Protein AF-A0A1C5T641-F1 (afdb_monomer)

Mean predicted aligned error: 19.7 Å

Sequence (468 aa):
MIPKASASGCFWQYFIDEELLGVHDGNNATKMLFDLLLILSKYDYSYAEAKLITIYNRTDLYSSKALEILGELHSEFAYKEFLKKIIIAEQETECFHTAVRLIGFFPEREKAIIEYIKILDDSRLVEVIHEKAQKALANKNKIVDESIEGIPFVGKKCSVLSNNIVLNELLIKLGEQIKATQFFAAVGFSFSSGLRLVKPLMDQVRSNNGKIELVVGALQTYGSSRKNTKIDRNSVIALNNFRNEYPLTLYTYQNSFYHGKFYYIANDNKAFVIIGSSNISKTAYLNNYELDLLFEIDCNNPEEQDFINWFEKFKSECVKIEELNAEEYDALDWDSELDIYEDRTIDRMSQDEVRNKISELTDEDTKFRLNAWLEHDPAEIFSNIGVPSLQEYIVFLYPGFGLAVFESFVPGNAYYAFRYTEFEKLLNRVSSLTKTQMLMNSAFLNRGYHLQDNVKTKEKINLLFAQK

Nearest PDB structures (foldseek):
  7clg-assembly1_A  TM=6.437E-01  e=5.972E-08  Staphylococcus aureus subsp. aureus USA300
  7clg-assembly1_B  TM=5.977E-01  e=2.300E-08  Staphylococcus aureus subsp. aureus USA300
  4rct-assembly1_B  TM=6.106E-01  e=1.343E-06  Neisseria gonorrhoeae FA 1090

pLDDT: mean 78.91, std 17.36, range [25.11, 98.5]

Radius of gyration: 31.62 Å; Cα contacts (8 Å, |Δi|>4): 706; chains: 1; bounding box: 94×80×72 Å

Foldseek 3Di:
DDDDDDDDDDPDDDDDPPVVVPDDPDDVVVVVVLVVLLVCCVAVVPVSLVVLVVQLPPDPVSVVVSLLSCLQSVHPVSLVVLLVQLVPDPDPVSNLVSLLSSCLSCLVCLVVSLVSCVVVVDPVSNVSSPVNSVVSVVVVVPDPDDDDPPLLQPFVHKDKDAPVDQVLVVLLVVCVVALFLEKEKEALAAALALLVSNVNSQVSNVVSVHAYEYEYLQCLCPPHPDQRLQYALSRLVSVVVCVVVGNYWYWYQNVHRDHWTKMWTDDQFKIKIKTWNAGSFPCSRRPDRIIIMIGIAGNPDPSNCSVVVVVVVVRVNIDTDPDRDSVSGHHDNDGDSVVSVPPLCFDWDDPVNLVVLLVPAPDPLLSLLSVLLVVVPFPTKTASLQAPQLHQWMWGHDQVLQKIKTGHSDAFDKIWIFRHNDVVVVSVVRRPDHPVVSCVDPRTDDIDHRDPDSVVSSVVVVVSVVPD

Solvent-accessible surface area (backbone atoms only — not comparable to full-atom values): 26105 Å² total; per-residue (Å²): 134,88,81,87,84,78,82,89,75,86,91,77,87,80,87,72,77,74,70,74,79,74,72,75,88,90,48,70,66,62,54,50,51,53,54,46,39,60,54,41,33,80,59,39,46,69,60,32,49,52,50,35,52,54,45,33,73,69,42,76,76,50,19,56,56,28,41,50,51,32,26,76,68,62,32,71,66,29,55,52,50,42,51,49,50,39,74,69,43,87,46,72,68,58,24,50,54,39,51,54,48,46,34,71,50,41,35,92,45,45,71,61,54,45,60,64,47,57,78,71,74,50,72,66,60,49,52,54,45,52,54,48,20,56,54,52,60,59,47,66,78,71,72,82,80,91,86,62,96,64,81,67,77,59,46,89,44,56,42,78,50,54,74,88,57,43,51,48,60,50,53,33,52,54,29,61,74,62,59,16,27,33,42,37,35,38,20,26,42,65,24,37,57,16,52,63,61,42,39,67,38,53,51,49,19,48,75,57,75,26,46,33,41,40,34,30,14,38,48,28,46,66,99,49,95,55,77,50,80,58,51,31,19,57,24,43,48,42,53,53,52,46,44,75,76,42,63,44,48,43,30,21,33,58,94,50,78,42,68,58,21,37,40,37,42,21,40,87,57,40,34,39,40,35,41,41,65,53,39,43,17,45,38,43,38,74,68,52,90,44,58,36,35,38,30,40,33,48,60,80,40,79,71,41,40,55,63,60,55,49,48,54,53,55,54,70,70,30,48,74,60,87,78,84,71,42,86,70,30,54,89,46,94,59,50,47,76,59,68,62,66,53,60,57,59,54,42,77,47,56,73,65,60,52,51,52,56,47,69,73,54,87,54,65,63,53,37,49,52,56,49,58,53,54,75,70,61,53,80,45,34,32,30,57,67,62,28,77,67,51,69,80,26,33,34,41,31,34,75,97,65,28,35,38,36,39,39,51,86,52,81,85,53,57,33,44,33,28,55,40,92,49,68,69,64,45,49,68,67,47,38,86,34,47,74,72,54,45,70,72,37,91,42,48,71,48,73,49,62,79,59,99,48,62,69,62,52,50,52,57,56,53,55,70,72,68,61,128

Structure (mmCIF, N/CA/C/O backbone):
data_AF-A0A1C5T641-F1
#
_entry.id   AF-A0A1C5T641-F1
#
loop_
_atom_site.group_PDB
_atom_site.id
_atom_site.type_symbol
_atom_site.label_atom_id
_atom_site.label_alt_id
_atom_site.label_comp_id
_atom_site.label_asym_id
_atom_site.label_entity_id
_atom_site.label_seq_id
_atom_site.pdbx_PDB_ins_code
_atom_site.Cartn_x
_atom_site.Cartn_y
_atom_site.Cartn_z
_atom_site.occupancy
_atom_site.B_iso_or_equiv
_atom_site.auth_seq_id
_atom_site.auth_comp_id
_atom_site.auth_asym_id
_atom_site.auth_atom_id
_atom_site.pdbx_PDB_model_num
ATOM 1 N N . MET A 1 1 ? -51.280 -6.373 -3.952 1.00 27.44 1 MET A N 1
ATOM 2 C CA . MET A 1 1 ? -51.151 -7.486 -2.988 1.00 27.44 1 MET A CA 1
ATOM 3 C C . MET A 1 1 ? -49.826 -8.187 -3.259 1.00 27.44 1 MET A C 1
ATOM 5 O O . MET A 1 1 ? -49.738 -8.754 -4.331 1.00 27.44 1 MET A O 1
ATOM 9 N N . ILE A 1 2 ? -48.874 -8.076 -2.310 1.00 27.48 2 ILE A N 1
ATOM 10 C CA . ILE A 1 2 ? -47.740 -8.978 -1.947 1.00 27.48 2 ILE A CA 1
ATOM 11 C C . ILE A 1 2 ? -46.729 -9.388 -3.068 1.00 27.48 2 ILE A C 1
ATOM 13 O O . ILE A 1 2 ? -47.178 -9.660 -4.172 1.00 27.48 2 ILE A O 1
ATOM 17 N N . PRO A 1 3 ? -45.395 -9.522 -2.813 1.00 33.25 3 PRO A N 1
ATOM 18 C CA . PRO A 1 3 ? -44.712 -9.590 -1.510 1.00 33.25 3 PRO A CA 1
ATOM 19 C C . PRO A 1 3 ? -43.563 -8.602 -1.249 1.00 33.25 3 PRO A C 1
ATOM 21 O O . PRO A 1 3 ? -42.847 -8.154 -2.137 1.00 33.25 3 PRO A O 1
ATOM 24 N N . LYS A 1 4 ? -43.358 -8.378 0.057 1.00 32.66 4 LYS A N 1
ATOM 25 C CA . LYS A 1 4 ? -42.104 -7.966 0.697 1.00 32.66 4 LYS A CA 1
ATOM 26 C C . LYS A 1 4 ? -41.041 -9.053 0.491 1.00 32.66 4 LYS A C 1
ATOM 28 O O . LYS A 1 4 ? -41.299 -10.201 0.847 1.00 32.66 4 LYS A O 1
ATOM 33 N N . ALA A 1 5 ? -39.860 -8.682 0.003 1.00 27.59 5 ALA A N 1
ATOM 34 C CA . ALA A 1 5 ? -38.668 -9.519 0.084 1.00 27.59 5 ALA A CA 1
ATOM 35 C C . ALA A 1 5 ? -37.920 -9.210 1.389 1.00 27.59 5 ALA A C 1
ATOM 37 O O . ALA A 1 5 ? -37.670 -8.054 1.731 1.00 27.59 5 ALA A O 1
ATOM 38 N N . SER A 1 6 ? -37.661 -10.273 2.138 1.00 26.48 6 SER A N 1
ATOM 39 C CA . SER A 1 6 ? -36.942 -10.331 3.401 1.00 26.48 6 SER A CA 1
ATOM 40 C C . SER A 1 6 ? -35.437 -10.111 3.233 1.00 26.48 6 SER A C 1
ATOM 42 O O . SER A 1 6 ? -34.882 -10.267 2.151 1.00 26.48 6 SER A O 1
ATOM 44 N N . ALA A 1 7 ? -34.818 -9.755 4.355 1.00 33.59 7 ALA A N 1
ATOM 45 C CA . ALA A 1 7 ? -33.408 -9.467 4.560 1.00 33.59 7 ALA A CA 1
ATOM 46 C C . ALA A 1 7 ? -32.437 -10.613 4.197 1.00 33.59 7 ALA A C 1
ATOM 48 O O . ALA A 1 7 ? -32.842 -11.759 4.024 1.00 33.59 7 ALA A O 1
ATOM 49 N N . SER A 1 8 ? -31.148 -10.239 4.177 1.00 31.30 8 SER A N 1
ATOM 50 C CA . SER A 1 8 ? -29.922 -11.054 4.095 1.00 31.30 8 SER A CA 1
ATOM 51 C C . SER A 1 8 ? -29.686 -11.825 2.792 1.00 31.30 8 SER A C 1
ATOM 53 O O . SER A 1 8 ? -29.965 -13.015 2.697 1.00 31.30 8 SER A O 1
ATOM 55 N N . GLY A 1 9 ? -29.072 -11.151 1.819 1.00 25.11 9 GLY A N 1
ATOM 56 C CA . GLY A 1 9 ? -28.357 -11.785 0.713 1.00 25.11 9 GLY A CA 1
ATOM 57 C C . GLY A 1 9 ? -27.007 -11.095 0.535 1.00 25.11 9 GLY A C 1
ATOM 58 O O . GLY A 1 9 ? -26.962 -9.935 0.134 1.00 25.11 9 GLY A O 1
ATOM 59 N N . CYS A 1 10 ? -25.926 -11.788 0.897 1.00 27.70 10 CYS A N 1
ATOM 60 C CA . CYS A 1 10 ? -24.547 -11.387 0.625 1.00 27.70 10 CYS A CA 1
ATOM 61 C C . CYS A 1 10 ? -24.355 -11.162 -0.882 1.00 27.70 10 CYS A C 1
ATOM 63 O O . CYS A 1 10 ? -24.435 -12.105 -1.665 1.00 27.70 10 CYS A O 1
ATOM 65 N N . PHE A 1 11 ? -24.073 -9.923 -1.278 1.00 27.06 11 PHE A N 1
ATOM 66 C CA . PHE A 1 11 ? -23.612 -9.567 -2.620 1.00 27.06 11 PHE A CA 1
ATOM 67 C C . PHE A 1 11 ? -22.087 -9.768 -2.693 1.00 27.06 11 PHE A C 1
ATOM 69 O O . PHE A 1 11 ? -21.331 -8.805 -2.689 1.00 27.06 11 PHE A O 1
ATOM 76 N N . TRP A 1 12 ? -21.613 -11.015 -2.726 1.00 30.48 12 TRP A N 1
ATOM 77 C CA . TRP A 1 12 ? -20.183 -11.321 -2.893 1.00 30.48 12 TRP A CA 1
ATOM 78 C C . TRP A 1 12 ? -20.022 -12.487 -3.863 1.00 30.48 12 TRP A C 1
ATOM 80 O O . TRP A 1 12 ? -20.016 -13.644 -3.451 1.00 30.48 12 TRP A O 1
ATOM 90 N N . GLN A 1 13 ? -19.947 -12.200 -5.164 1.00 30.30 13 GLN A N 1
ATOM 91 C CA . GLN A 1 13 ? -19.800 -13.259 -6.171 1.00 30.30 13 GLN A CA 1
ATOM 92 C C . GLN A 1 13 ? -18.641 -13.075 -7.154 1.00 30.30 13 GLN A C 1
ATOM 94 O O . GLN A 1 13 ? -18.469 -13.918 -8.023 1.00 30.30 13 GLN A O 1
ATOM 99 N N . TYR A 1 14 ? -17.776 -12.073 -7.006 1.00 34.41 14 TYR A N 1
ATOM 100 C CA . TYR A 1 14 ? -16.620 -11.929 -7.898 1.00 34.41 14 TYR A CA 1
ATOM 101 C C . TYR A 1 14 ? -15.373 -11.503 -7.125 1.00 34.41 14 TYR A C 1
ATOM 103 O O . TYR A 1 14 ? -15.505 -10.791 -6.135 1.00 34.41 14 TYR A O 1
ATOM 111 N N . PHE A 1 15 ? -14.204 -11.951 -7.606 1.00 38.03 15 PHE A N 1
ATOM 112 C CA . PHE A 1 15 ? -12.830 -11.657 -7.152 1.00 38.03 15 PHE A CA 1
ATOM 113 C C . PHE A 1 15 ? -12.101 -12.723 -6.314 1.00 38.03 15 PHE A C 1
ATOM 115 O O . PHE A 1 15 ? -11.718 -12.519 -5.169 1.00 38.03 15 PHE A O 1
ATOM 122 N N . ILE A 1 16 ? -11.826 -13.860 -6.955 1.00 41.78 16 ILE A N 1
ATOM 123 C CA . ILE A 1 16 ? -10.442 -14.332 -7.134 1.00 41.78 16 ILE A CA 1
ATOM 124 C C . ILE A 1 16 ? -10.300 -14.467 -8.649 1.00 41.78 16 ILE A C 1
ATOM 126 O O . ILE A 1 16 ? -11.221 -15.005 -9.265 1.00 41.78 16 ILE A O 1
ATOM 130 N N . ASP A 1 17 ? -9.240 -13.928 -9.253 1.00 40.78 17 ASP A N 1
ATOM 131 C CA . ASP A 1 17 ? -9.019 -14.118 -10.686 1.00 40.78 17 ASP A CA 1
ATOM 132 C C . ASP A 1 17 ? -8.699 -15.594 -10.937 1.00 40.78 17 ASP A C 1
ATOM 134 O O . ASP A 1 17 ? -7.617 -16.115 -10.660 1.00 40.78 17 ASP A O 1
ATOM 138 N N . GLU A 1 18 ? -9.744 -16.297 -11.338 1.00 45.53 18 GLU A N 1
ATOM 139 C CA . GLU A 1 18 ? -9.806 -17.736 -11.471 1.00 45.53 18 GLU A CA 1
ATOM 140 C C . GLU A 1 18 ? -8.993 -18.242 -12.679 1.00 45.53 18 GLU A C 1
ATOM 142 O O . GLU A 1 18 ? -8.783 -19.455 -12.782 1.00 45.53 18 GLU A O 1
ATOM 147 N N . GLU A 1 19 ? -8.523 -17.347 -13.561 1.00 42.16 19 GLU A N 1
ATOM 148 C CA . GLU A 1 19 ? -7.679 -17.661 -14.726 1.00 42.16 19 GLU A CA 1
ATOM 149 C C . GLU A 1 19 ? -6.190 -17.848 -14.370 1.00 42.16 19 GLU A C 1
ATOM 151 O O . GLU A 1 19 ? -5.492 -18.617 -15.034 1.00 42.16 19 GLU A O 1
ATOM 156 N N . LEU A 1 20 ? -5.699 -17.260 -13.271 1.00 42.75 20 LEU A N 1
ATOM 157 C CA . LEU A 1 20 ? -4.295 -17.390 -12.833 1.00 42.75 20 LEU A CA 1
ATOM 158 C C . LEU A 1 20 ? -3.934 -18.777 -12.271 1.00 42.75 20 LEU A C 1
ATOM 160 O O . LEU A 1 20 ? -2.759 -19.099 -12.111 1.00 42.75 20 LEU A O 1
ATOM 164 N N . LEU A 1 21 ? -4.929 -19.630 -12.012 1.00 45.66 21 LEU A N 1
ATOM 165 C CA . LEU A 1 21 ? -4.735 -21.017 -11.567 1.00 45.66 21 LEU A CA 1
ATOM 166 C C . LEU A 1 21 ? -4.448 -21.991 -12.728 1.00 45.66 21 LEU A C 1
ATOM 168 O O . LEU A 1 21 ? -4.402 -23.199 -12.517 1.00 45.66 21 LEU A O 1
ATOM 172 N N . GLY A 1 22 ? -4.281 -21.490 -13.956 1.00 41.62 22 GLY A N 1
ATOM 173 C CA . GLY A 1 22 ? -4.080 -22.311 -15.153 1.00 41.62 22 GLY A CA 1
ATOM 174 C C . GLY A 1 22 ? -2.628 -22.595 -15.550 1.00 41.62 22 GLY A C 1
ATOM 175 O O . GLY A 1 22 ? -2.423 -23.337 -16.509 1.00 41.62 22 GLY A O 1
ATOM 176 N N . VAL A 1 23 ? -1.614 -22.021 -14.889 1.00 40.72 23 VAL A N 1
ATOM 177 C CA . VAL A 1 23 ? -0.246 -22.024 -15.444 1.00 40.72 23 VAL A CA 1
ATOM 178 C C . VAL A 1 23 ? 0.811 -22.404 -14.400 1.00 40.72 23 VAL A C 1
ATOM 180 O O . VAL A 1 23 ? 1.307 -21.573 -13.649 1.00 40.72 23 VAL A O 1
ATOM 183 N N . HIS A 1 24 ? 1.183 -23.685 -14.448 1.00 38.38 24 HIS A N 1
ATOM 184 C CA . HIS A 1 24 ? 2.354 -24.329 -13.841 1.00 38.38 24 HIS A CA 1
ATOM 185 C C . HIS A 1 24 ? 2.400 -24.497 -12.309 1.00 38.38 24 HIS A C 1
ATOM 187 O O . HIS A 1 24 ? 2.310 -23.571 -11.509 1.00 38.38 24 HIS A O 1
ATOM 193 N N . ASP A 1 25 ? 2.599 -25.760 -11.938 1.00 39.50 25 ASP A N 1
ATOM 194 C CA . ASP A 1 25 ? 2.755 -26.284 -10.589 1.00 39.50 25 ASP A CA 1
ATOM 195 C C . ASP A 1 25 ? 4.015 -25.726 -9.893 1.00 39.50 25 ASP A C 1
ATOM 197 O O . ASP A 1 25 ? 5.058 -25.540 -10.523 1.00 39.50 25 ASP A O 1
ATOM 201 N N . GLY A 1 26 ? 3.924 -25.470 -8.584 1.00 45.66 26 GLY A N 1
ATOM 202 C CA . GLY A 1 26 ? 5.072 -25.122 -7.733 1.00 45.66 26 GLY A CA 1
ATOM 203 C C . GLY A 1 26 ? 5.466 -23.642 -7.627 1.00 45.66 26 GLY A C 1
ATOM 204 O O . GLY A 1 26 ? 6.469 -23.339 -6.979 1.00 45.66 26 GLY A O 1
ATOM 205 N N . ASN A 1 27 ? 4.710 -22.704 -8.204 1.00 47.16 27 ASN A N 1
ATOM 206 C CA . ASN A 1 27 ? 5.032 -21.282 -8.071 1.00 47.16 27 ASN A CA 1
ATOM 207 C C . ASN A 1 27 ? 4.612 -20.737 -6.687 1.00 47.16 27 ASN A C 1
ATOM 209 O O . ASN A 1 27 ? 3.545 -21.083 -6.172 1.00 47.16 27 ASN A O 1
ATOM 213 N N . ASN A 1 28 ? 5.423 -19.853 -6.087 1.00 51.38 28 ASN A N 1
ATOM 214 C CA . ASN A 1 28 ? 5.167 -19.251 -4.763 1.00 51.38 28 ASN A CA 1
ATOM 215 C C . ASN A 1 28 ? 3.745 -18.664 -4.635 1.00 51.38 28 ASN A C 1
ATOM 217 O O . ASN A 1 28 ? 3.165 -18.694 -3.553 1.00 51.38 28 ASN A O 1
ATOM 221 N N . ALA A 1 29 ? 3.159 -18.205 -5.743 1.00 47.78 29 ALA A N 1
ATOM 222 C CA . ALA A 1 29 ? 1.811 -17.646 -5.808 1.00 47.78 29 ALA A CA 1
ATOM 223 C C . ALA A 1 29 ? 0.697 -18.620 -5.365 1.00 47.78 29 ALA A C 1
ATOM 225 O O . ALA A 1 29 ? -0.202 -18.222 -4.627 1.00 47.78 29 ALA A O 1
ATOM 226 N N . THR A 1 30 ? 0.753 -19.902 -5.748 1.00 58.81 30 THR A N 1
ATOM 227 C CA . THR A 1 30 ? -0.274 -20.891 -5.354 1.00 58.81 30 THR A CA 1
ATOM 228 C C . THR A 1 30 ? -0.194 -21.206 -3.864 1.00 58.81 30 THR A C 1
ATOM 230 O O . THR A 1 30 ? -1.219 -21.323 -3.193 1.00 58.81 30 THR A O 1
ATOM 233 N N . LYS A 1 31 ? 1.026 -21.299 -3.326 1.00 62.31 31 LYS A N 1
ATOM 234 C CA . LYS A 1 31 ? 1.242 -21.468 -1.888 1.00 62.31 31 LYS A CA 1
ATOM 235 C C . LYS A 1 31 ? 0.714 -20.255 -1.115 1.00 62.31 31 LYS A C 1
ATOM 237 O O . LYS A 1 31 ? -0.037 -20.436 -0.166 1.00 62.31 31 LYS A O 1
ATOM 242 N N . MET A 1 32 ? 1.016 -19.040 -1.581 1.00 64.38 32 MET A N 1
ATOM 243 C CA . MET A 1 32 ? 0.506 -17.801 -0.983 1.00 64.38 32 MET A CA 1
ATOM 244 C C . MET A 1 32 ? -1.024 -17.730 -0.986 1.00 64.38 32 MET A C 1
ATOM 246 O O . MET A 1 32 ? -1.596 -17.275 -0.003 1.00 64.38 32 MET A O 1
ATOM 250 N N . LEU A 1 33 ? -1.698 -18.207 -2.039 1.00 70.94 33 LEU A N 1
ATOM 251 C CA . LEU A 1 33 ? -3.163 -18.261 -2.080 1.00 70.94 33 LEU A CA 1
ATOM 252 C C . LEU A 1 33 ? -3.733 -19.180 -0.993 1.00 70.94 33 LEU A C 1
ATOM 254 O O . LEU A 1 33 ? -4.670 -18.806 -0.292 1.00 70.94 33 LEU A O 1
ATOM 258 N N . PHE A 1 34 ? -3.185 -20.385 -0.856 1.00 74.56 34 PHE A N 1
ATOM 259 C CA . PHE A 1 34 ? -3.638 -21.340 0.151 1.00 74.56 34 PHE A CA 1
ATOM 260 C C . PHE A 1 34 ? -3.315 -20.880 1.577 1.00 74.56 34 PHE A C 1
ATOM 262 O O . PHE A 1 34 ? -4.180 -20.977 2.447 1.00 74.56 34 PHE A O 1
ATOM 269 N N . ASP A 1 35 ? -2.129 -20.308 1.795 1.00 71.81 35 ASP A N 1
ATOM 270 C CA . ASP A 1 35 ? -1.741 -19.699 3.070 1.00 71.81 35 ASP A CA 1
ATOM 271 C C . ASP A 1 35 ? -2.671 -18.517 3.409 1.00 71.81 35 ASP A C 1
ATOM 273 O O . ASP A 1 35 ? -3.138 -18.396 4.541 1.00 71.81 35 ASP A O 1
ATOM 277 N N . LEU A 1 36 ? -3.025 -17.685 2.421 1.00 72.00 36 LEU A N 1
ATOM 278 C CA . LEU A 1 36 ? -3.989 -16.595 2.585 1.00 72.00 36 LEU A CA 1
ATOM 279 C C . LEU A 1 36 ? -5.386 -17.120 2.929 1.00 72.00 36 LEU A C 1
ATOM 281 O O . LEU A 1 36 ? -6.007 -16.594 3.845 1.00 72.00 36 LEU A O 1
ATOM 285 N N . LEU A 1 37 ? -5.886 -18.152 2.245 1.00 73.81 37 LEU A N 1
ATOM 286 C CA . LEU A 1 37 ? -7.192 -18.753 2.551 1.00 73.81 37 LEU A CA 1
ATOM 287 C C . LEU A 1 37 ? -7.221 -19.375 3.955 1.00 73.81 37 LEU A C 1
ATOM 289 O O . LEU A 1 37 ? -8.230 -19.257 4.650 1.00 73.81 37 LEU A O 1
ATOM 293 N N . LEU A 1 38 ? -6.115 -19.978 4.400 1.00 74.06 38 LEU A N 1
ATOM 294 C CA . LEU A 1 38 ? -5.962 -20.499 5.760 1.00 74.06 38 LEU A CA 1
ATOM 295 C C . LEU A 1 38 ? -5.910 -19.376 6.810 1.00 74.06 38 LEU A C 1
ATOM 297 O O . LEU A 1 38 ? -6.409 -19.543 7.918 1.00 74.06 38 LEU A O 1
ATOM 301 N N . ILE A 1 39 ? -5.320 -18.224 6.490 1.00 72.88 39 ILE A N 1
ATOM 302 C CA . ILE A 1 39 ? -5.355 -17.050 7.373 1.00 72.88 39 ILE A CA 1
ATOM 303 C C . ILE A 1 39 ? -6.767 -16.462 7.403 1.00 72.88 39 ILE A C 1
ATOM 305 O O . ILE A 1 39 ? -7.305 -16.228 8.483 1.00 72.88 39 ILE A O 1
ATOM 309 N N . LEU A 1 40 ? -7.384 -16.261 6.236 1.00 67.38 40 LEU A N 1
ATOM 310 C CA . LEU A 1 40 ? -8.729 -15.706 6.100 1.00 67.38 40 LEU A CA 1
ATOM 311 C C . LEU A 1 40 ? -9.781 -16.570 6.787 1.00 67.38 40 LEU A C 1
ATOM 313 O O . LEU A 1 40 ? -10.735 -16.013 7.312 1.00 67.38 40 LEU A O 1
ATOM 317 N N . SER A 1 41 ? -9.611 -17.890 6.858 1.00 71.31 41 SER A N 1
ATOM 318 C CA . SER A 1 41 ? -10.556 -18.767 7.561 1.00 71.31 41 SER A CA 1
ATOM 319 C C . SER A 1 41 ? -10.699 -18.438 9.053 1.00 71.31 41 SER A C 1
ATOM 321 O O . SER A 1 41 ? -11.764 -18.673 9.624 1.00 71.31 41 SER A O 1
ATOM 323 N N . LYS A 1 42 ? -9.663 -17.853 9.678 1.00 71.88 42 LYS A N 1
ATOM 324 C CA . LYS A 1 42 ? -9.717 -17.366 11.066 1.00 71.88 42 LYS A CA 1
ATOM 325 C C . LYS A 1 42 ? -10.667 -16.179 11.230 1.00 71.88 42 LYS A C 1
ATOM 327 O O . LYS A 1 42 ? -11.066 -15.876 12.349 1.00 71.88 42 LYS A O 1
ATOM 332 N N . TYR A 1 43 ? -11.012 -15.516 10.129 1.00 62.12 43 TYR A N 1
ATOM 333 C CA . TYR A 1 43 ? -11.783 -14.277 10.093 1.00 62.12 43 TYR A CA 1
ATOM 334 C C . TYR A 1 43 ? -13.141 -14.438 9.391 1.00 62.12 43 TYR A C 1
ATOM 336 O O . TYR A 1 43 ? -14.143 -13.920 9.878 1.00 62.12 43 TYR A O 1
ATOM 344 N N . ASP A 1 44 ? -13.189 -15.171 8.277 1.00 66.62 44 ASP A N 1
ATOM 345 C CA . ASP A 1 44 ? -14.397 -15.559 7.549 1.00 66.62 44 ASP A CA 1
ATOM 346 C C . ASP A 1 44 ? -14.267 -17.006 7.055 1.00 66.62 44 ASP A C 1
ATOM 348 O O . ASP A 1 44 ? -13.881 -17.305 5.918 1.00 66.62 44 ASP A O 1
ATOM 352 N N . TYR A 1 45 ? -14.609 -17.922 7.959 1.00 75.94 45 TYR A N 1
ATOM 353 C CA . TYR A 1 45 ? -14.638 -19.354 7.690 1.00 75.94 45 TYR A CA 1
ATOM 354 C C . TYR A 1 45 ? -15.511 -19.699 6.475 1.00 75.94 45 TYR A C 1
ATOM 356 O O . TYR A 1 45 ? -15.110 -20.511 5.645 1.00 75.94 45 TYR A O 1
ATOM 364 N N . SER A 1 46 ? -16.684 -19.068 6.346 1.00 70.31 46 SER A N 1
ATOM 365 C CA . SER A 1 46 ? -17.662 -19.424 5.308 1.00 70.31 46 SER A CA 1
ATOM 366 C C . SER A 1 46 ? -17.150 -19.065 3.916 1.00 70.31 46 SER A C 1
ATOM 368 O O . SER A 1 46 ? -17.317 -19.838 2.971 1.00 70.31 46 SER A O 1
ATOM 370 N N . TYR A 1 47 ? -16.486 -17.915 3.785 1.00 77.56 47 TYR A N 1
ATOM 371 C CA . TYR A 1 47 ? -15.842 -17.513 2.539 1.00 77.56 47 TYR A CA 1
ATOM 372 C C . TYR A 1 47 ? -14.674 -18.435 2.177 1.00 77.56 47 TYR A C 1
ATOM 374 O O . TYR A 1 47 ? -14.610 -18.936 1.049 1.00 77.56 47 TYR A O 1
ATOM 382 N N . ALA A 1 48 ? -13.768 -18.682 3.129 1.00 75.56 48 ALA A N 1
ATOM 383 C CA . ALA A 1 48 ? -12.602 -19.532 2.904 1.00 75.56 48 ALA A CA 1
ATOM 384 C C . ALA A 1 48 ? -13.023 -20.957 2.512 1.00 75.56 48 ALA A C 1
ATOM 386 O O . ALA A 1 48 ? -12.526 -21.493 1.521 1.00 75.56 48 ALA A O 1
ATOM 387 N N . GLU A 1 49 ? -13.996 -21.531 3.224 1.00 83.38 49 GLU A N 1
ATOM 388 C CA . GLU A 1 49 ? -14.571 -22.841 2.922 1.00 83.38 49 GLU A CA 1
ATOM 389 C C . GLU A 1 49 ? -15.187 -22.866 1.514 1.00 83.38 49 GLU A C 1
ATOM 391 O O . GLU A 1 49 ? -14.837 -23.729 0.709 1.00 83.38 49 GLU A O 1
ATOM 396 N N . ALA A 1 50 ? -16.032 -21.893 1.158 1.00 78.50 50 ALA A N 1
ATOM 397 C CA . ALA A 1 50 ? -16.663 -21.841 -0.163 1.00 78.50 50 ALA A CA 1
ATOM 398 C C . ALA A 1 50 ? -15.641 -21.730 -1.311 1.00 78.50 50 ALA A C 1
ATOM 400 O O . ALA A 1 50 ? -15.787 -22.383 -2.354 1.00 78.50 50 ALA A O 1
ATOM 401 N N . LYS A 1 51 ? -14.580 -20.934 -1.131 1.00 82.44 51 LYS A N 1
ATOM 402 C CA . LYS A 1 51 ? -13.505 -20.800 -2.123 1.00 82.44 51 LYS A CA 1
ATOM 403 C C . LYS A 1 51 ? -12.669 -22.064 -2.235 1.00 82.44 51 LYS A C 1
ATOM 405 O O . LYS A 1 51 ? -12.424 -22.514 -3.352 1.00 82.44 51 LYS A O 1
ATOM 410 N N . LEU A 1 52 ? -12.303 -22.684 -1.118 1.00 83.50 52 LEU A N 1
ATOM 411 C CA . LEU A 1 52 ? -11.577 -23.951 -1.129 1.00 83.50 52 LEU A CA 1
ATOM 412 C C . LEU A 1 52 ? -12.405 -25.081 -1.758 1.00 83.50 52 LEU A C 1
ATOM 414 O O . LEU A 1 52 ? -11.848 -25.864 -2.519 1.00 83.50 52 LEU A O 1
ATOM 418 N N . ILE A 1 53 ? -13.724 -25.136 -1.535 1.00 84.00 53 ILE A N 1
ATOM 419 C CA . ILE A 1 53 ? -14.626 -26.084 -2.220 1.00 84.00 53 ILE A CA 1
ATOM 420 C C . ILE A 1 53 ? -14.640 -25.823 -3.731 1.00 84.00 53 ILE A C 1
ATOM 422 O O . ILE A 1 53 ? -14.605 -26.753 -4.535 1.00 84.00 53 ILE A O 1
ATOM 426 N N . THR A 1 54 ? -14.665 -24.555 -4.139 1.00 81.62 54 THR A N 1
ATOM 427 C CA . THR A 1 54 ? -14.623 -24.185 -5.562 1.00 81.62 54 THR A CA 1
ATOM 428 C C . THR A 1 54 ? -13.309 -24.628 -6.207 1.00 81.62 54 THR A C 1
ATOM 430 O O . THR A 1 54 ? -13.327 -25.231 -7.278 1.00 81.62 54 THR A O 1
ATOM 433 N N . ILE A 1 55 ? -12.176 -24.397 -5.534 1.00 80.06 55 ILE A N 1
ATOM 434 C CA . ILE A 1 55 ? -10.852 -24.869 -5.967 1.00 80.06 55 ILE A CA 1
ATOM 435 C C . ILE A 1 55 ? -10.821 -26.401 -6.004 1.00 80.06 55 ILE A C 1
ATOM 437 O O . ILE A 1 55 ? -10.316 -26.980 -6.966 1.00 80.06 55 ILE A O 1
ATOM 441 N N . TYR A 1 56 ? -11.421 -27.057 -5.005 1.00 83.62 56 TYR A N 1
ATOM 442 C CA . TYR A 1 56 ? -11.512 -28.510 -4.940 1.00 83.62 56 TYR A CA 1
ATOM 443 C C . TYR A 1 56 ? -12.219 -29.113 -6.152 1.00 83.62 56 TYR A C 1
ATOM 445 O O . TYR A 1 56 ? -11.812 -30.160 -6.639 1.00 83.62 56 TYR A O 1
ATOM 453 N N . ASN A 1 57 ? -13.241 -28.450 -6.685 1.00 81.75 57 ASN A N 1
ATOM 454 C CA . ASN A 1 57 ? -14.024 -28.977 -7.801 1.00 81.75 57 ASN A CA 1
ATOM 455 C C . ASN A 1 57 ? -13.388 -28.757 -9.190 1.00 81.75 57 ASN A C 1
ATOM 457 O O . ASN A 1 57 ? -13.990 -29.156 -10.185 1.00 81.75 57 ASN A O 1
ATOM 461 N N . ARG A 1 58 ? -12.220 -28.102 -9.297 1.00 73.12 58 ARG A N 1
ATOM 462 C CA . ARG A 1 58 ? -11.645 -27.677 -10.590 1.00 73.12 58 ARG A CA 1
ATOM 463 C C . ARG A 1 58 ? -10.680 -28.677 -11.231 1.00 73.12 58 ARG A C 1
ATOM 465 O O . ARG A 1 58 ? -10.881 -29.018 -12.393 1.00 73.12 58 ARG A O 1
ATOM 472 N N . THR A 1 59 ? -9.620 -29.103 -10.536 1.00 67.69 59 THR A N 1
ATOM 473 C CA . THR A 1 59 ? -8.610 -30.035 -11.085 1.00 67.69 59 THR A CA 1
ATOM 474 C C . THR A 1 59 ? -8.016 -30.924 -9.997 1.00 67.69 59 THR A C 1
ATOM 476 O O . THR A 1 59 ? -7.754 -30.437 -8.901 1.00 67.69 59 THR A O 1
ATOM 479 N N . ASP A 1 60 ? -7.696 -32.184 -10.319 1.00 61.34 60 ASP A N 1
ATOM 480 C CA . ASP A 1 60 ? -7.177 -33.177 -9.356 1.00 61.34 60 ASP A CA 1
ATOM 481 C C . ASP A 1 60 ? -5.943 -32.703 -8.562 1.00 61.34 60 ASP A C 1
ATOM 483 O O . ASP A 1 60 ? -5.780 -33.034 -7.379 1.00 61.34 60 ASP A O 1
ATOM 487 N N . LEU A 1 61 ? -5.093 -31.891 -9.203 1.00 60.62 61 LEU A N 1
ATOM 488 C CA . LEU A 1 61 ? -3.894 -31.305 -8.606 1.00 60.62 61 LEU A CA 1
ATOM 489 C C . LEU A 1 61 ? -4.247 -30.365 -7.442 1.00 60.62 61 LEU A C 1
ATOM 491 O O . LEU A 1 61 ? -3.747 -30.532 -6.327 1.00 60.62 61 LEU A O 1
ATOM 495 N N . TYR A 1 62 ? -5.145 -29.402 -7.674 1.00 65.75 62 TYR A N 1
ATOM 496 C CA . TYR A 1 62 ? -5.569 -28.450 -6.645 1.00 65.75 62 TYR A CA 1
ATOM 497 C C . TYR A 1 62 ? -6.590 -29.056 -5.680 1.00 65.75 62 TYR A C 1
ATOM 499 O O . TYR A 1 62 ? -6.615 -28.667 -4.511 1.00 65.75 62 TYR A O 1
ATOM 507 N N . SER A 1 63 ? -7.370 -30.049 -6.121 1.00 76.62 63 SER A N 1
ATOM 508 C CA . SER A 1 63 ? -8.319 -30.786 -5.287 1.00 76.62 63 SER A CA 1
ATOM 509 C C . SER A 1 63 ? -7.651 -31.394 -4.069 1.00 76.62 63 SER A C 1
ATOM 511 O O . SER A 1 63 ? -8.132 -31.236 -2.951 1.00 76.62 63 SER A O 1
ATOM 513 N N . SER A 1 64 ? -6.508 -32.049 -4.247 1.00 78.88 64 SER A N 1
ATOM 514 C CA . SER A 1 64 ? -5.840 -32.708 -3.125 1.00 78.88 64 SER A CA 1
ATOM 515 C C . SER A 1 64 ? -5.390 -31.703 -2.062 1.00 78.88 64 SER A C 1
ATOM 517 O O . SER A 1 64 ? -5.638 -31.918 -0.875 1.00 78.88 64 SER A O 1
ATOM 519 N N . LYS A 1 65 ? -4.812 -30.566 -2.476 1.00 82.81 65 LYS A N 1
ATOM 520 C CA . LYS A 1 65 ? -4.338 -29.544 -1.535 1.00 82.81 65 LYS A CA 1
ATOM 521 C C . LYS A 1 65 ? -5.474 -28.753 -0.884 1.00 82.81 65 LYS A C 1
ATOM 523 O O . LYS A 1 65 ? -5.433 -28.504 0.318 1.00 82.81 65 LYS A O 1
ATOM 528 N N . ALA A 1 66 ? -6.504 -28.404 -1.651 1.00 84.00 66 ALA A N 1
ATOM 529 C CA . ALA A 1 66 ? -7.690 -27.738 -1.124 1.00 84.00 66 ALA A CA 1
ATOM 530 C C . ALA A 1 66 ? -8.426 -28.620 -0.108 1.00 84.00 66 ALA A C 1
ATOM 532 O O . ALA A 1 66 ? -8.856 -28.121 0.929 1.00 84.00 66 ALA A O 1
ATOM 533 N N . LEU A 1 67 ? -8.520 -29.931 -0.364 1.00 88.62 67 LEU A N 1
ATOM 534 C CA . LEU A 1 67 ? -9.135 -30.884 0.559 1.00 88.62 67 LEU A CA 1
ATOM 535 C C . LEU A 1 67 ? -8.342 -31.024 1.864 1.00 88.62 67 LEU A C 1
ATOM 537 O O . LEU A 1 67 ? -8.947 -31.117 2.928 1.00 88.62 67 LEU A O 1
ATOM 541 N N . GLU A 1 68 ? -7.006 -31.011 1.798 1.00 87.44 68 GLU A N 1
ATOM 542 C CA . GLU A 1 68 ? -6.156 -30.991 2.997 1.00 87.44 68 GLU A CA 1
ATOM 543 C C . GLU A 1 68 ? -6.431 -29.755 3.856 1.00 87.44 68 GLU A C 1
ATOM 545 O O . GLU A 1 68 ? -6.668 -29.893 5.052 1.00 87.44 68 GLU A O 1
ATOM 550 N N . ILE A 1 69 ? -6.477 -28.568 3.249 1.00 85.62 69 ILE A N 1
ATOM 551 C CA . ILE A 1 69 ? -6.730 -27.320 3.982 1.00 85.62 69 ILE A CA 1
ATOM 552 C C . ILE A 1 69 ? -8.156 -27.294 4.527 1.00 85.62 69 ILE A C 1
ATOM 554 O O . ILE A 1 69 ? -8.353 -26.965 5.688 1.00 85.62 69 ILE A O 1
ATOM 558 N N . LEU A 1 70 ? -9.159 -27.719 3.753 1.00 85.62 70 LEU A N 1
ATOM 559 C CA . LEU A 1 70 ? -10.523 -27.895 4.267 1.00 85.62 70 LEU A CA 1
ATOM 560 C C . LEU A 1 70 ? -10.565 -28.869 5.461 1.00 85.62 70 LEU A C 1
ATOM 562 O O . LEU A 1 70 ? -11.364 -28.676 6.375 1.00 85.62 70 LEU A O 1
ATOM 566 N N . GLY A 1 71 ? -9.699 -29.887 5.473 1.00 85.25 71 GLY A N 1
ATOM 567 C CA . GLY A 1 71 ? -9.487 -30.776 6.616 1.00 85.25 71 GLY A CA 1
ATOM 568 C C . GLY A 1 71 ? -8.905 -30.053 7.833 1.00 85.25 71 GLY A C 1
ATOM 569 O O . GLY A 1 71 ? -9.448 -30.188 8.926 1.00 85.25 71 GLY A O 1
ATOM 570 N N . GLU A 1 72 ? -7.863 -29.236 7.652 1.00 87.56 72 GLU A N 1
ATOM 571 C CA . GLU A 1 72 ? -7.285 -28.389 8.713 1.00 87.56 72 GLU A CA 1
ATOM 572 C C . GLU A 1 72 ? -8.306 -27.400 9.294 1.00 87.56 72 GLU A C 1
ATOM 574 O O . GLU A 1 72 ? -8.294 -27.119 10.492 1.00 87.56 72 GLU A O 1
ATOM 579 N N . LEU A 1 73 ? -9.230 -26.916 8.460 1.00 83.62 73 LEU A N 1
ATOM 580 C CA . LEU A 1 73 ? -10.345 -26.063 8.871 1.00 83.62 73 LEU A CA 1
ATOM 581 C C . LEU A 1 73 ? -11.488 -26.827 9.555 1.00 83.62 73 LEU A C 1
ATOM 583 O O . LEU A 1 73 ? -12.458 -26.204 9.975 1.00 83.62 73 LEU A O 1
ATOM 587 N N . HIS A 1 74 ? -11.399 -28.153 9.674 1.00 81.75 74 HIS A N 1
ATOM 588 C CA . HIS A 1 74 ? -12.469 -29.014 10.181 1.00 81.75 74 HIS A CA 1
ATOM 589 C C . HIS A 1 74 ? -13.797 -28.889 9.397 1.00 81.75 74 HIS A C 1
ATOM 591 O O . HIS A 1 74 ? -14.882 -28.992 9.972 1.00 81.75 74 HIS A O 1
ATOM 597 N N . SER A 1 75 ? -13.732 -28.712 8.074 1.00 85.38 75 SER A N 1
ATOM 598 C CA . SER A 1 75 ? -14.917 -28.584 7.216 1.00 85.38 75 SER A CA 1
ATOM 599 C C . SER A 1 75 ? -15.738 -29.871 7.102 1.00 85.38 75 SER A C 1
ATOM 601 O O . SER A 1 75 ? -15.214 -30.949 6.808 1.00 85.38 75 SER A O 1
ATOM 603 N N . GLU A 1 76 ? -17.066 -29.750 7.220 1.00 83.69 76 GLU A N 1
ATOM 604 C CA . GLU A 1 76 ? -18.004 -30.854 6.958 1.00 83.69 76 GLU A CA 1
ATOM 605 C C . GLU A 1 76 ? -17.928 -31.356 5.512 1.00 83.69 76 GLU A C 1
ATOM 607 O O . GLU A 1 76 ? -18.170 -32.538 5.251 1.00 83.69 76 GLU A O 1
ATOM 612 N N . PHE A 1 77 ? -17.600 -30.475 4.563 1.00 84.94 77 PHE A N 1
ATOM 613 C CA . PHE A 1 77 ? -17.381 -30.869 3.176 1.00 84.94 77 PHE A CA 1
ATOM 614 C C . PHE A 1 77 ? -16.166 -31.793 3.071 1.00 84.94 77 PHE A C 1
ATOM 616 O O . PHE A 1 77 ? -16.279 -32.877 2.498 1.00 84.94 77 PHE A O 1
ATOM 623 N N . ALA A 1 78 ? -15.038 -31.416 3.687 1.00 88.81 78 ALA A N 1
ATOM 624 C CA . ALA A 1 78 ? -13.848 -32.264 3.709 1.00 88.81 78 ALA A CA 1
ATOM 625 C C . ALA A 1 78 ? -14.113 -33.604 4.389 1.00 88.81 78 ALA A C 1
ATOM 627 O O . ALA A 1 78 ? -13.738 -34.637 3.839 1.00 88.81 78 ALA A O 1
ATOM 628 N N . TYR A 1 79 ? -14.799 -33.611 5.536 1.00 82.56 79 TYR A N 1
ATOM 629 C CA . TYR A 1 79 ? -15.168 -34.846 6.231 1.00 82.56 79 TYR A CA 1
ATOM 630 C C . TYR A 1 79 ? -15.916 -35.821 5.304 1.00 82.56 79 TYR A C 1
ATOM 632 O O . TYR A 1 79 ? -15.548 -36.993 5.194 1.00 82.56 79 TYR A O 1
ATOM 640 N N . LYS A 1 80 ? -16.929 -35.327 4.579 1.00 84.88 80 LYS A N 1
ATOM 641 C CA . LYS A 1 80 ? -17.717 -36.129 3.630 1.00 84.88 80 LYS A CA 1
ATOM 642 C C . LYS A 1 80 ? -16.899 -36.597 2.430 1.00 84.88 80 LYS A C 1
ATOM 644 O O . LYS A 1 80 ? -17.024 -37.754 2.037 1.00 84.88 80 LYS A O 1
ATOM 649 N N . GLU A 1 81 ? -16.066 -35.733 1.858 1.00 88.81 81 GLU A N 1
ATOM 650 C CA . GLU A 1 81 ? -15.245 -36.087 0.696 1.00 88.81 81 GLU A CA 1
ATOM 651 C 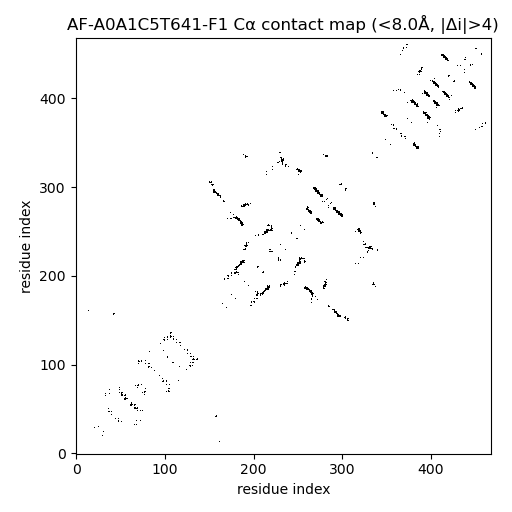C . GLU A 1 81 ? -14.145 -37.093 1.052 1.00 88.81 81 GLU A C 1
ATOM 653 O O . GLU A 1 81 ? -13.934 -38.048 0.307 1.00 88.81 81 GLU A O 1
ATOM 658 N N . PHE A 1 82 ? -13.505 -36.965 2.216 1.00 88.00 82 PHE A N 1
ATOM 659 C CA . PHE A 1 82 ? -12.571 -37.975 2.718 1.00 88.00 82 PHE A CA 1
ATOM 660 C C . PHE A 1 82 ? -13.258 -39.333 2.926 1.00 88.00 82 PHE A C 1
ATOM 662 O O . PHE A 1 82 ? -12.727 -40.348 2.480 1.00 88.00 82 PHE A O 1
ATOM 669 N N . LEU A 1 83 ? -14.454 -39.372 3.531 1.00 83.31 83 LEU A N 1
ATOM 670 C CA . LEU A 1 83 ? -15.232 -40.614 3.664 1.00 83.31 83 LEU A CA 1
ATOM 671 C C . LEU A 1 83 ? -15.595 -41.218 2.305 1.00 83.31 83 LEU A C 1
ATOM 673 O O . LEU A 1 83 ? -15.439 -42.418 2.095 1.00 83.31 83 LEU A O 1
ATOM 677 N N . LYS A 1 84 ? -16.045 -40.388 1.363 1.00 84.31 84 LYS A N 1
ATOM 678 C CA . LYS A 1 84 ? -16.358 -40.825 0.002 1.00 84.31 84 LYS A CA 1
ATOM 679 C C . LYS A 1 84 ? -15.132 -41.432 -0.677 1.00 84.31 84 LYS A C 1
ATOM 681 O O . LYS A 1 84 ? -15.260 -42.507 -1.252 1.00 84.31 84 LYS A O 1
ATOM 686 N N . LYS A 1 85 ? -13.959 -40.795 -0.564 1.00 85.25 85 LYS A N 1
ATOM 687 C CA . LYS A 1 85 ? -12.687 -41.310 -1.097 1.00 85.25 85 LYS A CA 1
ATOM 688 C C . LYS A 1 85 ? -12.299 -42.661 -0.492 1.00 85.25 85 LYS A C 1
ATOM 690 O O . LYS A 1 85 ? -11.853 -43.526 -1.229 1.00 85.25 85 LYS A O 1
ATOM 695 N N . ILE A 1 86 ? -12.528 -42.869 0.805 1.00 81.44 86 ILE A N 1
ATOM 696 C CA . ILE A 1 86 ? -12.311 -44.170 1.465 1.00 81.44 86 ILE A CA 1
ATOM 697 C C . ILE A 1 86 ? -13.225 -45.251 0.868 1.00 81.44 86 ILE A C 1
ATOM 699 O O . ILE A 1 86 ? -12.767 -46.352 0.594 1.00 81.44 86 ILE A O 1
ATOM 703 N N . ILE A 1 87 ? -14.505 -44.937 0.641 1.00 79.75 87 ILE A N 1
ATOM 704 C CA . ILE A 1 87 ? -15.502 -45.903 0.149 1.00 79.75 87 ILE A CA 1
ATOM 705 C C . ILE A 1 87 ? -15.244 -46.319 -1.308 1.00 79.75 87 ILE A C 1
ATOM 707 O O . ILE A 1 87 ? -15.505 -47.464 -1.665 1.00 79.75 87 ILE A O 1
ATOM 711 N N . ILE A 1 88 ? -14.780 -45.395 -2.155 1.00 81.94 88 ILE A N 1
ATOM 712 C CA . ILE A 1 88 ? -14.573 -45.650 -3.593 1.00 81.94 88 ILE A CA 1
ATOM 713 C C . ILE A 1 88 ? -13.153 -46.110 -3.941 1.00 81.94 88 ILE A C 1
ATOM 715 O O . ILE A 1 88 ? -12.904 -46.437 -5.098 1.00 81.94 88 ILE A O 1
ATOM 719 N N . ALA A 1 89 ? -12.219 -46.086 -2.987 1.00 78.94 89 ALA A N 1
ATOM 720 C CA . ALA A 1 89 ? -10.833 -46.460 -3.230 1.00 78.94 89 ALA A CA 1
ATOM 721 C C . ALA A 1 89 ? -10.727 -47.938 -3.636 1.00 78.94 89 ALA A C 1
ATOM 723 O O . ALA A 1 89 ? -11.147 -48.831 -2.903 1.00 78.94 89 ALA A O 1
ATOM 724 N N . GLU A 1 90 ? -10.119 -48.198 -4.794 1.00 77.62 90 GLU A N 1
ATOM 725 C CA . GLU A 1 90 ? -9.876 -49.561 -5.287 1.00 77.62 90 GLU A CA 1
ATOM 726 C C . GLU A 1 90 ? -8.610 -50.180 -4.675 1.00 77.62 90 GLU A C 1
ATOM 728 O O . GLU A 1 90 ? -8.465 -51.402 -4.635 1.00 77.62 90 GLU A O 1
ATOM 733 N N . GLN A 1 91 ? -7.682 -49.342 -4.196 1.00 79.56 91 GLN A N 1
ATOM 734 C CA . GLN A 1 91 ? -6.430 -49.772 -3.579 1.00 79.56 91 GLN A CA 1
ATOM 735 C C . GLN A 1 91 ? -6.480 -49.645 -2.055 1.00 79.56 91 GLN A C 1
ATOM 737 O O . GLN A 1 91 ? -6.732 -48.571 -1.504 1.00 79.56 91 GLN A O 1
ATOM 742 N N . GLU A 1 92 ? -6.128 -50.734 -1.371 1.00 75.69 92 GLU A N 1
ATOM 743 C CA . GLU A 1 92 ? -6.047 -50.811 0.094 1.00 75.69 92 GLU A CA 1
ATOM 744 C C . GLU A 1 92 ? -5.120 -49.729 0.685 1.00 75.69 92 GLU A C 1
ATOM 746 O O . GLU A 1 92 ? -5.430 -49.109 1.700 1.00 75.69 92 GLU A O 1
ATOM 751 N N . THR A 1 93 ? -4.014 -49.419 0.004 1.00 78.75 93 THR A N 1
ATOM 752 C CA . THR A 1 93 ? -3.042 -48.391 0.414 1.00 78.75 93 THR A CA 1
ATOM 753 C C . THR A 1 93 ? -3.600 -46.967 0.349 1.00 78.75 93 THR A C 1
ATOM 755 O O . THR A 1 93 ? -3.318 -46.151 1.230 1.00 78.75 93 THR A O 1
ATOM 758 N N . GLU A 1 94 ? -4.397 -46.645 -0.670 1.00 79.38 94 GLU A N 1
ATOM 759 C CA . GLU A 1 94 ? -5.043 -45.335 -0.819 1.00 79.38 94 GLU A CA 1
ATOM 760 C C . GLU A 1 94 ? -6.127 -45.137 0.243 1.00 79.38 94 GLU A C 1
ATOM 762 O O . GLU A 1 94 ? -6.193 -44.088 0.896 1.00 79.38 94 GLU A O 1
ATOM 767 N N . CYS A 1 95 ? -6.921 -46.185 0.462 1.00 79.12 95 CYS A N 1
ATOM 768 C CA . CYS A 1 95 ? -7.907 -46.251 1.526 1.00 79.12 95 CYS A CA 1
ATOM 769 C C . CYS A 1 95 ? -7.258 -46.012 2.899 1.00 79.12 95 CYS A C 1
ATOM 771 O O . CYS A 1 95 ? -7.680 -45.124 3.647 1.00 79.12 95 CYS A O 1
ATOM 773 N N . PHE A 1 96 ? -6.168 -46.728 3.191 1.00 82.06 96 PHE A N 1
ATOM 774 C CA . PHE A 1 96 ? -5.410 -46.591 4.432 1.00 82.06 96 PHE A CA 1
ATOM 775 C C . PHE A 1 96 ? -4.898 -45.157 4.639 1.00 82.06 96 PHE A C 1
ATOM 777 O O . PHE A 1 96 ? -5.131 -44.551 5.688 1.00 82.06 96 PHE A O 1
ATOM 784 N N . HIS A 1 97 ? -4.236 -44.565 3.639 1.00 83.50 97 HIS A N 1
ATOM 785 C CA . HIS A 1 97 ? -3.702 -43.204 3.753 1.00 83.50 97 HIS A CA 1
ATOM 786 C C . HIS A 1 97 ? -4.797 -42.153 3.951 1.00 83.50 97 HIS A C 1
ATOM 788 O O . HIS A 1 97 ? -4.624 -41.218 4.738 1.00 83.50 97 HIS A O 1
ATOM 794 N N . THR A 1 98 ? -5.928 -42.312 3.270 1.00 85.69 98 THR A N 1
ATOM 795 C CA . THR A 1 98 ? -7.051 -41.374 3.340 1.00 85.69 98 THR A CA 1
ATOM 796 C C . THR A 1 98 ? -7.748 -41.459 4.698 1.00 85.69 98 THR A C 1
ATOM 798 O O . THR A 1 98 ? -7.999 -40.425 5.318 1.00 85.69 98 THR A O 1
ATOM 801 N N . ALA A 1 99 ? -7.956 -42.667 5.226 1.00 84.38 99 ALA A N 1
ATOM 802 C CA . ALA A 1 99 ? -8.479 -42.892 6.572 1.00 84.38 99 ALA A CA 1
ATOM 803 C C . ALA A 1 99 ? -7.573 -42.305 7.666 1.00 84.38 99 ALA A C 1
ATOM 805 O O . ALA A 1 99 ? -8.043 -41.638 8.591 1.00 84.38 99 ALA A O 1
ATOM 806 N N . VAL A 1 100 ? -6.257 -42.483 7.526 1.00 85.06 100 VAL A N 1
ATOM 807 C CA . VAL A 1 100 ? -5.261 -41.924 8.448 1.00 85.06 100 VAL A CA 1
ATOM 808 C C . VAL A 1 100 ? -5.233 -40.390 8.423 1.00 85.06 100 VAL A C 1
ATOM 810 O O . VAL A 1 100 ? -5.008 -39.768 9.464 1.00 85.06 100 VAL A O 1
ATOM 813 N N . ARG A 1 101 ? -5.450 -39.762 7.261 1.00 88.38 101 ARG A N 1
ATOM 814 C CA . ARG A 1 101 ? -5.579 -38.298 7.148 1.00 88.38 101 ARG A CA 1
ATOM 815 C C . ARG A 1 101 ? -6.883 -37.810 7.772 1.00 88.38 101 ARG A C 1
ATOM 817 O O . ARG A 1 101 ? -6.849 -36.884 8.577 1.00 88.38 101 ARG A O 1
ATOM 824 N N . LEU A 1 102 ? -7.998 -38.478 7.470 1.00 87.94 102 LEU A N 1
ATOM 825 C CA . LEU A 1 102 ? -9.316 -38.150 8.011 1.00 87.94 102 LEU A CA 1
ATOM 826 C C . LEU A 1 102 ? -9.307 -38.126 9.546 1.00 87.94 102 LEU A C 1
ATOM 828 O O . LEU A 1 102 ? -9.762 -37.149 10.134 1.00 87.94 102 LEU A O 1
ATOM 832 N N . ILE A 1 103 ? -8.744 -39.147 10.205 1.00 89.19 103 ILE A N 1
ATOM 833 C CA . ILE A 1 103 ? -8.672 -39.160 11.676 1.00 89.19 103 ILE A CA 1
ATOM 834 C C . ILE A 1 103 ? -7.699 -38.116 12.237 1.00 89.19 103 ILE A C 1
ATOM 836 O O . ILE A 1 103 ? -7.891 -37.632 13.348 1.00 89.19 103 ILE A O 1
ATOM 840 N N . GLY A 1 104 ? -6.663 -37.748 11.477 1.00 85.81 104 GLY A N 1
ATOM 841 C CA . GLY A 1 104 ? -5.748 -36.672 11.856 1.00 85.81 104 GLY A CA 1
ATOM 842 C C . GLY A 1 104 ? -6.455 -35.320 11.955 1.00 85.81 104 GLY A C 1
ATOM 843 O O . GLY A 1 104 ? -6.177 -34.560 12.879 1.00 85.81 104 GLY A O 1
ATOM 844 N N . PHE A 1 105 ? -7.392 -35.057 11.042 1.00 85.38 105 PHE A N 1
ATOM 845 C CA . PHE A 1 105 ? -8.202 -33.841 11.049 1.00 85.38 105 PHE A CA 1
ATOM 846 C C . PHE A 1 105 ? -9.399 -33.925 11.998 1.00 85.38 105 PHE A C 1
ATOM 848 O O . PHE A 1 105 ? -9.699 -32.946 12.661 1.00 85.38 105 PHE A O 1
ATOM 855 N N . PHE A 1 106 ? -10.065 -35.075 12.123 1.00 84.31 106 PHE A N 1
ATOM 856 C CA . PHE A 1 106 ? -11.301 -35.216 12.911 1.00 84.31 106 PHE A CA 1
ATOM 857 C C . PHE A 1 106 ? -11.178 -36.278 14.017 1.00 84.31 106 PHE A C 1
ATOM 859 O O . PHE A 1 106 ? -11.950 -37.246 14.033 1.00 84.31 106 PHE A O 1
ATOM 866 N N . PRO A 1 107 ? -10.215 -36.148 14.950 1.00 85.25 107 PRO A N 1
ATOM 867 C CA . PRO A 1 107 ? -9.976 -37.165 15.970 1.00 85.25 107 PRO A CA 1
ATOM 868 C C . PRO A 1 107 ? -11.166 -37.333 16.927 1.00 85.25 107 PRO A C 1
ATOM 870 O O . PRO A 1 107 ? -11.395 -38.422 17.442 1.00 85.25 107 PRO A O 1
ATOM 873 N N . GLU A 1 108 ? -11.985 -36.300 17.129 1.00 83.19 108 GLU A N 1
ATOM 874 C CA . GLU A 1 108 ? -13.212 -36.372 17.931 1.00 83.19 108 GLU A CA 1
ATOM 875 C C . GLU A 1 108 ? -14.305 -37.257 17.307 1.00 83.19 108 GLU A C 1
ATOM 877 O O . GLU A 1 108 ? -15.208 -37.717 18.010 1.00 83.19 108 GLU A O 1
ATOM 882 N N . ARG A 1 109 ? -14.220 -37.535 15.999 1.00 84.31 109 ARG A N 1
ATOM 883 C CA . ARG A 1 109 ? -15.170 -38.382 15.258 1.00 84.31 109 ARG A CA 1
ATOM 884 C C . ARG A 1 109 ? -14.725 -39.836 15.146 1.00 84.31 109 ARG A C 1
ATOM 886 O O . ARG A 1 109 ? -15.314 -40.588 14.370 1.00 84.31 109 ARG A O 1
ATOM 893 N N . GLU A 1 110 ? -13.732 -40.248 15.934 1.00 86.44 110 GLU A N 1
ATOM 894 C CA . GLU A 1 110 ? -13.121 -41.581 15.912 1.00 86.44 110 GLU A CA 1
ATOM 895 C C . GLU A 1 110 ? -14.144 -42.720 15.800 1.00 86.44 110 GLU A C 1
ATOM 897 O O . GLU A 1 110 ? -14.067 -43.531 14.880 1.00 86.44 110 GLU A O 1
ATOM 902 N N . LYS A 1 111 ? -15.148 -42.751 16.687 1.00 81.19 111 LYS A N 1
ATOM 903 C CA . LYS A 1 111 ? -16.155 -43.825 16.716 1.00 81.19 111 LYS A CA 1
ATOM 904 C C . LYS A 1 111 ? -16.925 -43.943 15.400 1.00 81.19 111 LYS A C 1
ATOM 906 O O . LYS A 1 111 ? -17.087 -45.048 14.894 1.00 81.19 111 LYS A O 1
ATOM 911 N N . ALA A 1 112 ? -17.356 -42.812 14.844 1.00 81.00 112 ALA A N 1
ATOM 912 C CA . ALA A 1 112 ? -18.088 -42.779 13.582 1.00 81.00 112 ALA A CA 1
ATOM 913 C C . ALA A 1 112 ? -17.185 -43.190 12.409 1.00 81.00 112 ALA A C 1
ATOM 915 O O . ALA A 1 112 ? -17.592 -43.979 11.563 1.00 81.00 112 ALA A O 1
ATOM 916 N N . ILE A 1 113 ? -15.938 -42.710 12.381 1.00 81.44 113 ILE A N 1
ATOM 917 C CA . ILE A 1 113 ? -14.956 -43.066 11.345 1.00 81.44 113 ILE A CA 1
ATOM 918 C C . ILE A 1 113 ? -14.662 -44.575 11.368 1.00 81.44 113 ILE A C 1
ATOM 920 O O . ILE A 1 113 ? -14.662 -45.214 10.317 1.00 81.44 113 ILE A O 1
ATOM 924 N N . ILE A 1 114 ? -14.481 -45.165 12.554 1.00 83.44 114 ILE A N 1
ATOM 925 C CA . ILE A 1 114 ? -14.289 -46.612 12.721 1.00 83.44 114 ILE A CA 1
ATOM 926 C C . ILE A 1 114 ? -15.503 -47.394 12.206 1.00 83.44 114 ILE A C 1
ATOM 928 O O . ILE A 1 114 ? -15.326 -48.429 11.571 1.00 83.44 114 ILE A O 1
ATOM 932 N N . GLU A 1 115 ? -16.731 -46.932 12.452 1.00 79.50 115 GLU A N 1
ATOM 933 C CA . GLU A 1 115 ? -17.936 -47.592 11.929 1.00 79.50 115 GLU A CA 1
ATOM 934 C C . GLU A 1 115 ? -17.980 -47.610 10.399 1.00 79.50 115 GLU A C 1
ATOM 936 O O . GLU A 1 115 ? -18.281 -48.655 9.823 1.00 79.50 115 GLU A O 1
ATOM 941 N N . TYR A 1 116 ? -17.607 -46.510 9.741 1.00 72.50 116 TYR A N 1
ATOM 942 C CA . TYR A 1 116 ? -17.508 -46.475 8.279 1.00 72.50 116 TYR A CA 1
ATOM 943 C C . TYR A 1 116 ? -16.418 -47.409 7.744 1.00 72.50 116 TYR A C 1
ATOM 945 O O . TYR A 1 116 ? -16.610 -48.065 6.724 1.00 72.50 116 TYR A O 1
ATOM 953 N N . ILE A 1 117 ? -15.289 -47.505 8.443 1.00 74.12 117 ILE A N 1
ATOM 954 C CA . ILE A 1 117 ? -14.125 -48.281 7.996 1.00 74.12 117 ILE A CA 1
ATOM 955 C C . ILE A 1 117 ? -14.264 -49.773 8.295 1.00 74.12 117 ILE A C 1
ATOM 957 O O . ILE A 1 117 ? -13.703 -50.589 7.575 1.00 74.12 117 ILE A O 1
ATOM 961 N N . LYS A 1 118 ? -15.073 -50.168 9.284 1.00 74.12 118 LYS A N 1
ATOM 962 C CA . LYS A 1 118 ? -15.400 -51.582 9.545 1.00 74.12 118 LYS A CA 1
ATOM 963 C C . LYS A 1 118 ? -16.026 -52.293 8.344 1.00 74.12 118 LYS A C 1
ATOM 965 O O . LYS A 1 118 ? -15.936 -53.511 8.263 1.00 74.12 118 LYS A O 1
ATOM 970 N N . ILE A 1 119 ? -16.624 -51.549 7.413 1.00 66.12 119 ILE A N 1
ATOM 971 C CA . ILE A 1 119 ? -17.143 -52.087 6.145 1.00 66.12 119 ILE A CA 1
ATOM 972 C C . ILE A 1 119 ? -16.013 -52.687 5.285 1.00 66.12 119 ILE A C 1
ATOM 974 O O . ILE A 1 119 ? -16.270 -53.560 4.463 1.00 66.12 119 ILE A O 1
ATOM 978 N N . LEU A 1 120 ? -14.768 -52.259 5.501 1.00 67.31 120 LEU A N 1
ATOM 979 C CA . LEU A 1 120 ? -13.585 -52.690 4.757 1.00 67.31 120 LEU A CA 1
ATOM 980 C C . LEU A 1 120 ? -12.916 -53.951 5.337 1.00 67.31 120 LEU A C 1
ATOM 982 O O . LEU A 1 120 ? -11.957 -54.435 4.751 1.00 67.31 120 LEU A O 1
ATOM 986 N N . ASP A 1 121 ? -13.402 -54.470 6.473 1.00 68.94 121 ASP A N 1
ATOM 987 C CA . ASP A 1 121 ? -12.911 -55.686 7.155 1.00 68.94 121 ASP A CA 1
ATOM 988 C C . ASP A 1 121 ? -11.396 -55.698 7.492 1.00 68.94 121 ASP A C 1
ATOM 990 O O . ASP A 1 121 ? -10.771 -56.750 7.606 1.00 68.94 121 ASP A O 1
ATOM 994 N N . ASP A 1 122 ? -10.790 -54.520 7.697 1.00 74.44 122 ASP A N 1
ATOM 995 C CA . ASP A 1 122 ? -9.378 -54.373 8.087 1.00 74.44 122 ASP A CA 1
ATOM 996 C C . ASP A 1 122 ? -9.234 -54.030 9.581 1.00 74.44 122 ASP A C 1
ATOM 998 O O . ASP A 1 122 ? -9.373 -52.880 10.016 1.00 74.44 122 ASP A O 1
ATOM 1002 N N . SER A 1 123 ? -8.910 -55.041 10.392 1.00 74.69 123 SER A N 1
ATOM 1003 C CA . SER A 1 123 ? -8.713 -54.881 11.837 1.00 74.69 123 SER A CA 1
ATOM 1004 C C . SER A 1 123 ? -7.472 -54.057 12.205 1.00 74.69 123 SER A C 1
ATOM 1006 O O . SER A 1 123 ? -7.451 -53.443 13.271 1.00 74.69 123 SER A O 1
ATOM 1008 N N . ARG A 1 124 ? -6.441 -54.015 11.348 1.00 78.25 124 ARG A N 1
ATOM 1009 C CA . ARG A 1 124 ? -5.201 -53.259 11.608 1.00 78.25 124 ARG A CA 1
ATOM 1010 C C . ARG A 1 124 ? -5.422 -51.765 11.428 1.00 78.25 124 ARG A C 1
ATOM 1012 O O . ARG A 1 124 ? -4.925 -50.971 12.226 1.00 78.25 124 ARG A O 1
ATOM 1019 N N . LEU A 1 125 ? -6.192 -51.371 10.416 1.00 78.44 125 LEU A N 1
ATOM 1020 C CA . LEU A 1 125 ? -6.542 -49.969 10.195 1.00 78.44 125 LEU A CA 1
ATOM 1021 C C . LEU A 1 125 ? -7.345 -49.393 11.374 1.00 78.44 125 LEU A C 1
ATOM 1023 O O . LEU A 1 125 ? -7.096 -48.260 11.789 1.00 78.44 125 LEU A O 1
ATOM 1027 N N . VAL A 1 126 ? -8.240 -50.183 11.976 1.00 81.62 126 VAL A N 1
ATOM 1028 C CA . VAL A 1 126 ? -9.002 -49.775 13.171 1.00 81.62 126 VAL A CA 1
ATOM 1029 C C . VAL A 1 126 ? -8.079 -49.457 14.354 1.00 81.62 126 VAL A C 1
ATOM 1031 O O . VAL A 1 126 ? -8.262 -48.428 15.007 1.00 81.62 126 VAL A O 1
ATOM 1034 N N . GLU A 1 127 ? -7.064 -50.288 14.608 1.00 82.81 127 GLU A N 1
ATOM 1035 C CA . GLU A 1 127 ? -6.088 -50.057 15.684 1.00 82.81 127 GLU A CA 1
ATOM 1036 C C . GLU A 1 127 ? -5.267 -48.777 15.454 1.00 82.81 127 GLU A C 1
ATOM 1038 O O . GLU A 1 127 ? -5.123 -47.959 16.366 1.00 82.81 127 GLU A O 1
ATOM 1043 N N . VAL A 1 128 ? -4.789 -48.555 14.223 1.00 83.75 128 VAL A N 1
ATOM 1044 C CA . VAL A 1 128 ? -4.001 -47.360 13.857 1.00 83.75 128 VAL A CA 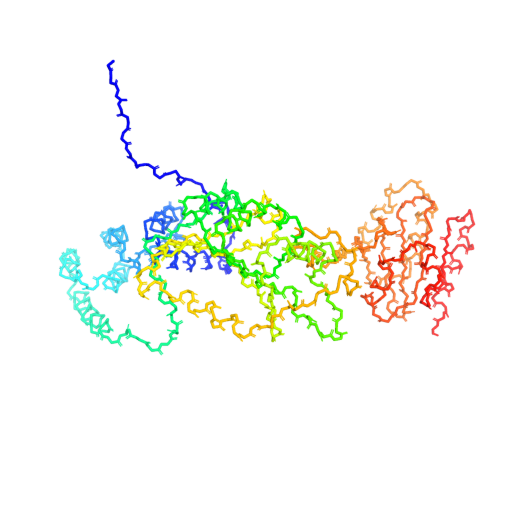1
ATOM 1045 C C . VAL A 1 128 ? -4.817 -46.074 14.013 1.00 83.75 128 VAL A C 1
ATOM 1047 O O . VAL A 1 128 ? -4.298 -45.057 14.485 1.00 83.75 128 VAL A O 1
ATOM 1050 N N . ILE A 1 129 ? -6.094 -46.101 13.626 1.00 84.44 129 ILE A N 1
ATOM 1051 C CA . ILE A 1 129 ? -7.009 -44.960 13.761 1.00 84.44 129 ILE A CA 1
ATOM 1052 C C . ILE A 1 129 ? -7.247 -44.635 15.230 1.00 84.44 129 ILE A C 1
ATOM 1054 O O . ILE A 1 129 ? -7.126 -43.469 15.613 1.00 84.44 129 ILE A O 1
ATOM 1058 N N . HIS A 1 130 ? -7.519 -45.653 16.049 1.00 85.50 130 HIS A N 1
ATOM 1059 C CA . HIS A 1 130 ? -7.686 -45.482 17.489 1.00 85.50 130 HIS A CA 1
ATOM 1060 C C . HIS A 1 130 ? -6.437 -44.843 18.114 1.00 85.50 130 HIS A C 1
ATOM 1062 O O . HIS A 1 130 ? -6.529 -43.808 18.775 1.00 85.50 130 HIS A O 1
ATOM 1068 N N . GLU A 1 131 ? -5.243 -45.379 17.837 1.00 85.69 131 GLU A N 1
ATOM 1069 C CA . GLU A 1 131 ? -3.988 -44.845 18.381 1.00 85.69 131 GLU A CA 1
ATOM 1070 C C . GLU A 1 131 ? -3.747 -43.381 17.968 1.00 85.69 131 GLU A C 1
ATOM 1072 O O . GLU A 1 131 ? -3.364 -42.544 18.797 1.00 85.69 131 GLU A O 1
ATOM 1077 N N . LYS A 1 132 ? -3.987 -43.042 16.695 1.00 85.00 132 LYS A N 1
ATOM 1078 C CA . LYS A 1 132 ? -3.815 -41.670 16.199 1.00 85.00 132 LYS A CA 1
ATOM 1079 C C . LYS A 1 132 ? -4.800 -40.689 16.817 1.00 85.00 132 LYS A C 1
ATOM 1081 O O . LYS A 1 132 ? -4.378 -39.587 17.174 1.00 85.00 132 LYS A O 1
ATOM 1086 N N . ALA A 1 133 ? -6.065 -41.074 16.969 1.00 83.75 133 ALA A N 1
ATOM 1087 C CA . ALA A 1 133 ? -7.076 -40.229 17.595 1.00 83.75 133 ALA A CA 1
ATOM 1088 C C . ALA A 1 133 ? -6.680 -39.878 19.035 1.00 83.75 133 ALA A C 1
ATOM 1090 O O . ALA A 1 133 ? -6.644 -38.702 19.402 1.00 83.75 133 ALA A O 1
ATOM 1091 N N . GLN A 1 134 ? -6.271 -40.880 19.821 1.00 85.50 134 GLN A N 1
ATOM 1092 C CA . GLN A 1 134 ? -5.857 -40.677 21.211 1.00 85.50 134 GLN A CA 1
ATOM 1093 C C . GLN A 1 134 ? -4.621 -39.769 21.324 1.00 85.50 134 GLN A C 1
ATOM 1095 O O . GLN A 1 134 ? -4.593 -38.860 22.156 1.00 85.50 134 GLN A O 1
ATOM 1100 N N . LYS A 1 135 ? -3.618 -39.942 20.449 1.00 84.38 135 LYS A N 1
ATOM 1101 C CA . LYS A 1 135 ? -2.437 -39.057 20.406 1.00 84.38 135 LYS A CA 1
ATOM 1102 C C . LYS A 1 135 ? -2.789 -37.618 20.022 1.00 84.38 135 LYS A C 1
ATOM 1104 O O . LYS A 1 135 ? -2.279 -36.684 20.640 1.00 84.38 135 LYS A O 1
ATOM 1109 N N . ALA A 1 136 ? -3.647 -37.425 19.021 1.00 77.81 136 ALA A N 1
ATOM 1110 C CA . ALA A 1 136 ? -4.057 -36.094 18.575 1.00 77.81 136 ALA A CA 1
ATOM 1111 C C . ALA A 1 136 ? -4.848 -35.349 19.664 1.00 77.81 136 ALA A C 1
ATOM 1113 O O . ALA A 1 136 ? -4.559 -34.184 19.948 1.00 77.81 136 ALA A O 1
ATOM 1114 N N . LEU A 1 137 ? -5.775 -36.038 20.338 1.00 77.44 137 LEU A N 1
ATOM 1115 C CA . LEU A 1 137 ? -6.542 -35.486 21.461 1.00 77.44 137 LEU A CA 1
ATOM 1116 C C . LEU A 1 137 ? -5.643 -35.128 22.655 1.00 77.44 137 LEU A C 1
ATOM 1118 O O . LEU A 1 137 ? -5.845 -34.089 23.281 1.00 77.44 137 LEU A O 1
ATOM 1122 N N . ALA A 1 138 ? -4.609 -35.927 22.937 1.00 73.62 138 ALA A N 1
ATOM 1123 C CA . ALA A 1 138 ? -3.639 -35.631 23.993 1.00 73.62 138 ALA A CA 1
ATOM 1124 C C . ALA A 1 138 ? -2.768 -34.394 23.688 1.00 73.62 138 ALA A C 1
ATOM 1126 O O . ALA A 1 138 ? -2.447 -33.631 24.601 1.00 73.62 138 ALA A O 1
ATOM 1127 N N . ASN A 1 139 ? -2.410 -34.164 22.419 1.00 62.62 139 ASN A N 1
ATOM 1128 C CA . ASN A 1 139 ? -1.599 -33.015 22.001 1.00 62.62 139 ASN A CA 1
ATOM 1129 C C . ASN A 1 139 ? -2.391 -31.699 21.943 1.00 62.62 139 ASN A C 1
ATOM 1131 O O . ASN A 1 139 ? -1.824 -30.645 22.232 1.00 62.62 139 ASN A O 1
ATOM 1135 N N . LYS A 1 140 ? -3.698 -31.742 21.643 1.00 56.53 140 LYS A N 1
ATOM 1136 C CA . LYS A 1 140 ? -4.567 -30.547 21.619 1.00 56.53 140 LYS A CA 1
ATOM 1137 C C . LYS A 1 140 ? -4.640 -29.842 22.986 1.00 56.53 140 LYS A C 1
ATOM 1139 O O . LYS A 1 140 ? -4.811 -28.633 23.037 1.00 56.53 140 LYS A O 1
ATOM 1144 N N . ASN A 1 141 ? -4.408 -30.577 24.078 1.00 47.25 141 ASN A N 1
ATOM 1145 C CA . ASN A 1 141 ? -4.366 -30.046 25.447 1.00 47.25 141 ASN A CA 1
ATOM 1146 C C . ASN A 1 141 ? -3.004 -29.444 25.859 1.00 47.25 141 ASN A C 1
ATOM 1148 O O . ASN A 1 141 ? -2.881 -28.955 26.979 1.00 47.25 141 ASN A O 1
ATOM 1152 N N . LYS A 1 142 ? -1.970 -29.507 25.004 1.00 43.28 142 LYS A N 1
ATOM 1153 C CA . LYS A 1 142 ? -0.598 -29.054 25.316 1.00 43.28 142 LYS A CA 1
ATOM 1154 C C . LYS A 1 142 ? -0.104 -27.865 24.485 1.00 43.28 142 LYS A C 1
ATOM 1156 O O . LYS A 1 142 ? 0.924 -27.301 24.836 1.00 43.28 142 LYS A O 1
ATOM 1161 N N . ILE A 1 143 ? -0.774 -27.516 23.385 1.00 35.41 143 ILE A N 1
ATOM 1162 C CA . ILE A 1 143 ? -0.267 -26.565 22.382 1.00 35.41 143 ILE A CA 1
ATOM 1163 C C . ILE A 1 143 ? -1.212 -25.363 22.289 1.00 35.41 143 ILE A C 1
ATOM 1165 O O . ILE A 1 143 ? -1.923 -25.193 21.305 1.00 35.41 143 ILE A O 1
ATOM 1169 N N . VAL A 1 144 ? -1.241 -24.538 23.328 1.00 39.56 144 VAL A N 1
ATOM 1170 C CA . VAL A 1 144 ? -1.678 -23.140 23.237 1.00 39.56 144 VAL A CA 1
ATOM 1171 C C . VAL A 1 144 ? -0.779 -22.381 24.207 1.00 39.56 144 VAL A C 1
ATOM 1173 O O . VAL A 1 144 ? -1.034 -22.471 25.397 1.00 39.56 144 VAL A O 1
ATOM 1176 N N . ASP A 1 1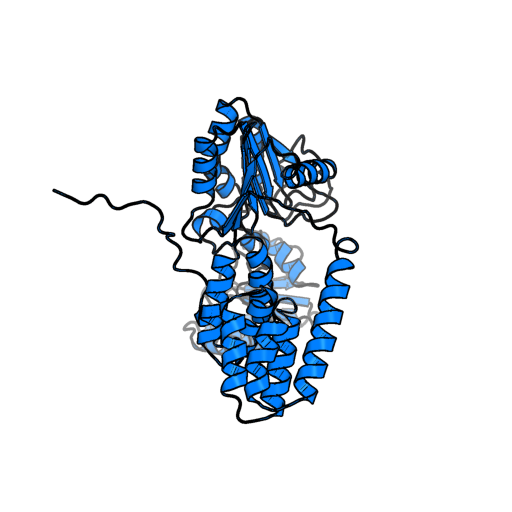45 ? 0.329 -21.788 23.734 1.00 36.47 145 ASP A N 1
ATOM 1177 C CA . ASP A 1 145 ? 0.762 -20.452 24.213 1.00 36.47 145 ASP A CA 1
ATOM 1178 C C . ASP A 1 145 ? 2.113 -19.922 23.692 1.00 36.47 145 ASP A C 1
ATOM 1180 O O . ASP A 1 145 ? 2.292 -18.714 23.655 1.00 36.47 145 ASP A O 1
ATOM 1184 N N . GLU A 1 146 ? 3.102 -20.725 23.290 1.00 36.34 146 GLU A N 1
ATOM 1185 C CA . GLU A 1 146 ? 4.482 -20.224 23.512 1.00 36.34 146 GLU A CA 1
ATOM 1186 C C . GLU A 1 146 ? 5.317 -19.666 22.337 1.00 36.34 146 GLU A C 1
ATOM 1188 O O . GLU A 1 146 ? 6.486 -19.363 22.566 1.00 36.34 146 GLU A O 1
ATOM 1193 N N . SER A 1 147 ? 4.838 -19.471 21.097 1.00 29.86 147 SER A N 1
ATOM 1194 C CA . SER A 1 147 ? 5.795 -19.036 20.040 1.00 29.86 147 SER A CA 1
ATOM 1195 C C . SER A 1 147 ? 5.328 -18.096 18.933 1.00 29.86 147 SER A C 1
ATOM 1197 O O . SER A 1 147 ? 6.037 -17.934 17.941 1.00 29.86 147 SER A O 1
ATOM 1199 N N . ILE A 1 148 ? 4.189 -17.433 19.084 1.00 30.47 148 ILE A N 1
ATOM 1200 C CA . ILE A 1 148 ? 3.847 -16.263 18.271 1.00 30.47 148 ILE A CA 1
ATOM 1201 C C . ILE A 1 148 ? 3.276 -15.267 19.275 1.00 30.47 148 ILE A C 1
ATOM 1203 O O . ILE A 1 148 ? 2.305 -15.610 19.943 1.00 30.47 148 ILE A O 1
ATOM 1207 N N . GLU A 1 149 ? 3.841 -14.061 19.404 1.00 31.28 149 GLU A N 1
ATOM 1208 C CA . GLU A 1 149 ? 3.063 -12.917 19.905 1.00 31.28 149 GLU A CA 1
ATOM 1209 C C . GLU A 1 149 ? 1.939 -12.699 18.881 1.00 31.28 149 GLU A C 1
ATOM 1211 O O . GLU A 1 149 ? 2.035 -11.896 17.954 1.00 31.28 149 GLU A O 1
ATOM 1216 N N . GLY A 1 150 ? 0.916 -13.548 18.947 1.00 29.42 150 GLY A N 1
ATOM 1217 C CA . GLY A 1 150 ? -0.285 -13.404 18.165 1.00 29.42 150 GLY A CA 1
ATOM 1218 C C . GLY A 1 150 ? -0.956 -12.180 18.730 1.00 29.42 150 GLY A C 1
ATOM 1219 O O . GLY A 1 150 ? -1.341 -12.201 19.889 1.00 29.42 150 GLY A O 1
ATOM 1220 N N . ILE A 1 151 ? -1.064 -11.120 17.935 1.00 32.78 151 ILE A N 1
ATOM 1221 C CA . ILE A 1 151 ? -2.024 -10.060 18.219 1.00 32.78 151 ILE A CA 1
ATOM 1222 C C . ILE A 1 151 ? -3.389 -10.765 18.164 1.00 32.78 151 ILE A C 1
ATOM 1224 O O . ILE A 1 151 ? -3.812 -11.145 17.065 1.00 32.78 151 ILE A O 1
ATOM 1228 N N . PRO A 1 152 ? -4.052 -11.038 19.301 1.00 34.38 152 PRO A N 1
ATOM 1229 C CA . PRO A 1 152 ? -5.356 -11.674 19.318 1.00 34.38 152 PRO A CA 1
ATOM 1230 C C . PRO A 1 152 ? -6.364 -10.609 18.889 1.00 34.38 152 PRO A C 1
ATOM 1232 O O . PRO A 1 152 ? -6.965 -9.913 19.690 1.00 34.38 152 PRO A O 1
ATOM 1235 N N . PHE A 1 153 ? -6.516 -10.414 17.584 1.00 40.00 153 PHE A N 1
ATOM 1236 C CA . PHE A 1 153 ? -7.478 -9.448 17.079 1.00 40.00 153 PHE A CA 1
ATOM 1237 C C . PHE A 1 153 ? -8.884 -10.072 17.129 1.00 40.00 153 PHE A C 1
ATOM 1239 O O . PHE A 1 153 ? -9.281 -10.794 16.213 1.00 40.00 153 PHE A O 1
ATOM 1246 N N . VAL A 1 154 ? -9.639 -9.812 18.201 1.00 42.06 154 VAL A N 1
ATOM 1247 C CA . VAL A 1 154 ? -11.028 -10.278 18.392 1.00 42.06 154 VAL A CA 1
ATOM 1248 C C . VAL A 1 154 ? -12.019 -9.270 17.792 1.00 42.06 154 VAL A C 1
ATOM 1250 O O . VAL A 1 154 ? -12.885 -8.733 18.464 1.00 42.06 154 VAL A O 1
ATOM 1253 N N . GLY A 1 155 ? -11.912 -8.961 16.499 1.00 43.44 155 GLY A N 1
ATOM 1254 C CA . GLY A 1 155 ? -12.938 -8.144 15.839 1.00 43.44 155 GLY A CA 1
ATOM 1255 C C . GLY A 1 155 ? -14.233 -8.943 15.673 1.00 43.44 155 GLY A C 1
ATOM 1256 O O . GLY A 1 155 ? -14.212 -10.006 15.053 1.00 43.44 155 GLY A O 1
ATOM 1257 N N . LYS A 1 156 ? -15.379 -8.439 16.159 1.00 46.69 156 LYS A N 1
ATOM 1258 C CA . LYS A 1 156 ? -16.692 -9.123 16.036 1.00 46.69 156 LYS A CA 1
ATOM 1259 C C . LYS A 1 156 ? -17.092 -9.428 14.586 1.00 46.69 156 LYS A C 1
ATOM 1261 O O . LYS A 1 156 ? -17.911 -10.321 14.361 1.00 46.69 156 LYS A O 1
ATOM 1266 N N . LYS A 1 157 ? -16.567 -8.671 13.613 1.00 59.25 157 LYS A N 1
ATOM 1267 C CA . LYS A 1 157 ? -16.765 -8.870 12.168 1.00 59.25 157 LYS A CA 1
ATOM 1268 C C . LYS A 1 157 ? -15.524 -8.426 11.398 1.00 59.25 157 LYS A C 1
ATOM 1270 O O . LYS A 1 157 ? -15.115 -7.273 11.519 1.00 59.25 157 LYS A O 1
ATOM 1275 N N . CYS A 1 158 ? -14.974 -9.328 10.591 1.00 63.28 158 CYS A N 1
ATOM 1276 C CA . CYS A 1 158 ? -13.978 -9.029 9.566 1.00 63.28 158 CYS A CA 1
ATOM 1277 C C . CYS A 1 158 ? -14.646 -9.127 8.188 1.00 63.28 158 CYS A C 1
ATOM 1279 O O . CYS A 1 158 ? -15.536 -9.952 7.979 1.00 63.28 158 CYS A O 1
ATOM 1281 N N . SER A 1 159 ? -14.277 -8.265 7.249 1.00 60.84 159 SER A N 1
ATOM 1282 C CA . SER A 1 159 ? -14.801 -8.278 5.884 1.00 60.84 159 SER A CA 1
ATOM 1283 C C . SER A 1 159 ? -13.701 -7.915 4.900 1.00 60.84 159 SER A C 1
ATOM 1285 O O . SER A 1 159 ? -13.075 -6.868 5.033 1.00 60.84 159 SER A O 1
ATOM 1287 N N . VAL A 1 160 ? -13.488 -8.756 3.889 1.00 66.12 160 VAL A N 1
ATOM 1288 C CA . VAL A 1 160 ? -12.635 -8.405 2.748 1.00 66.12 160 VAL A CA 1
ATOM 1289 C C . VAL A 1 160 ? -13.351 -7.332 1.930 1.00 66.12 160 VAL A C 1
ATOM 1291 O O . VAL A 1 160 ? -14.509 -7.510 1.546 1.00 66.12 160 VAL A O 1
ATOM 1294 N N . LEU A 1 161 ? -12.686 -6.212 1.668 1.00 61.09 161 LEU A N 1
ATOM 1295 C CA . LEU A 1 161 ? -13.219 -5.163 0.810 1.00 61.09 161 LEU A CA 1
ATOM 1296 C C . LEU A 1 161 ? -13.038 -5.579 -0.653 1.00 61.09 161 LEU A C 1
ATOM 1298 O O . LEU A 1 161 ? -11.925 -5.811 -1.111 1.00 61.09 161 LEU A O 1
ATOM 1302 N N . SER A 1 162 ? -14.139 -5.700 -1.401 1.00 54.78 162 SER A N 1
ATOM 1303 C CA . SER A 1 162 ? -14.054 -5.925 -2.851 1.00 54.78 162 SER A CA 1
ATOM 1304 C C . SER A 1 162 ? -13.495 -4.694 -3.555 1.00 54.78 162 SER A C 1
ATOM 1306 O O . SER A 1 162 ? -13.866 -3.586 -3.181 1.00 54.78 162 SER A O 1
ATOM 1308 N N . ASN A 1 163 ? -12.801 -4.876 -4.679 1.00 55.88 163 ASN A N 1
ATOM 1309 C CA . ASN A 1 163 ? -12.279 -3.773 -5.507 1.00 55.88 163 ASN A CA 1
ATOM 1310 C C . ASN A 1 163 ? -13.337 -2.794 -6.037 1.00 55.88 163 ASN A C 1
ATOM 1312 O O . ASN A 1 163 ? -13.012 -1.686 -6.440 1.00 55.88 163 ASN A O 1
ATOM 1316 N N . ASN A 1 164 ? -14.617 -3.179 -6.039 1.00 57.28 164 ASN A N 1
ATOM 1317 C CA . ASN A 1 164 ? -15.709 -2.270 -6.400 1.00 57.28 164 ASN A CA 1
ATOM 1318 C C . ASN A 1 164 ? -15.989 -1.221 -5.306 1.00 57.28 164 ASN A C 1
ATOM 1320 O O . ASN A 1 164 ? -16.774 -0.296 -5.518 1.00 57.28 164 ASN A O 1
ATOM 1324 N N . ILE A 1 165 ? -15.410 -1.396 -4.116 1.00 61.03 165 ILE A N 1
ATOM 1325 C CA . ILE A 1 165 ? -15.508 -0.454 -3.011 1.00 61.03 165 ILE A CA 1
ATOM 1326 C C . ILE A 1 165 ? -14.372 0.548 -3.154 1.00 61.03 165 ILE A C 1
ATOM 1328 O O . ILE A 1 165 ? -13.205 0.229 -2.967 1.00 61.03 165 ILE A O 1
ATOM 1332 N N . VAL A 1 166 ? -14.748 1.793 -3.418 1.00 74.06 166 VAL A N 1
ATOM 1333 C CA . VAL A 1 166 ? -13.832 2.927 -3.385 1.00 74.06 166 VAL A CA 1
ATOM 1334 C C . VAL A 1 166 ? -13.501 3.245 -1.923 1.00 74.06 166 VAL A C 1
ATOM 1336 O O . VAL A 1 166 ? -14.363 3.719 -1.173 1.00 74.06 166 VAL A O 1
ATOM 1339 N N . LEU A 1 167 ? -12.264 2.967 -1.498 1.00 80.31 167 LEU A N 1
ATOM 1340 C CA . LEU A 1 167 ? -11.876 3.011 -0.083 1.00 80.31 167 LEU A CA 1
ATOM 1341 C C . LEU A 1 167 ? -12.134 4.380 0.563 1.00 80.31 167 LEU A C 1
ATOM 1343 O O . LEU A 1 167 ? -12.682 4.437 1.663 1.00 80.31 167 LEU A O 1
ATOM 1347 N N . ASN A 1 168 ? -11.821 5.493 -0.111 1.00 85.25 168 ASN A N 1
ATOM 1348 C CA . ASN A 1 168 ? -12.072 6.820 0.461 1.00 85.25 168 ASN A CA 1
ATOM 1349 C C . ASN A 1 168 ? -13.567 7.082 0.704 1.00 85.25 168 ASN A C 1
ATOM 1351 O O . ASN A 1 168 ? -13.914 7.690 1.714 1.00 85.25 168 ASN A O 1
ATOM 1355 N N . GLU A 1 169 ? -14.459 6.601 -0.166 1.00 80.38 169 GLU A N 1
ATOM 1356 C CA . GLU A 1 169 ? -15.903 6.723 0.056 1.00 80.38 169 GLU A CA 1
ATOM 1357 C C . GLU A 1 169 ? -16.370 5.871 1.233 1.00 80.38 169 GLU A C 1
ATOM 1359 O O . GLU A 1 169 ? -17.238 6.301 1.994 1.00 80.38 169 GLU A O 1
ATOM 1364 N N . LEU A 1 170 ? -15.806 4.671 1.394 1.00 82.75 170 LEU A N 1
ATOM 1365 C CA . LEU A 1 170 ? -16.099 3.825 2.545 1.00 82.75 170 LEU A CA 1
ATOM 1366 C C . LEU A 1 170 ? -15.654 4.503 3.843 1.00 82.75 170 LEU A C 1
ATOM 1368 O O . LEU A 1 170 ? -16.453 4.596 4.771 1.00 82.75 170 LEU A O 1
ATOM 1372 N N . LEU A 1 171 ? -14.424 5.020 3.897 1.00 89.31 171 LEU A N 1
ATOM 1373 C CA . LEU A 1 171 ? -13.895 5.747 5.054 1.00 89.31 171 LEU A CA 1
ATOM 1374 C C . LEU A 1 171 ? -14.824 6.912 5.451 1.00 89.31 171 LEU A C 1
ATOM 1376 O O . LEU A 1 171 ? -15.172 7.056 6.622 1.00 89.31 171 LEU A O 1
ATOM 1380 N N . ILE A 1 172 ? -15.293 7.695 4.473 1.00 83.06 172 ILE A N 1
ATOM 1381 C CA . ILE A 1 172 ? -16.249 8.792 4.695 1.00 83.06 172 ILE A CA 1
ATOM 1382 C C . ILE A 1 172 ? -17.577 8.257 5.252 1.00 83.06 172 ILE A C 1
ATOM 1384 O O . ILE A 1 172 ? -18.040 8.733 6.287 1.00 83.06 172 ILE A O 1
ATOM 1388 N N . LYS A 1 173 ? -18.170 7.233 4.623 1.00 77.44 173 LYS A N 1
ATOM 1389 C CA . LYS A 1 173 ? -19.451 6.642 5.060 1.00 77.44 173 LYS A CA 1
ATOM 1390 C C . LYS A 1 173 ? -19.377 6.075 6.479 1.00 77.44 173 LYS A C 1
ATOM 1392 O O . LYS A 1 173 ? -20.302 6.271 7.265 1.00 77.44 173 LYS A O 1
ATOM 1397 N N . LEU A 1 174 ? -18.286 5.386 6.815 1.00 86.00 174 LEU A N 1
ATOM 1398 C CA . LEU A 1 174 ? -18.063 4.839 8.153 1.00 86.00 174 LEU A CA 1
ATOM 1399 C C . LEU A 1 174 ? -17.923 5.962 9.189 1.00 86.00 174 LEU A C 1
ATOM 1401 O O . LEU A 1 174 ? -18.531 5.880 10.257 1.00 86.00 174 LEU A O 1
ATOM 1405 N N . GLY A 1 175 ? -17.191 7.031 8.853 1.00 86.69 175 GLY A N 1
ATOM 1406 C CA . GLY A 1 175 ? -17.061 8.227 9.687 1.00 86.69 175 GLY A CA 1
ATOM 1407 C C . GLY A 1 175 ? -18.399 8.906 9.980 1.00 86.69 175 GLY A C 1
ATOM 1408 O O . GLY A 1 175 ? -18.697 9.199 11.142 1.00 86.69 175 GLY A O 1
ATOM 1409 N N . GLU A 1 176 ? -19.242 9.073 8.960 1.00 87.38 176 GLU A N 1
ATOM 1410 C CA . GLU A 1 176 ? -20.599 9.620 9.098 1.00 87.38 176 GLU A CA 1
ATOM 1411 C C . GLU A 1 176 ? -21.477 8.739 9.982 1.00 87.38 176 GLU A C 1
ATOM 1413 O O . GLU A 1 176 ? -22.152 9.236 10.888 1.00 87.38 176 GLU A O 1
ATOM 1418 N N . GLN A 1 177 ? -21.443 7.424 9.743 1.00 85.19 177 GLN A N 1
ATOM 1419 C CA . GLN A 1 177 ? -22.272 6.450 10.445 1.00 85.19 177 GLN A CA 1
ATOM 1420 C C . GLN A 1 177 ? -22.064 6.506 11.960 1.00 85.19 177 GLN A C 1
ATOM 1422 O O . GLN A 1 177 ? -23.036 6.412 12.713 1.00 85.19 177 GLN A O 1
ATOM 1427 N N . ILE A 1 178 ? -20.815 6.640 12.411 1.00 91.88 178 ILE A N 1
ATOM 1428 C CA . ILE A 1 178 ? -20.492 6.632 13.844 1.00 91.88 178 ILE A CA 1
ATOM 1429 C C . ILE A 1 178 ? -20.287 8.030 14.421 1.00 91.88 178 ILE A C 1
ATOM 1431 O O . ILE A 1 178 ? -20.065 8.145 15.623 1.00 91.88 178 ILE A O 1
ATOM 1435 N N . LYS A 1 179 ? -20.372 9.089 13.604 1.00 95.38 179 LYS A N 1
ATOM 1436 C CA . LYS A 1 179 ? -19.968 10.451 13.987 1.00 95.38 179 LYS A CA 1
ATOM 1437 C C . LYS A 1 179 ? -18.558 10.446 14.578 1.00 95.38 179 LYS A C 1
ATOM 1439 O O . LYS A 1 179 ? -18.358 10.763 15.750 1.00 95.38 179 LYS A O 1
ATOM 1444 N N . ALA A 1 180 ? -17.600 10.003 13.772 1.00 96.75 180 ALA A N 1
ATOM 1445 C CA . ALA A 1 180 ? -16.238 9.770 14.225 1.00 96.75 180 ALA A CA 1
ATOM 1446 C C . ALA A 1 180 ? -15.616 11.020 14.868 1.00 96.75 180 ALA A C 1
ATOM 1448 O O . ALA A 1 180 ? -15.744 12.135 14.356 1.00 96.75 180 ALA A O 1
ATOM 1449 N N . THR A 1 181 ? -14.922 10.808 15.981 1.00 98.06 181 THR A N 1
ATOM 1450 C CA . THR A 1 181 ? -14.100 11.801 16.690 1.00 98.06 181 THR A CA 1
ATOM 1451 C C . THR A 1 181 ? -12.610 11.487 16.560 1.00 98.06 181 THR A C 1
ATOM 1453 O O . THR A 1 181 ? -11.766 12.280 16.970 1.00 98.06 181 THR A O 1
ATOM 1456 N N . GLN A 1 182 ? -12.257 10.342 15.980 1.00 97.69 182 GLN A N 1
ATOM 1457 C CA . GLN A 1 182 ? -10.878 9.927 15.776 1.00 97.69 182 GLN A CA 1
ATOM 1458 C C . GLN A 1 182 ? -10.703 9.419 14.350 1.00 97.69 182 GLN A C 1
ATOM 1460 O O . GLN A 1 182 ? -11.479 8.580 13.888 1.00 97.69 182 GLN A O 1
ATOM 1465 N N . PHE A 1 183 ? -9.667 9.912 13.677 1.00 98.19 183 PHE A N 1
ATOM 1466 C CA . PHE A 1 183 ? -9.178 9.336 12.431 1.00 98.19 183 PHE A CA 1
ATOM 1467 C C . PHE A 1 183 ? -7.664 9.175 12.506 1.00 98.19 183 PHE A C 1
ATOM 1469 O O . PHE A 1 183 ? -6.928 10.163 12.484 1.00 98.19 183 PHE A O 1
ATOM 1476 N N . PHE A 1 184 ? -7.201 7.932 12.599 1.00 97.94 184 PHE A N 1
ATOM 1477 C CA . PHE A 1 184 ? -5.780 7.613 12.546 1.00 97.94 184 PHE A CA 1
ATOM 1478 C C . PHE A 1 184 ? -5.465 6.843 11.276 1.00 97.94 184 PHE A C 1
ATOM 1480 O O . PHE A 1 184 ? -6.264 6.028 10.821 1.00 97.94 184 PHE A O 1
ATOM 1487 N N . ALA A 1 185 ? -4.289 7.070 10.715 1.00 97.94 185 ALA A N 1
ATOM 1488 C CA . ALA A 1 185 ? -3.777 6.222 9.656 1.00 97.94 185 ALA A CA 1
ATOM 1489 C C . ALA A 1 185 ? -2.262 6.103 9.764 1.00 97.94 185 ALA A C 1
ATOM 1491 O O . ALA A 1 185 ? -1.571 7.074 10.079 1.00 97.94 185 ALA A O 1
ATOM 1492 N N . ALA A 1 186 ? -1.744 4.922 9.459 1.00 97.75 186 ALA A N 1
ATOM 1493 C CA . ALA A 1 186 ? -0.325 4.732 9.216 1.00 97.75 186 ALA A CA 1
ATOM 1494 C C . ALA A 1 186 ? 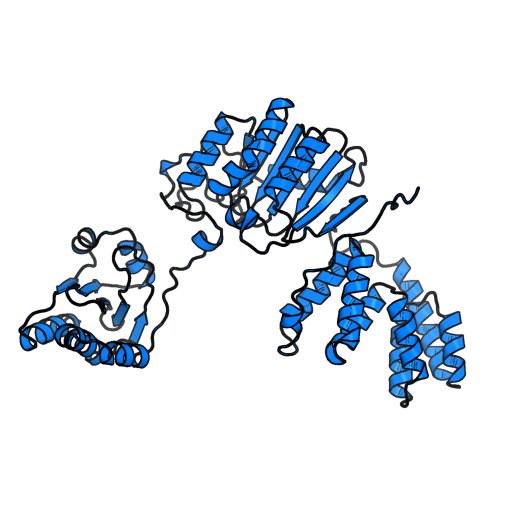-0.166 4.102 7.842 1.00 97.75 186 ALA A C 1
ATOM 1496 O O . ALA A 1 186 ? -0.728 3.040 7.588 1.00 97.75 186 ALA A O 1
ATOM 1497 N N . VAL A 1 187 ? 0.582 4.761 6.962 1.00 96.88 187 VAL A N 1
ATOM 1498 C CA . VAL A 1 187 ? 0.792 4.314 5.583 1.00 96.88 187 VAL A CA 1
ATOM 1499 C C . VAL A 1 187 ? 2.251 4.465 5.179 1.00 96.88 187 VAL A C 1
ATOM 1501 O O . VAL A 1 187 ? 2.966 5.342 5.674 1.00 96.88 187 VAL A O 1
ATOM 1504 N N . GLY A 1 188 ? 2.691 3.631 4.240 1.00 89.75 188 GLY A N 1
ATOM 1505 C CA . GLY A 1 188 ? 4.002 3.791 3.615 1.00 89.75 188 GLY A CA 1
ATOM 1506 C C . GLY A 1 188 ? 4.108 5.117 2.872 1.00 89.75 188 GLY A C 1
ATOM 1507 O O . GLY A 1 188 ? 5.053 5.873 3.089 1.00 89.75 188 GLY A O 1
ATOM 1508 N N . PHE A 1 189 ? 3.099 5.438 2.065 1.00 91.12 189 PHE A N 1
ATOM 1509 C CA . PHE A 1 189 ? 3.089 6.623 1.216 1.00 91.12 189 PHE A CA 1
ATOM 1510 C C . PHE A 1 189 ? 1.810 7.438 1.393 1.00 91.12 189 PHE A C 1
ATOM 1512 O O . PHE A 1 189 ? 0.719 6.898 1.584 1.00 91.12 189 PHE A O 1
ATOM 1519 N N . SER A 1 190 ? 1.955 8.760 1.326 1.00 94.38 190 SER A N 1
ATOM 1520 C CA . SER A 1 190 ? 0.843 9.704 1.388 1.00 94.38 190 SER A CA 1
ATOM 1521 C C . SER A 1 190 ? 1.051 10.793 0.349 1.00 94.38 190 SER A C 1
ATOM 1523 O O . SER A 1 190 ? 2.024 11.544 0.428 1.00 94.38 190 SER A O 1
ATOM 1525 N N . PHE A 1 191 ? 0.143 10.848 -0.622 1.00 91.81 191 PHE A N 1
ATOM 1526 C CA . PHE A 1 191 ? 0.215 11.750 -1.762 1.00 91.81 191 PHE A CA 1
ATOM 1527 C C . PHE A 1 191 ? -0.831 12.855 -1.675 1.00 91.81 191 PHE A C 1
ATOM 1529 O O . PHE A 1 191 ? -1.927 12.674 -1.126 1.00 91.81 191 PHE A O 1
ATOM 1536 N N . SER A 1 192 ? -0.525 13.998 -2.291 1.00 91.62 192 SER A N 1
ATOM 1537 C CA . SER A 1 192 ? -1.422 15.157 -2.332 1.00 91.62 192 SER A CA 1
ATOM 1538 C C . SER A 1 192 ? -2.819 14.796 -2.857 1.00 91.62 192 SER A C 1
ATOM 1540 O O . SER A 1 192 ? -3.827 15.299 -2.355 1.00 91.62 192 SER A O 1
ATOM 1542 N N . SER A 1 193 ? -2.896 13.894 -3.836 1.00 85.19 193 SER A N 1
ATOM 1543 C CA . SER A 1 193 ? -4.141 13.448 -4.456 1.00 85.19 193 SER A CA 1
ATOM 1544 C C . SER A 1 193 ? -5.002 12.591 -3.533 1.00 85.19 193 SER A C 1
ATOM 1546 O O . SER A 1 193 ? -6.208 12.823 -3.453 1.00 85.19 193 SER A O 1
ATOM 1548 N N . GLY A 1 194 ? -4.398 11.674 -2.775 1.00 87.81 194 GLY A N 1
ATOM 1549 C CA . GLY A 1 194 ? -5.101 10.874 -1.772 1.00 87.81 194 GLY A CA 1
ATOM 1550 C C . GLY A 1 194 ? -5.616 11.721 -0.611 1.00 87.81 194 GLY A C 1
ATOM 1551 O O . GLY A 1 194 ? -6.774 11.589 -0.217 1.00 87.81 194 GLY A O 1
ATOM 1552 N N . LEU A 1 195 ? -4.792 12.649 -0.112 1.00 93.44 195 LEU A N 1
ATOM 1553 C CA . LEU A 1 195 ? -5.163 13.559 0.979 1.00 93.44 195 LEU A CA 1
ATOM 1554 C C . LEU A 1 195 ? -6.398 14.403 0.630 1.00 93.44 195 LEU A C 1
ATOM 1556 O O . LEU A 1 195 ? -7.311 14.537 1.445 1.00 93.44 195 LEU A O 1
ATOM 1560 N N . ARG A 1 196 ? -6.481 14.914 -0.608 1.00 89.56 196 ARG A N 1
ATOM 1561 C CA . ARG A 1 196 ? -7.660 15.655 -1.092 1.00 89.56 196 ARG A CA 1
ATOM 1562 C C . ARG A 1 196 ? -8.943 14.818 -1.056 1.00 89.56 196 ARG A C 1
ATOM 1564 O O . ARG A 1 196 ? -9.999 15.363 -0.745 1.00 89.56 196 ARG A O 1
ATOM 1571 N N . LEU A 1 197 ? -8.861 13.517 -1.340 1.00 87.62 197 LEU A N 1
ATOM 1572 C CA . LEU A 1 197 ? -10.023 12.618 -1.380 1.00 87.62 197 LEU A CA 1
ATOM 1573 C C . LEU A 1 197 ? -10.554 12.242 0.008 1.00 87.62 197 LEU A C 1
ATOM 1575 O O . LEU A 1 197 ? -11.747 11.987 0.147 1.00 87.62 197 LEU A O 1
ATOM 1579 N N . VAL A 1 198 ? -9.701 12.244 1.037 1.00 91.88 198 VAL A N 1
ATOM 1580 C CA . VAL A 1 198 ? -10.110 11.976 2.432 1.00 91.88 198 VAL A CA 1
ATOM 1581 C C . VAL A 1 198 ? -10.463 13.240 3.219 1.00 91.88 198 VAL A C 1
ATOM 1583 O O . VAL A 1 198 ? -10.884 13.149 4.372 1.00 91.88 198 VAL A O 1
ATOM 1586 N N . LYS A 1 199 ? -10.367 14.425 2.599 1.00 94.00 199 LYS A N 1
ATOM 1587 C CA . LYS A 1 199 ? -10.755 15.704 3.212 1.00 94.00 199 LYS A CA 1
ATOM 1588 C C . LYS A 1 199 ? -12.162 15.679 3.842 1.00 94.00 199 LYS A C 1
ATOM 1590 O O . LYS A 1 199 ? -12.271 16.144 4.974 1.00 94.00 199 LYS A O 1
ATOM 1595 N N . PRO A 1 200 ? -13.217 15.115 3.211 1.00 93.62 200 PRO A N 1
ATOM 1596 C CA . PRO A 1 200 ? -14.550 15.099 3.821 1.00 93.62 200 PRO A CA 1
ATOM 1597 C C . PRO A 1 200 ? -14.605 14.356 5.164 1.00 93.62 200 PRO A C 1
ATOM 1599 O O . PRO A 1 200 ? -15.297 14.797 6.076 1.00 93.62 200 PRO A O 1
ATOM 1602 N N . LEU A 1 201 ? -13.832 13.276 5.329 1.00 95.81 201 LEU A N 1
ATOM 1603 C CA . LEU A 1 201 ? -13.717 12.581 6.615 1.00 95.81 201 LEU A CA 1
ATOM 1604 C C . LEU A 1 201 ? -13.019 13.463 7.661 1.00 95.81 201 LEU A C 1
ATOM 1606 O O . LEU A 1 201 ? -13.469 13.554 8.801 1.00 95.81 201 LEU A O 1
ATOM 1610 N N . MET A 1 202 ? -11.941 14.152 7.277 1.00 97.44 202 MET A N 1
ATOM 1611 C CA . MET A 1 202 ? -11.243 15.078 8.177 1.00 97.44 202 MET A CA 1
ATOM 1612 C C . MET A 1 202 ? -12.136 16.256 8.596 1.00 97.44 202 MET A C 1
ATOM 1614 O O . MET A 1 202 ? -12.106 16.662 9.759 1.00 97.44 202 MET A O 1
ATOM 1618 N N . ASP A 1 203 ? -12.963 16.770 7.678 1.00 97.25 203 ASP A N 1
ATOM 1619 C CA . ASP A 1 203 ? -13.980 17.785 7.966 1.00 97.25 203 ASP A CA 1
ATOM 1620 C C . ASP A 1 203 ? -14.962 17.296 9.037 1.00 97.25 203 ASP A C 1
ATOM 1622 O O . ASP A 1 203 ? -15.198 18.010 10.010 1.00 97.25 203 ASP A O 1
ATOM 1626 N N . GLN A 1 204 ? -15.473 16.068 8.907 1.00 95.50 204 GLN A N 1
ATOM 1627 C CA . GLN A 1 204 ? -16.387 15.467 9.885 1.00 95.50 204 GLN A CA 1
ATOM 1628 C C . GLN A 1 204 ? -15.742 15.326 11.264 1.00 95.50 204 GLN A C 1
ATOM 1630 O O . GLN A 1 204 ? -16.317 15.768 12.259 1.00 95.50 204 GLN A O 1
ATOM 1635 N N . VAL A 1 205 ? -14.534 14.757 11.328 1.00 98.00 205 VAL A N 1
ATOM 1636 C CA . VAL A 1 205 ? -13.803 14.576 12.591 1.00 98.00 205 VAL A CA 1
ATOM 1637 C C . VAL A 1 205 ? -13.546 15.925 13.257 1.00 98.00 205 VAL A C 1
ATOM 1639 O O . VAL A 1 205 ? -13.798 16.076 14.451 1.00 98.00 205 VAL A O 1
ATOM 1642 N N . ARG A 1 206 ? -13.128 16.939 12.490 1.00 97.38 206 ARG A N 1
ATOM 1643 C CA . ARG A 1 206 ? -12.949 18.308 12.992 1.00 97.38 206 ARG A CA 1
ATOM 1644 C C . ARG A 1 206 ? -14.257 18.903 13.514 1.00 97.38 206 ARG A C 1
ATOM 1646 O O . ARG A 1 206 ? -14.256 19.476 14.598 1.00 97.38 206 ARG A O 1
ATOM 1653 N N . SER A 1 207 ? -15.363 18.766 12.779 1.00 97.12 207 SER A N 1
ATOM 1654 C CA . SER A 1 207 ? -16.683 19.250 13.210 1.00 97.12 207 SER A CA 1
ATOM 1655 C C . SER A 1 207 ? -17.191 18.565 14.480 1.00 97.12 207 SER A C 1
ATOM 1657 O O . SER A 1 207 ? -17.959 19.168 15.225 1.00 97.12 207 SER A O 1
ATOM 1659 N N . ASN A 1 208 ? -16.730 17.345 14.755 1.00 96.94 208 ASN A N 1
ATOM 1660 C CA . ASN A 1 208 ? -17.010 16.619 15.991 1.00 96.94 208 ASN A CA 1
ATOM 1661 C C . ASN A 1 208 ? -15.987 16.914 17.110 1.00 96.94 208 ASN A C 1
ATOM 1663 O O . ASN A 1 208 ? -15.944 16.182 18.096 1.00 96.94 208 ASN A O 1
ATOM 1667 N N . ASN A 1 209 ? -15.161 17.963 16.974 1.00 96.44 209 ASN A N 1
ATOM 1668 C CA . ASN A 1 209 ? -14.060 18.308 17.887 1.00 96.44 209 ASN A CA 1
ATOM 1669 C C . ASN A 1 209 ? -13.087 17.142 18.137 1.00 96.44 209 ASN A C 1
ATOM 1671 O O . ASN A 1 209 ? -12.570 16.957 19.239 1.00 96.44 209 ASN A O 1
ATOM 1675 N N . GLY A 1 210 ? -12.874 16.336 17.102 1.00 97.19 210 GLY A N 1
ATOM 1676 C CA . GLY A 1 210 ? -12.034 15.158 17.135 1.00 97.19 210 GLY A CA 1
ATOM 1677 C C . GLY A 1 210 ? -10.550 15.432 16.908 1.00 97.19 210 GLY A C 1
ATOM 1678 O O . GLY A 1 210 ? -10.108 16.576 16.789 1.00 97.19 210 GLY A O 1
ATOM 1679 N N . LYS A 1 211 ? -9.778 14.350 16.807 1.00 97.19 211 LYS A N 1
ATOM 1680 C CA . LYS A 1 211 ? -8.339 14.377 16.519 1.00 97.19 211 LYS A CA 1
ATOM 1681 C C . LYS A 1 211 ? -7.977 13.511 15.317 1.00 97.19 211 LYS A C 1
ATOM 1683 O O . LYS A 1 211 ? -8.589 12.467 15.081 1.00 97.19 211 LYS A O 1
ATOM 1688 N N . ILE A 1 212 ? -6.962 13.951 14.579 1.00 98.50 212 ILE A N 1
ATOM 1689 C CA . ILE A 1 212 ? -6.430 13.251 13.411 1.00 98.50 212 ILE A CA 1
ATOM 1690 C C . ILE A 1 212 ? -4.945 12.970 13.645 1.00 98.50 212 ILE A C 1
ATOM 1692 O O . ILE A 1 212 ? -4.191 13.861 14.040 1.00 98.50 212 ILE A O 1
ATOM 1696 N N . GLU A 1 213 ? -4.507 11.739 13.404 1.00 98.25 213 GLU A N 1
ATOM 1697 C CA . GLU A 1 213 ? -3.106 11.341 13.577 1.00 98.25 213 GLU A CA 1
ATOM 1698 C C . GLU A 1 213 ? -2.636 10.545 12.358 1.00 98.25 213 GLU A C 1
ATOM 1700 O O . GLU A 1 213 ? -3.242 9.538 12.001 1.00 98.25 213 GLU A O 1
ATOM 1705 N N . LEU A 1 214 ? -1.560 10.992 11.712 1.00 98.25 214 LEU A N 1
ATOM 1706 C CA . LEU A 1 214 ? -0.997 10.326 10.538 1.00 98.25 214 LEU A CA 1
ATOM 1707 C C . LEU A 1 214 ? 0.449 9.906 10.794 1.00 98.25 214 LEU A C 1
ATOM 1709 O O . LEU A 1 214 ? 1.269 10.736 11.182 1.00 98.25 214 LEU A O 1
ATOM 1713 N N . VAL A 1 215 ? 0.778 8.648 10.508 1.00 98.31 215 VAL A N 1
ATOM 1714 C CA . VAL A 1 215 ? 2.160 8.162 10.391 1.00 98.31 215 VAL A CA 1
ATOM 1715 C C . VAL A 1 215 ? 2.461 7.928 8.911 1.00 98.31 215 VAL A C 1
ATOM 1717 O O . VAL A 1 215 ? 1.748 7.177 8.246 1.00 98.31 215 VAL A O 1
ATOM 1720 N N . VAL A 1 216 ? 3.508 8.563 8.380 1.00 97.56 216 VAL A N 1
ATOM 1721 C CA . VAL A 1 216 ? 3.880 8.447 6.959 1.00 97.56 216 VAL A CA 1
ATOM 1722 C C . VAL A 1 216 ? 5.309 7.924 6.833 1.00 97.56 216 VAL A C 1
ATOM 1724 O O . VAL A 1 216 ? 6.264 8.636 7.143 1.00 97.56 216 VAL A O 1
ATOM 1727 N N . GLY A 1 217 ? 5.465 6.691 6.342 1.00 92.62 217 GLY A N 1
ATOM 1728 C CA . GLY A 1 217 ? 6.769 6.035 6.176 1.00 92.62 217 GLY A CA 1
ATOM 1729 C C . GLY A 1 217 ? 7.700 6.761 5.201 1.00 92.62 217 GLY A C 1
ATOM 1730 O O . GLY A 1 217 ? 8.907 6.841 5.422 1.00 92.62 217 GLY A O 1
ATOM 1731 N N . ALA A 1 218 ? 7.144 7.382 4.164 1.00 89.94 218 ALA A N 1
ATOM 1732 C CA . ALA A 1 218 ? 7.870 8.190 3.192 1.00 89.94 218 ALA A CA 1
ATOM 1733 C C . ALA A 1 218 ? 8.612 9.387 3.800 1.00 89.94 218 ALA A C 1
ATOM 1735 O O . ALA A 1 218 ? 9.552 9.890 3.194 1.00 89.94 218 ALA A O 1
ATOM 1736 N N . LEU A 1 219 ? 8.265 9.814 5.017 1.00 93.06 219 LEU A N 1
ATOM 1737 C CA . LEU A 1 219 ? 8.959 10.875 5.747 1.00 93.06 219 LEU A CA 1
ATOM 1738 C C . LEU A 1 219 ? 10.106 10.343 6.626 1.00 93.06 219 LEU A C 1
ATOM 1740 O O . LEU A 1 219 ? 10.573 11.056 7.511 1.00 93.06 219 LEU A O 1
ATOM 1744 N N . GLN A 1 220 ? 10.567 9.101 6.433 1.00 89.06 220 GLN A N 1
ATOM 1745 C CA . GLN A 1 220 ? 11.590 8.443 7.267 1.00 89.06 220 GLN A CA 1
ATOM 1746 C C . GLN A 1 220 ? 12.844 9.306 7.501 1.00 89.06 220 GLN A C 1
ATOM 1748 O O . GLN A 1 220 ? 13.415 9.293 8.589 1.00 89.06 220 GLN A O 1
ATOM 1753 N N . THR A 1 221 ? 13.284 10.069 6.495 1.00 84.25 221 THR A N 1
ATOM 1754 C CA . THR A 1 221 ? 14.518 10.873 6.558 1.00 84.25 221 THR A CA 1
ATOM 1755 C C . THR A 1 221 ? 14.316 12.272 7.150 1.00 84.25 221 THR A C 1
ATOM 1757 O O . THR A 1 221 ? 15.225 13.101 7.066 1.00 84.25 221 THR A O 1
ATOM 1760 N N . TYR A 1 222 ? 13.151 12.550 7.742 1.00 86.75 222 TYR A N 1
ATOM 1761 C CA . TYR A 1 222 ? 12.843 13.806 8.428 1.00 86.75 222 TYR A CA 1
ATOM 1762 C C . TYR A 1 222 ? 13.960 14.233 9.396 1.00 86.75 222 TYR A C 1
ATOM 1764 O O . TYR A 1 222 ? 14.479 13.415 10.150 1.00 86.75 222 TYR A O 1
ATOM 1772 N N . GLY A 1 223 ? 14.365 15.505 9.373 1.00 80.50 223 GLY A N 1
ATOM 1773 C CA . GLY A 1 223 ? 15.431 16.024 10.241 1.00 80.50 223 GLY A CA 1
ATOM 1774 C C . GLY A 1 223 ? 16.831 15.443 9.980 1.00 80.50 223 GLY A C 1
ATOM 1775 O O . GLY A 1 223 ? 17.772 15.772 10.701 1.00 80.50 223 GLY A O 1
ATOM 1776 N N . SER A 1 224 ? 16.997 14.589 8.964 1.00 76.50 224 SER A N 1
ATOM 1777 C CA . SER A 1 224 ? 18.300 14.074 8.546 1.00 76.50 224 SER A CA 1
ATOM 1778 C C . SER A 1 224 ? 18.899 14.934 7.432 1.00 76.50 224 SER A C 1
ATOM 1780 O O . SER A 1 224 ? 18.185 15.546 6.645 1.00 76.50 224 SER A O 1
ATOM 1782 N N . SER A 1 225 ? 20.226 14.922 7.299 1.00 66.56 225 SER A N 1
ATOM 1783 C CA . SER A 1 225 ? 20.927 15.583 6.187 1.00 66.56 225 SER A CA 1
ATOM 1784 C C . SER A 1 225 ? 20.755 14.878 4.834 1.00 66.56 225 SER A C 1
ATOM 1786 O O . SER A 1 225 ? 21.261 15.357 3.817 1.00 66.56 225 SER A O 1
ATOM 1788 N N . ARG A 1 226 ? 20.084 13.718 4.800 1.00 61.66 226 ARG A N 1
ATOM 1789 C CA . ARG A 1 226 ? 19.827 12.969 3.569 1.00 61.66 226 ARG A CA 1
ATOM 1790 C C . ARG A 1 226 ? 18.590 13.540 2.889 1.00 61.66 226 ARG A C 1
ATOM 1792 O O . ARG A 1 226 ? 17.525 13.593 3.499 1.00 61.66 226 ARG A O 1
ATOM 1799 N N . LYS A 1 227 ? 18.723 13.898 1.608 1.00 64.19 227 LYS A N 1
ATOM 1800 C CA . LYS A 1 227 ? 17.572 14.252 0.770 1.00 64.19 227 LYS A CA 1
ATOM 1801 C C . LYS A 1 227 ? 16.546 13.122 0.801 1.00 64.19 227 LYS A C 1
ATOM 1803 O O . LYS A 1 227 ? 16.905 11.960 0.607 1.00 64.19 227 LYS A O 1
ATOM 1808 N N . ASN A 1 228 ? 15.290 13.474 1.052 1.00 64.62 228 ASN A N 1
ATOM 1809 C CA . ASN A 1 228 ? 14.193 12.526 0.975 1.00 64.62 228 ASN A CA 1
ATOM 1810 C C . ASN A 1 228 ? 13.844 12.276 -0.498 1.00 64.62 228 ASN A C 1
ATOM 1812 O O . ASN A 1 228 ? 13.638 13.222 -1.250 1.00 64.62 228 ASN A O 1
ATOM 1816 N N . THR A 1 229 ? 13.794 11.008 -0.900 1.00 65.38 229 THR A N 1
ATOM 1817 C CA . THR A 1 229 ? 13.517 10.583 -2.281 1.00 65.38 229 THR A CA 1
ATOM 1818 C C . THR A 1 229 ? 12.215 9.796 -2.400 1.00 65.38 229 THR A C 1
ATOM 1820 O O . THR A 1 229 ? 12.019 9.103 -3.389 1.00 65.38 229 THR A O 1
ATOM 1823 N N . LYS A 1 230 ? 11.371 9.794 -1.364 1.00 76.19 230 LYS A N 1
ATOM 1824 C CA . LYS A 1 230 ? 10.190 8.920 -1.269 1.00 76.19 230 LYS A CA 1
ATOM 1825 C C . LYS A 1 230 ? 8.880 9.681 -1.107 1.00 76.19 230 LYS A C 1
ATOM 1827 O O . LYS A 1 230 ? 7.831 9.069 -0.960 1.00 76.19 230 LYS A O 1
ATOM 1832 N N . ILE A 1 231 ? 8.938 11.005 -1.110 1.00 85.88 231 ILE A N 1
ATOM 1833 C CA . ILE A 1 231 ? 7.772 11.877 -1.154 1.00 85.88 231 ILE A CA 1
ATOM 1834 C C . ILE A 1 231 ? 8.138 13.130 -1.935 1.00 85.88 231 ILE A C 1
ATOM 1836 O O . ILE A 1 231 ? 9.251 13.648 -1.813 1.00 85.88 231 ILE A O 1
ATOM 1840 N N . ASP A 1 232 ? 7.201 13.603 -2.739 1.00 83.50 232 ASP A N 1
ATOM 1841 C CA . ASP A 1 232 ? 7.369 14.805 -3.531 1.00 83.50 232 ASP A CA 1
ATOM 1842 C C . ASP A 1 232 ? 6.967 16.073 -2.760 1.00 83.50 232 ASP A C 1
ATOM 1844 O O . ASP A 1 232 ? 6.231 16.052 -1.764 1.00 83.50 232 ASP A O 1
ATOM 1848 N N . ARG A 1 233 ? 7.430 17.218 -3.262 1.00 87.81 233 ARG A N 1
ATOM 1849 C CA . ARG A 1 233 ? 7.133 18.536 -2.696 1.00 87.81 233 ARG A CA 1
ATOM 1850 C C . ARG A 1 233 ? 5.635 18.848 -2.627 1.00 87.81 233 ARG A C 1
ATOM 1852 O O . ARG A 1 233 ? 5.210 19.458 -1.646 1.00 87.81 233 ARG A O 1
ATOM 1859 N N . ASN A 1 234 ? 4.829 18.469 -3.620 1.00 89.19 234 ASN A N 1
ATOM 1860 C CA . ASN A 1 234 ? 3.398 18.797 -3.634 1.00 89.19 234 ASN A CA 1
ATOM 1861 C C . ASN A 1 234 ? 2.658 18.056 -2.516 1.00 89.19 234 ASN A C 1
ATOM 1863 O O . ASN A 1 234 ? 1.796 18.635 -1.849 1.00 89.19 234 ASN A O 1
ATOM 1867 N N . SER A 1 235 ? 3.027 16.804 -2.261 1.00 92.75 235 SER A N 1
ATOM 1868 C CA . SER A 1 235 ? 2.509 16.012 -1.142 1.00 92.75 235 SER A CA 1
ATOM 1869 C C . SER A 1 235 ? 2.921 16.590 0.211 1.00 92.75 235 SER A C 1
ATOM 1871 O O . SER A 1 235 ? 2.087 16.687 1.114 1.00 92.75 235 SER A O 1
ATOM 1873 N N . VAL A 1 236 ? 4.152 17.093 0.336 1.00 93.50 236 VAL A N 1
ATOM 1874 C CA . VAL A 1 236 ? 4.602 17.821 1.536 1.00 93.50 236 VAL A CA 1
ATOM 1875 C C . VAL A 1 236 ? 3.824 19.127 1.748 1.00 93.50 236 VAL A C 1
ATOM 1877 O O . VAL A 1 236 ? 3.374 19.402 2.863 1.00 93.50 236 VAL A O 1
ATOM 1880 N N . ILE A 1 237 ? 3.604 19.917 0.691 1.00 93.12 237 ILE A N 1
ATOM 1881 C CA . ILE A 1 237 ? 2.785 21.140 0.755 1.00 93.12 237 ILE A CA 1
ATOM 1882 C C . ILE A 1 237 ? 1.355 20.803 1.187 1.00 93.12 237 ILE A C 1
ATOM 1884 O O . ILE A 1 237 ? 0.805 21.468 2.067 1.00 93.12 237 ILE A O 1
ATOM 1888 N N . ALA A 1 238 ? 0.764 19.748 0.621 1.00 94.38 238 ALA A N 1
ATOM 1889 C CA . ALA A 1 238 ? -0.558 19.289 1.021 1.00 94.38 238 ALA A CA 1
ATOM 1890 C C . ALA A 1 238 ? -0.587 18.936 2.513 1.00 94.38 238 ALA A C 1
ATOM 1892 O O . ALA A 1 238 ? -1.411 19.489 3.239 1.00 94.38 238 ALA A O 1
ATOM 1893 N N . LEU A 1 239 ? 0.339 18.103 2.998 1.00 95.75 239 LEU A N 1
ATOM 1894 C CA . LEU A 1 239 ? 0.429 17.745 4.417 1.00 95.75 239 LEU A CA 1
ATOM 1895 C C . LEU A 1 239 ? 0.514 18.978 5.325 1.00 95.75 239 LEU A C 1
ATOM 1897 O O . LEU A 1 239 ? -0.213 19.047 6.313 1.00 95.75 239 LEU A O 1
ATOM 1901 N N . ASN A 1 240 ? 1.330 19.976 4.979 1.00 95.19 240 ASN A N 1
ATOM 1902 C CA . ASN A 1 240 ? 1.401 21.227 5.739 1.00 95.19 240 ASN A CA 1
ATOM 1903 C C . ASN A 1 240 ? 0.076 21.994 5.750 1.00 95.19 240 ASN A C 1
ATOM 1905 O O . ASN A 1 240 ? -0.350 22.461 6.805 1.00 95.19 240 ASN A O 1
ATOM 1909 N N . ASN A 1 241 ? -0.607 22.089 4.609 1.00 95.00 241 ASN A N 1
ATOM 1910 C CA . ASN A 1 241 ? -1.916 22.737 4.540 1.00 95.00 241 ASN A CA 1
ATOM 1911 C C . ASN A 1 241 ? -2.942 22.014 5.424 1.00 95.00 241 ASN A C 1
ATOM 1913 O O . ASN A 1 241 ? -3.646 22.661 6.196 1.00 95.00 241 ASN A O 1
ATOM 1917 N N . PHE A 1 242 ? -2.971 20.678 5.388 1.00 94.88 242 PHE A N 1
ATOM 1918 C CA . PHE A 1 242 ? -3.851 19.883 6.246 1.00 94.88 242 PHE A CA 1
ATOM 1919 C C . PHE A 1 242 ? -3.505 20.036 7.738 1.00 94.88 242 PHE A C 1
ATOM 1921 O O . PHE A 1 242 ? -4.408 20.165 8.559 1.00 94.88 242 PHE A O 1
ATOM 1928 N N . ARG A 1 243 ? -2.221 20.100 8.109 1.00 94.81 243 ARG A N 1
ATOM 1929 C CA . ARG A 1 243 ? -1.797 20.377 9.498 1.00 94.81 243 ARG A CA 1
ATOM 1930 C C . ARG A 1 243 ? -2.264 21.740 10.006 1.00 94.81 243 ARG A C 1
ATOM 1932 O O . ARG A 1 243 ? -2.553 21.876 11.188 1.00 94.81 243 ARG A O 1
ATOM 1939 N N . ASN A 1 244 ? -2.345 22.732 9.123 1.00 94.06 244 ASN A N 1
ATOM 1940 C CA . ASN A 1 244 ? -2.811 24.073 9.473 1.00 94.06 244 ASN A CA 1
ATOM 1941 C C . ASN A 1 244 ? -4.346 24.171 9.537 1.00 94.06 244 ASN A C 1
ATOM 1943 O O . ASN A 1 244 ? -4.878 24.995 10.277 1.00 94.06 244 ASN A O 1
ATOM 1947 N N . GLU A 1 245 ? -5.063 23.362 8.754 1.00 95.00 245 GLU A N 1
ATOM 1948 C CA . GLU A 1 245 ? -6.527 23.418 8.638 1.00 95.00 245 GLU A CA 1
ATOM 1949 C C . GLU A 1 245 ? -7.262 22.485 9.627 1.00 95.00 245 GLU A C 1
ATOM 1951 O O . GLU A 1 245 ? -8.419 22.745 9.991 1.00 95.00 245 GLU A O 1
ATOM 1956 N N . TYR A 1 246 ? -6.612 21.407 10.075 1.00 96.69 246 TYR A N 1
ATOM 1957 C CA . TYR A 1 246 ? -7.212 20.337 10.878 1.00 96.69 246 TYR A CA 1
ATOM 1958 C C . TYR A 1 246 ? -6.413 20.063 12.161 1.00 96.69 246 TYR A C 1
ATOM 1960 O O . TYR A 1 246 ? -5.222 20.366 12.210 1.00 96.69 246 TYR A O 1
ATOM 1968 N N . PRO A 1 247 ? -7.020 19.436 13.193 1.00 95.50 247 PRO A N 1
ATOM 1969 C CA . PRO A 1 247 ? -6.310 18.958 14.385 1.00 95.50 247 PRO A CA 1
ATOM 1970 C C . PRO A 1 247 ? -5.467 17.709 14.061 1.00 95.50 247 PRO A C 1
ATOM 1972 O O . PRO A 1 247 ? -5.681 16.630 14.618 1.00 95.50 247 PRO A O 1
ATOM 1975 N N . LEU A 1 248 ? -4.547 17.851 13.104 1.00 97.50 248 LEU A N 1
ATOM 1976 C CA . LEU A 1 248 ? -3.737 16.785 12.533 1.00 97.50 248 LEU A CA 1
ATOM 1977 C C . LEU A 1 248 ? -2.341 16.790 13.147 1.00 97.50 248 LEU A C 1
ATOM 1979 O O . LEU A 1 248 ? -1.572 17.739 12.982 1.00 97.50 248 LEU A O 1
ATOM 1983 N N . THR A 1 249 ? -1.987 15.679 13.786 1.00 97.81 249 THR A N 1
ATOM 1984 C CA . THR A 1 249 ? -0.615 15.416 14.226 1.00 97.81 249 THR A CA 1
ATOM 1985 C C . THR A 1 249 ? 0.062 14.446 13.265 1.00 97.81 249 THR A C 1
ATOM 1987 O O . THR A 1 249 ? -0.496 13.403 12.932 1.00 97.81 249 THR A O 1
ATOM 1990 N N . LEU A 1 250 ? 1.258 14.806 12.800 1.00 97.81 250 LEU A N 1
ATOM 1991 C CA . LEU A 1 250 ? 2.014 14.044 11.810 1.00 97.81 250 LEU A CA 1
ATOM 1992 C C . LEU A 1 250 ? 3.236 13.391 12.463 1.00 97.81 250 LEU A C 1
ATOM 1994 O O . LEU A 1 250 ? 3.942 14.029 13.245 1.00 97.81 250 LEU A O 1
ATOM 1998 N N . TYR A 1 251 ? 3.492 12.138 12.110 1.00 98.06 251 TYR A N 1
ATOM 1999 C CA . TYR A 1 251 ? 4.561 11.307 12.647 1.00 98.06 251 TYR A CA 1
ATOM 2000 C C . TYR A 1 251 ? 5.302 10.569 11.529 1.00 98.06 251 TYR A C 1
ATOM 2002 O O . TYR A 1 251 ? 4.774 10.352 10.435 1.00 98.06 251 TYR A O 1
ATOM 2010 N N . THR A 1 252 ? 6.521 10.131 11.828 1.00 96.19 252 THR A N 1
ATOM 2011 C CA . THR A 1 252 ? 7.307 9.244 10.966 1.00 96.19 252 THR A CA 1
ATOM 2012 C C . THR A 1 252 ? 8.158 8.287 11.794 1.00 96.19 252 THR A C 1
ATOM 2014 O O . THR A 1 252 ? 8.675 8.657 12.849 1.00 96.19 252 THR A O 1
ATOM 2017 N N . TYR A 1 253 ? 8.323 7.057 11.316 1.00 93.69 253 TYR A N 1
ATOM 2018 C CA . TYR A 1 253 ? 9.234 6.085 11.911 1.00 93.69 253 TYR A CA 1
ATOM 2019 C C . TYR A 1 253 ? 10.592 6.182 11.215 1.00 93.69 253 TYR A C 1
ATOM 2021 O O . TYR A 1 253 ? 10.674 6.002 10.004 1.00 93.69 253 TYR A O 1
ATOM 2029 N N . GLN A 1 254 ? 11.657 6.500 11.955 1.00 88.88 254 GLN A N 1
ATOM 2030 C CA . GLN A 1 254 ? 12.969 6.788 11.353 1.00 88.88 254 GLN A CA 1
ATOM 2031 C C . GLN A 1 254 ? 13.890 5.564 11.273 1.00 88.88 254 GLN A C 1
ATOM 2033 O O . GLN A 1 254 ? 14.731 5.488 10.372 1.00 88.88 254 GLN A O 1
ATOM 2038 N N . ASN A 1 255 ? 13.731 4.593 12.181 1.00 81.62 255 ASN A N 1
ATOM 2039 C CA . ASN A 1 255 ? 14.650 3.453 12.294 1.00 81.62 255 ASN A CA 1
ATOM 2040 C C . ASN A 1 255 ? 14.626 2.554 11.048 1.00 81.62 255 ASN A C 1
ATOM 2042 O O . ASN A 1 255 ? 15.656 2.010 10.653 1.00 81.62 255 ASN A O 1
ATOM 2046 N N . SER A 1 256 ? 13.467 2.419 10.406 1.00 82.19 256 SER A N 1
ATOM 2047 C CA . SER A 1 256 ? 13.302 1.726 9.128 1.00 82.19 256 SER A CA 1
ATOM 2048 C C . SER A 1 256 ? 12.139 2.330 8.340 1.00 82.19 256 SER A C 1
ATOM 2050 O O . SER A 1 256 ? 11.396 3.168 8.847 1.00 82.19 256 SER A O 1
ATOM 2052 N N . PHE A 1 257 ? 11.998 1.947 7.071 1.00 83.06 257 PHE A N 1
ATOM 2053 C CA . PHE A 1 257 ? 10.854 2.385 6.285 1.00 83.06 257 PHE A CA 1
ATOM 2054 C C . PHE A 1 257 ? 9.601 1.654 6.777 1.00 83.06 257 PHE A C 1
ATOM 2056 O O . PHE A 1 257 ? 9.493 0.437 6.619 1.00 83.06 257 PHE A O 1
ATOM 2063 N N . TYR A 1 258 ? 8.650 2.386 7.357 1.00 86.56 258 TYR A N 1
ATOM 2064 C CA . TYR A 1 258 ? 7.344 1.821 7.682 1.00 86.56 258 TYR A CA 1
ATOM 2065 C C . TYR A 1 258 ? 6.551 1.596 6.391 1.00 86.56 258 TYR A C 1
ATOM 2067 O O . TYR A 1 258 ? 6.220 2.557 5.705 1.00 86.56 258 TYR A O 1
ATOM 2075 N N . HIS A 1 259 ? 6.255 0.338 6.052 1.00 88.75 259 HIS A N 1
ATOM 2076 C CA . HIS A 1 259 ? 5.505 -0.020 4.836 1.00 88.75 259 HIS A CA 1
ATOM 2077 C C . HIS A 1 259 ? 4.068 -0.474 5.123 1.00 88.75 259 HIS A C 1
ATOM 2079 O O . HIS A 1 259 ? 3.315 -0.684 4.184 1.00 88.75 259 HIS A O 1
ATOM 2085 N N . GLY A 1 260 ? 3.651 -0.596 6.387 1.00 85.50 260 GLY A N 1
ATOM 2086 C CA . GLY A 1 260 ? 2.272 -0.973 6.716 1.00 85.50 260 GLY A CA 1
ATOM 2087 C C . GLY A 1 260 ? 1.246 0.024 6.168 1.00 85.50 260 GLY A C 1
ATOM 2088 O O . GLY A 1 260 ? 1.588 1.178 5.896 1.00 85.50 260 GLY A O 1
ATOM 2089 N N . LYS A 1 261 ? -0.001 -0.423 5.986 1.00 95.25 261 LYS A N 1
ATOM 2090 C CA . LYS A 1 261 ? -1.129 0.453 5.663 1.00 95.25 261 LYS A CA 1
ATOM 2091 C C . LYS A 1 261 ? -2.332 0.093 6.516 1.00 95.25 261 LYS A C 1
ATOM 2093 O O . LYS A 1 261 ? -2.824 -1.036 6.468 1.00 95.25 261 LYS A O 1
ATOM 2098 N N . PHE A 1 262 ? -2.799 1.059 7.294 1.00 96.19 262 PHE A N 1
ATOM 2099 C CA . PHE A 1 262 ? -4.086 0.950 7.950 1.00 96.19 262 PHE A CA 1
ATOM 2100 C C . PHE A 1 262 ? -4.774 2.303 8.120 1.00 96.19 262 PHE A C 1
ATOM 2102 O O . PHE A 1 262 ? -4.132 3.357 8.162 1.00 96.19 262 PHE A O 1
ATOM 2109 N N . TYR A 1 263 ? -6.086 2.228 8.315 1.00 97.69 263 TYR A N 1
ATOM 2110 C CA . TYR A 1 263 ? -6.977 3.325 8.654 1.00 97.69 263 TYR A CA 1
ATOM 2111 C C . TYR A 1 263 ? -7.801 2.940 9.880 1.00 97.69 263 TYR A C 1
ATOM 2113 O O . TYR A 1 263 ? -8.326 1.836 9.955 1.00 97.69 263 TYR A O 1
ATOM 2121 N N . TYR A 1 264 ? -7.929 3.847 10.835 1.00 96.69 264 TYR A N 1
ATOM 2122 C CA . TYR A 1 264 ? -8.694 3.679 12.061 1.00 96.69 264 TYR A CA 1
ATOM 2123 C C . TYR A 1 264 ? -9.669 4.846 12.183 1.00 96.69 264 TYR A C 1
ATOM 2125 O O . TYR A 1 264 ? -9.253 6.004 12.224 1.00 96.69 264 TYR A O 1
ATOM 2133 N N . ILE A 1 265 ? -10.965 4.553 12.227 1.00 96.69 265 ILE A N 1
ATOM 2134 C CA . ILE A 1 265 ? -12.031 5.549 12.369 1.00 96.69 265 ILE A CA 1
ATOM 2135 C C . ILE A 1 265 ? -12.847 5.182 13.597 1.00 96.69 265 ILE A C 1
ATOM 2137 O O . ILE A 1 265 ? -13.417 4.094 13.634 1.00 96.69 265 ILE A O 1
ATOM 2141 N N . ALA A 1 266 ? -12.940 6.072 14.582 1.00 95.69 266 ALA A N 1
ATOM 2142 C CA . ALA A 1 266 ? -13.611 5.741 15.836 1.00 95.69 266 ALA A CA 1
ATOM 2143 C C . ALA A 1 266 ? -14.385 6.893 16.472 1.00 95.69 266 ALA A C 1
ATOM 2145 O O . ALA A 1 266 ? -14.149 8.074 16.201 1.00 95.69 266 ALA A O 1
ATOM 2146 N N . ASN A 1 267 ? -15.298 6.510 17.359 1.00 95.00 267 ASN A N 1
ATOM 2147 C CA . ASN A 1 267 ? -15.816 7.328 18.449 1.00 95.00 267 ASN A CA 1
ATOM 2148 C C . ASN A 1 267 ? -15.571 6.595 19.786 1.00 95.00 267 ASN A C 1
ATOM 2150 O O . ASN A 1 267 ? -14.864 5.591 19.821 1.00 95.00 267 ASN A O 1
ATOM 2154 N N . ASP A 1 268 ? -16.180 7.058 20.878 1.00 90.75 268 ASP A N 1
ATOM 2155 C CA . ASP A 1 268 ? -15.977 6.469 22.212 1.00 90.75 268 ASP A CA 1
ATOM 2156 C C . ASP A 1 268 ? -16.495 5.023 22.355 1.00 90.75 268 ASP A C 1
ATOM 2158 O O . ASP A 1 268 ? -16.109 4.321 23.280 1.00 90.75 268 ASP A O 1
ATOM 2162 N N . ASN A 1 269 ? -17.376 4.567 21.460 1.00 90.81 269 ASN A N 1
ATOM 2163 C CA . ASN A 1 269 ? -18.065 3.278 21.573 1.00 90.81 269 ASN A CA 1
ATOM 2164 C C . ASN A 1 269 ? -17.681 2.275 20.486 1.00 90.81 269 ASN A C 1
ATOM 2166 O O . ASN A 1 269 ? -17.802 1.071 20.689 1.00 90.81 269 ASN A O 1
ATOM 2170 N N . LYS A 1 270 ? -17.305 2.757 19.304 1.00 91.31 270 LYS A N 1
ATOM 2171 C CA . LYS A 1 270 ? -17.136 1.933 18.116 1.00 91.31 270 LYS A CA 1
ATOM 2172 C C . LYS A 1 270 ? -15.960 2.428 17.298 1.00 91.31 270 LYS A C 1
ATOM 2174 O O . LYS A 1 270 ? -15.830 3.632 17.068 1.00 91.31 270 LYS A O 1
ATOM 2179 N N . ALA A 1 271 ? -15.182 1.484 16.793 1.00 92.56 271 ALA A N 1
ATOM 2180 C CA . ALA A 1 271 ? -14.117 1.738 15.850 1.00 92.56 271 ALA A CA 1
ATOM 2181 C C . ALA A 1 271 ? -14.232 0.830 14.625 1.00 92.56 271 ALA A C 1
ATOM 2183 O O . ALA A 1 271 ? -14.752 -0.285 14.674 1.00 92.56 271 ALA A O 1
ATOM 2184 N N . PHE A 1 272 ? -13.727 1.335 13.512 1.00 91.19 272 PHE A N 1
ATOM 2185 C CA . PHE A 1 272 ? -13.472 0.578 12.305 1.00 91.19 272 PHE A CA 1
ATOM 2186 C C . PHE A 1 272 ? -11.986 0.628 12.012 1.00 91.19 272 PHE A C 1
ATOM 2188 O O . PHE A 1 272 ? -11.397 1.711 12.001 1.00 91.19 272 PHE A O 1
ATOM 2195 N N . VAL A 1 273 ? -11.400 -0.533 11.750 1.00 93.56 273 VAL A N 1
ATOM 2196 C CA . VAL A 1 273 ? -10.002 -0.655 11.342 1.00 93.56 273 VAL A CA 1
ATOM 2197 C C . VAL A 1 273 ? -9.968 -1.251 9.958 1.00 93.56 273 VAL A C 1
ATOM 2199 O O . VAL A 1 273 ? -10.559 -2.298 9.731 1.00 93.56 273 VAL A O 1
ATOM 2202 N N . ILE A 1 274 ? -9.296 -0.594 9.029 1.00 91.19 274 ILE A N 1
ATOM 2203 C CA . ILE A 1 274 ? -9.051 -1.122 7.695 1.00 91.19 274 ILE A CA 1
ATOM 2204 C C . ILE A 1 274 ? -7.557 -1.360 7.574 1.00 91.19 274 ILE A C 1
ATOM 2206 O O . ILE A 1 274 ? -6.794 -0.426 7.789 1.00 91.19 274 ILE A O 1
ATOM 2210 N N . ILE A 1 275 ? -7.141 -2.584 7.261 1.00 91.44 275 ILE A N 1
ATOM 2211 C CA . ILE A 1 275 ? -5.732 -2.967 7.091 1.00 91.44 275 ILE A CA 1
ATOM 2212 C C . ILE A 1 275 ? -5.577 -3.617 5.724 1.00 91.44 275 ILE A C 1
ATOM 2214 O O . ILE A 1 275 ? -6.361 -4.503 5.387 1.00 91.44 275 ILE A O 1
ATOM 2218 N N . GLY A 1 276 ? -4.557 -3.235 4.963 1.00 87.44 276 GLY A N 1
ATOM 2219 C CA . GLY A 1 276 ? -4.353 -3.825 3.647 1.00 87.44 276 GLY A CA 1
ATOM 2220 C C . GLY A 1 276 ? -3.202 -3.229 2.861 1.00 87.44 276 GLY A C 1
ATOM 2221 O O . GLY A 1 276 ? -2.141 -2.943 3.424 1.00 87.44 276 GLY A O 1
ATOM 2222 N N . SER A 1 277 ? -3.395 -3.093 1.552 1.00 84.19 277 SER A N 1
ATOM 2223 C CA . SER A 1 277 ? -2.381 -2.608 0.611 1.00 84.19 277 SER A CA 1
ATOM 2224 C C . SER A 1 277 ? -2.544 -1.130 0.235 1.00 84.19 277 SER A C 1
ATOM 2226 O O . SER A 1 277 ? -1.572 -0.508 -0.205 1.00 84.19 277 SER A O 1
ATOM 2228 N N . SER A 1 278 ? -3.705 -0.529 0.512 1.00 88.00 278 SER A N 1
ATOM 2229 C CA . SER A 1 278 ? -4.024 0.841 0.103 1.00 88.00 278 SER A CA 1
ATOM 2230 C C . SER A 1 278 ? -3.223 1.917 0.847 1.00 88.00 278 SER A C 1
ATOM 2232 O O . SER A 1 278 ? -3.377 2.119 2.051 1.00 88.00 278 SER A O 1
ATOM 2234 N N . ASN A 1 279 ? -2.394 2.672 0.120 1.00 92.75 279 ASN A N 1
ATOM 2235 C CA . ASN A 1 279 ? -1.784 3.915 0.615 1.00 92.75 279 ASN A CA 1
ATOM 2236 C C . ASN A 1 279 ? -2.765 5.102 0.519 1.00 92.75 279 ASN A C 1
ATOM 2238 O O . ASN A 1 279 ? -3.788 5.037 -0.161 1.00 92.75 279 ASN A O 1
ATOM 2242 N N . ILE A 1 280 ? -2.417 6.252 1.115 1.00 94.81 280 ILE A N 1
ATOM 2243 C CA . ILE A 1 280 ? -3.174 7.496 0.897 1.00 94.81 280 ILE A CA 1
ATOM 2244 C C . ILE A 1 280 ? -2.813 8.054 -0.485 1.00 94.81 280 ILE A C 1
ATOM 2246 O O . ILE A 1 280 ? -1.927 8.897 -0.620 1.00 94.81 280 ILE A O 1
ATOM 2250 N N . SER A 1 281 ? -3.489 7.586 -1.532 1.00 88.56 281 SER A N 1
ATOM 2251 C CA . SER A 1 281 ? -3.280 8.052 -2.907 1.00 88.56 281 SER A CA 1
ATOM 2252 C C . SER A 1 281 ? -4.556 7.937 -3.737 1.00 88.56 281 SER A C 1
ATOM 2254 O O . SER A 1 281 ? -5.409 7.092 -3.472 1.00 88.56 281 SER A O 1
ATOM 2256 N N . LYS A 1 282 ? -4.705 8.781 -4.765 1.00 83.38 282 LYS A N 1
ATOM 2257 C CA . LYS A 1 282 ? -5.818 8.635 -5.718 1.00 83.38 282 LYS A CA 1
ATOM 2258 C C . LYS A 1 282 ? -5.753 7.287 -6.435 1.00 83.38 282 LYS A C 1
ATOM 2260 O O . LYS A 1 282 ? -6.789 6.672 -6.666 1.00 83.38 282 LYS A O 1
ATOM 2265 N N . THR A 1 283 ? -4.546 6.848 -6.773 1.00 74.50 283 THR A N 1
ATOM 2266 C CA . THR A 1 283 ? -4.307 5.607 -7.507 1.00 74.50 283 THR A CA 1
ATOM 2267 C C . THR A 1 283 ? -4.715 4.382 -6.690 1.00 74.50 283 THR A C 1
ATOM 2269 O O . THR A 1 283 ? -5.451 3.553 -7.209 1.00 74.50 283 THR A O 1
ATOM 2272 N N . ALA A 1 284 ? -4.357 4.315 -5.405 1.00 77.06 284 ALA A N 1
ATOM 2273 C CA . ALA A 1 284 ? -4.788 3.244 -4.504 1.00 77.06 284 ALA A CA 1
ATOM 2274 C C . ALA A 1 284 ? -6.311 3.255 -4.303 1.00 77.06 284 ALA A C 1
ATOM 2276 O O . ALA A 1 284 ? -6.953 2.217 -4.327 1.00 77.06 284 ALA A O 1
ATOM 2277 N N . TYR A 1 285 ? -6.921 4.437 -4.170 1.00 77.94 285 TYR A N 1
ATOM 2278 C CA . TYR A 1 285 ? -8.362 4.522 -3.929 1.00 77.94 285 TYR A CA 1
ATOM 2279 C C . TYR A 1 285 ? -9.245 4.217 -5.144 1.00 77.94 285 TYR A C 1
ATOM 2281 O O . TYR A 1 285 ? -10.385 3.797 -4.948 1.00 77.94 285 TYR A O 1
ATOM 2289 N N . LEU A 1 286 ? -8.777 4.491 -6.368 1.00 68.44 286 LEU A N 1
ATOM 2290 C CA . LEU A 1 286 ? -9.632 4.483 -7.566 1.00 68.44 286 LEU A CA 1
ATOM 2291 C C . LEU A 1 286 ? -9.152 3.581 -8.705 1.00 68.44 286 LEU A C 1
ATOM 2293 O O . LEU A 1 286 ? -9.975 3.195 -9.531 1.00 68.44 286 LEU A O 1
ATOM 2297 N N . ASN A 1 287 ? -7.850 3.307 -8.805 1.00 63.41 287 ASN A N 1
ATOM 2298 C CA . ASN A 1 287 ? -7.266 2.704 -10.006 1.00 63.41 287 ASN A CA 1
ATOM 2299 C C . ASN A 1 287 ? -6.688 1.312 -9.745 1.00 63.41 287 ASN A C 1
ATOM 2301 O O . ASN A 1 287 ? -6.861 0.416 -10.569 1.00 63.41 287 ASN A O 1
ATOM 2305 N N . ASN A 1 288 ? -5.966 1.144 -8.638 1.00 67.00 288 ASN A N 1
ATOM 2306 C CA . ASN A 1 288 ? -5.291 -0.102 -8.318 1.00 67.00 288 ASN A CA 1
ATOM 2307 C C . ASN A 1 288 ? -6.276 -1.182 -7.877 1.00 67.00 288 ASN A C 1
ATOM 2309 O O . ASN A 1 288 ? -7.330 -0.915 -7.304 1.00 67.00 288 ASN A O 1
ATOM 2313 N N . TYR A 1 289 ? -5.863 -2.424 -8.103 1.00 66.25 289 TYR A N 1
ATOM 2314 C CA . TYR A 1 289 ? -6.465 -3.582 -7.468 1.00 66.25 289 TYR A CA 1
ATOM 2315 C C . TYR A 1 289 ? -5.830 -3.748 -6.081 1.00 66.25 289 TYR A C 1
ATOM 2317 O O . TYR A 1 289 ? -4.694 -4.210 -5.978 1.00 66.25 289 TYR A O 1
ATOM 2325 N N . GLU A 1 290 ? -6.541 -3.344 -5.032 1.00 75.62 290 GLU A N 1
ATOM 2326 C CA . GLU A 1 290 ? -6.048 -3.336 -3.650 1.00 75.62 290 GLU A CA 1
ATOM 2327 C C . GLU A 1 290 ? -6.748 -4.420 -2.816 1.00 75.62 290 GLU A C 1
ATOM 2329 O O . GLU A 1 290 ? -7.925 -4.726 -3.009 1.00 75.62 290 GLU A O 1
ATOM 2334 N N . LEU A 1 291 ? -6.026 -5.015 -1.867 1.00 78.44 291 LEU A N 1
ATOM 2335 C CA . LEU A 1 291 ? -6.587 -5.954 -0.900 1.00 78.44 291 LEU A CA 1
ATOM 2336 C C . LEU A 1 291 ? -6.625 -5.295 0.473 1.00 78.44 291 LEU A C 1
ATOM 2338 O O . LEU A 1 291 ? -5.589 -5.142 1.119 1.00 78.44 291 LEU A O 1
ATOM 2342 N N . ASP A 1 292 ? -7.832 -4.990 0.942 1.00 80.19 292 ASP A N 1
ATOM 2343 C CA . ASP A 1 292 ? -8.066 -4.401 2.255 1.00 80.19 292 ASP A CA 1
ATOM 2344 C C . ASP A 1 292 ? -9.067 -5.231 3.072 1.00 80.19 292 ASP A C 1
ATOM 2346 O O . ASP A 1 292 ? -10.047 -5.771 2.553 1.00 80.19 292 ASP A O 1
ATOM 2350 N N . LEU A 1 293 ? -8.826 -5.327 4.376 1.00 82.12 293 LEU A N 1
ATOM 2351 C CA . LEU A 1 293 ? -9.680 -5.991 5.356 1.00 82.12 293 LEU A CA 1
ATOM 2352 C C . LEU A 1 293 ? -10.279 -4.945 6.289 1.00 82.12 293 LEU A C 1
ATOM 2354 O O . LEU A 1 293 ? -9.538 -4.200 6.923 1.00 82.12 293 LEU A O 1
ATOM 2358 N N . LEU A 1 294 ? -11.604 -4.916 6.402 1.00 82.62 294 LEU A N 1
ATOM 2359 C CA . LEU A 1 294 ? -12.342 -4.102 7.361 1.00 82.62 294 LEU A CA 1
ATOM 2360 C C . LEU A 1 294 ? -12.666 -4.919 8.609 1.00 82.62 294 LEU A C 1
ATOM 2362 O O . LEU A 1 294 ? -13.266 -5.987 8.533 1.00 82.62 294 LEU A O 1
ATOM 2366 N N . PHE A 1 295 ? -12.368 -4.340 9.758 1.00 83.69 295 PHE A N 1
ATOM 2367 C CA . PHE A 1 295 ? -12.674 -4.854 11.074 1.00 83.69 295 PHE A CA 1
ATOM 2368 C C . PHE A 1 295 ? -13.576 -3.881 11.822 1.00 83.69 295 PHE A C 1
ATOM 2370 O O . PHE A 1 295 ? -13.335 -2.674 11.835 1.00 83.69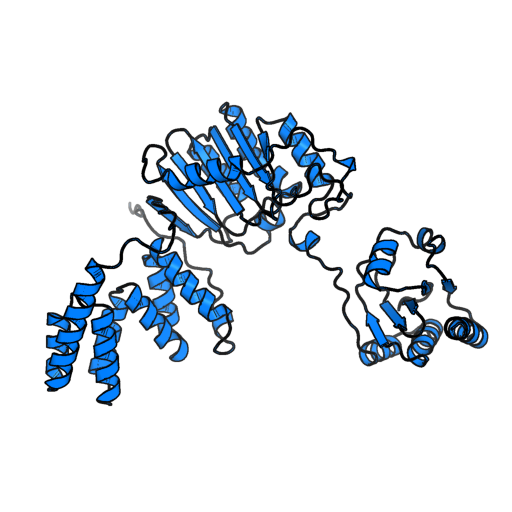 295 PHE A O 1
ATOM 2377 N N . GLU A 1 296 ? -14.597 -4.415 12.480 1.00 84.44 296 GLU A N 1
ATOM 2378 C CA . GLU A 1 296 ? -15.429 -3.675 13.426 1.00 84.44 296 GLU A CA 1
ATOM 2379 C C . GLU A 1 296 ? -14.995 -3.998 14.862 1.00 84.44 296 GLU A C 1
ATOM 2381 O O . GLU A 1 296 ? -14.958 -5.171 15.239 1.00 84.44 296 GLU A O 1
ATOM 2386 N N . ILE A 1 297 ? -14.689 -2.953 15.635 1.00 84.94 297 ILE A N 1
ATOM 2387 C CA . ILE A 1 297 ? -14.220 -3.013 17.023 1.00 84.94 297 ILE A CA 1
ATOM 2388 C C . ILE A 1 297 ? -15.239 -2.333 17.944 1.00 84.94 297 ILE A C 1
ATOM 2390 O O . ILE A 1 297 ? -15.706 -1.219 17.676 1.00 84.94 297 ILE A O 1
ATOM 2394 N N . ASP A 1 298 ? -15.540 -2.986 19.059 1.00 85.38 298 ASP A N 1
ATOM 2395 C CA . ASP A 1 298 ? -16.262 -2.418 20.195 1.00 85.38 298 ASP A CA 1
ATOM 2396 C C . ASP A 1 298 ? -15.272 -1.753 21.164 1.00 85.38 298 ASP A C 1
ATOM 2398 O O . ASP A 1 298 ? -14.531 -2.428 21.879 1.00 85.38 298 ASP A O 1
ATOM 2402 N N . CYS A 1 299 ? -15.254 -0.416 21.210 1.00 85.31 299 CYS A N 1
ATOM 2403 C CA . CYS A 1 299 ? -14.306 0.331 22.047 1.00 85.31 299 CYS A CA 1
ATOM 2404 C C . CYS A 1 299 ? -14.523 0.108 23.550 1.00 85.31 299 CYS A C 1
ATOM 2406 O O . CYS A 1 299 ? -13.635 0.382 24.354 1.00 85.31 299 CYS A O 1
ATOM 2408 N N . ASN A 1 300 ? -15.696 -0.401 23.934 1.00 86.12 300 ASN A N 1
ATOM 2409 C CA . ASN A 1 300 ? -16.010 -0.724 25.319 1.00 86.12 300 ASN A CA 1
ATOM 2410 C C . ASN A 1 300 ? -15.588 -2.149 25.705 1.00 86.12 300 ASN A C 1
ATOM 2412 O O . ASN A 1 300 ? -15.709 -2.509 26.876 1.00 86.12 300 ASN A O 1
ATOM 2416 N N . ASN A 1 301 ? -15.114 -2.961 24.752 1.00 79.25 301 ASN A N 1
ATOM 2417 C CA . ASN A 1 301 ? -14.617 -4.305 25.012 1.00 79.25 301 ASN A CA 1
ATOM 2418 C C . ASN A 1 301 ? -13.085 -4.283 25.197 1.00 79.25 301 ASN A C 1
ATOM 2420 O O . ASN A 1 301 ? -12.368 -4.039 24.222 1.00 79.25 301 ASN A O 1
ATOM 2424 N N . PRO A 1 302 ? -12.561 -4.564 26.409 1.00 74.94 302 PRO A N 1
ATOM 2425 C CA . PRO A 1 302 ? -11.120 -4.616 26.661 1.00 74.94 302 PRO A CA 1
ATOM 2426 C C . PRO A 1 302 ? -10.377 -5.632 25.788 1.00 74.94 302 PRO A C 1
ATOM 2428 O O . PRO A 1 302 ? -9.236 -5.380 25.419 1.00 74.94 302 PRO A O 1
ATOM 2431 N N . GLU A 1 303 ? -11.029 -6.741 25.422 1.00 66.94 303 GLU A N 1
ATOM 2432 C CA . GLU A 1 303 ? -10.454 -7.794 24.568 1.00 66.94 303 GLU A CA 1
ATOM 2433 C C . GLU A 1 303 ? -10.283 -7.351 23.104 1.00 66.94 303 GLU A C 1
ATOM 2435 O O . GLU A 1 303 ? -9.613 -8.022 22.328 1.00 66.94 303 GLU A O 1
ATOM 2440 N N . GLU A 1 304 ? -10.867 -6.214 22.709 1.00 70.94 304 GLU A N 1
ATOM 2441 C CA . GLU A 1 304 ? -10.775 -5.672 21.345 1.00 70.94 304 GLU A CA 1
ATOM 2442 C C . GLU A 1 304 ? -9.876 -4.422 21.273 1.00 70.94 304 GLU A C 1
ATOM 2444 O O . GLU A 1 304 ? -9.799 -3.762 20.236 1.00 70.94 304 GLU A O 1
ATOM 2449 N N . GLN A 1 305 ? -9.168 -4.090 22.363 1.00 77.69 305 GLN A N 1
ATOM 2450 C CA . GLN A 1 305 ? -8.282 -2.918 22.438 1.00 77.69 305 GLN A CA 1
ATOM 2451 C C . GLN A 1 305 ? -6.845 -3.187 21.968 1.00 77.69 305 GLN A C 1
ATOM 2453 O O . GLN A 1 305 ? -6.030 -2.265 21.904 1.00 77.69 305 GLN A O 1
ATOM 2458 N N . ASP A 1 306 ? -6.506 -4.421 21.604 1.00 80.25 306 ASP A N 1
ATOM 2459 C CA . ASP A 1 306 ? -5.128 -4.790 21.261 1.00 80.25 306 ASP A CA 1
ATOM 2460 C C . ASP A 1 306 ? -4.568 -3.984 20.088 1.00 80.25 306 ASP A C 1
ATOM 2462 O O . ASP A 1 306 ? -3.405 -3.574 20.106 1.00 80.25 306 ASP A O 1
ATOM 2466 N N . PHE A 1 307 ? -5.409 -3.668 19.103 1.00 83.94 307 PHE A N 1
ATOM 2467 C CA . PHE A 1 307 ? -4.996 -2.851 17.968 1.00 83.94 307 PHE A CA 1
ATOM 2468 C C . PHE A 1 307 ? -4.631 -1.421 18.366 1.00 83.94 307 PHE A C 1
ATOM 2470 O O . PHE A 1 307 ? -3.594 -0.911 17.941 1.00 83.94 307 PHE A O 1
ATOM 2477 N N . ILE A 1 308 ? -5.461 -0.764 19.185 1.00 85.25 308 ILE A N 1
ATOM 2478 C CA . ILE A 1 308 ? -5.185 0.615 19.596 1.00 85.25 308 ILE A CA 1
ATOM 2479 C C . ILE A 1 308 ? -3.973 0.669 20.530 1.00 85.25 308 ILE A C 1
ATOM 2481 O O . ILE A 1 308 ? -3.128 1.548 20.379 1.00 85.25 308 ILE A O 1
ATOM 2485 N N . ASN A 1 309 ? -3.819 -0.321 21.413 1.00 86.06 309 ASN A N 1
ATOM 2486 C CA . ASN A 1 309 ? -2.644 -0.454 22.273 1.00 86.06 309 ASN A CA 1
ATOM 2487 C C . ASN A 1 309 ? -1.363 -0.628 21.447 1.00 86.06 309 ASN A C 1
ATOM 2489 O O . ASN A 1 309 ? -0.349 0.024 21.715 1.00 86.06 309 ASN A O 1
ATOM 2493 N N . TRP A 1 310 ? -1.412 -1.469 20.410 1.00 91.12 310 TRP A N 1
ATOM 2494 C CA . TRP A 1 310 ? -0.314 -1.623 19.462 1.00 91.12 310 TRP A CA 1
ATOM 2495 C C . TRP A 1 310 ? -0.011 -0.313 18.729 1.00 91.12 310 TRP A C 1
ATOM 2497 O O . TRP A 1 310 ? 1.155 0.073 18.651 1.00 91.12 310 TRP A O 1
ATOM 2507 N N . PHE A 1 311 ? -1.030 0.397 18.234 1.00 91.38 311 PHE A N 1
ATOM 2508 C CA . PHE A 1 311 ? -0.822 1.654 17.516 1.00 91.38 311 PHE A CA 1
ATOM 2509 C C . PHE A 1 311 ? -0.203 2.730 18.411 1.00 91.38 311 PHE A C 1
ATOM 2511 O O . PHE A 1 311 ? 0.745 3.392 17.998 1.00 91.38 311 PHE A O 1
ATOM 2518 N N . GLU A 1 312 ? -0.682 2.883 19.646 1.00 91.69 312 GLU A N 1
ATOM 2519 C CA . GLU A 1 312 ? -0.116 3.833 20.609 1.00 91.69 312 GLU A CA 1
ATOM 2520 C C . GLU A 1 312 ? 1.346 3.498 20.939 1.00 91.69 312 GLU A C 1
ATOM 2522 O O . GLU A 1 312 ? 2.198 4.392 20.962 1.00 91.69 312 GLU A O 1
ATOM 2527 N N . LYS A 1 313 ? 1.677 2.207 21.094 1.00 93.19 313 LYS A N 1
ATOM 2528 C CA . LYS A 1 313 ? 3.067 1.753 21.247 1.00 93.19 313 LYS A CA 1
ATOM 2529 C C . LYS A 1 313 ? 3.901 2.087 20.009 1.00 93.19 313 LYS A C 1
ATOM 2531 O O . LYS A 1 313 ? 4.944 2.719 20.145 1.00 93.19 313 LYS A O 1
ATOM 2536 N N . PHE A 1 314 ? 3.434 1.741 18.812 1.00 93.81 314 PHE A N 1
ATOM 2537 C CA . PHE A 1 314 ? 4.127 2.043 17.557 1.00 93.81 314 PHE A CA 1
ATOM 2538 C C . PHE A 1 314 ? 4.351 3.554 17.370 1.00 93.81 314 PHE A C 1
ATOM 2540 O O . PHE A 1 314 ? 5.453 3.994 17.040 1.00 93.81 314 PHE A O 1
ATOM 2547 N N . LYS A 1 315 ? 3.338 4.373 17.658 1.00 95.19 315 LYS A N 1
ATOM 2548 C CA . LYS A 1 315 ? 3.422 5.838 17.619 1.00 95.19 315 LYS A CA 1
ATOM 2549 C C . LYS A 1 315 ? 4.440 6.381 18.623 1.00 95.19 315 LYS A C 1
ATOM 2551 O O . LYS A 1 315 ? 5.124 7.349 18.304 1.00 95.19 315 LYS A O 1
ATOM 2556 N N . SER A 1 316 ? 4.582 5.760 19.797 1.00 95.06 316 SER A N 1
ATOM 2557 C CA . SER A 1 316 ? 5.592 6.148 20.796 1.00 95.06 316 SER A CA 1
ATOM 2558 C C . SER A 1 316 ? 7.035 5.943 20.316 1.00 95.06 316 SER A C 1
ATOM 2560 O O . SER A 1 316 ? 7.943 6.621 20.791 1.00 95.06 316 SER A O 1
ATOM 2562 N N . GLU A 1 317 ? 7.239 5.053 19.342 1.00 95.81 317 GLU A N 1
ATOM 2563 C CA . GLU A 1 317 ? 8.530 4.820 18.686 1.00 95.81 317 GLU A CA 1
ATOM 2564 C C . GLU A 1 317 ? 8.747 5.732 17.464 1.00 95.81 317 GLU A C 1
ATOM 2566 O O . GLU A 1 317 ? 9.834 5.759 16.883 1.00 95.81 317 GLU A O 1
ATOM 2571 N N . CYS A 1 318 ? 7.721 6.482 17.054 1.00 97.12 318 CYS A N 1
ATOM 2572 C CA . CYS A 1 318 ? 7.796 7.431 15.952 1.00 97.12 318 CYS A CA 1
ATOM 2573 C C . CYS A 1 318 ? 8.247 8.817 16.428 1.00 97.12 318 CYS A C 1
ATOM 2575 O O . CYS A 1 318 ? 8.012 9.241 17.560 1.00 97.12 318 CYS A O 1
ATOM 2577 N N . VAL A 1 319 ? 8.833 9.579 15.509 1.00 96.44 319 VAL A N 1
ATOM 2578 C CA . VAL A 1 319 ? 9.142 10.993 15.717 1.00 96.44 319 VAL A CA 1
ATOM 2579 C C . VAL A 1 319 ? 7.950 11.832 15.280 1.00 96.44 319 VAL A C 1
ATOM 2581 O O . VAL A 1 319 ? 7.462 11.701 14.155 1.00 96.44 319 VAL A O 1
ATOM 2584 N N . LYS A 1 320 ? 7.493 12.718 16.167 1.00 97.06 320 LYS A N 1
ATOM 2585 C CA . LYS A 1 320 ? 6.497 13.740 15.843 1.00 97.06 320 LYS A CA 1
ATOM 2586 C C . LYS A 1 320 ? 7.132 14.822 14.966 1.00 97.06 320 LYS A C 1
ATOM 2588 O O . LYS A 1 320 ? 8.184 15.366 15.299 1.00 97.06 320 LYS A O 1
ATOM 2593 N N . ILE A 1 321 ? 6.481 15.143 13.855 1.00 95.12 321 ILE A N 1
ATOM 2594 C CA . ILE A 1 321 ? 6.915 16.186 12.926 1.00 95.12 321 ILE A CA 1
ATOM 2595 C C . ILE A 1 321 ? 6.322 17.518 13.386 1.00 95.12 321 ILE A C 1
ATOM 2597 O O . ILE A 1 321 ? 5.108 17.727 13.327 1.00 95.12 321 ILE A O 1
ATOM 2601 N N . GLU A 1 322 ? 7.190 18.418 13.851 1.00 91.25 322 GLU A N 1
ATOM 2602 C CA . GLU A 1 322 ? 6.808 19.765 14.295 1.00 91.25 322 GLU A CA 1
ATOM 2603 C C . GLU A 1 322 ? 6.809 20.757 13.123 1.00 91.25 322 GLU A C 1
ATOM 2605 O O . GLU A 1 322 ? 5.829 21.474 12.917 1.00 91.25 322 GLU A O 1
ATOM 2610 N N . GLU A 1 323 ? 7.834 20.732 12.271 1.00 87.56 323 GLU A N 1
ATOM 2611 C CA . GLU A 1 323 ? 7.961 21.606 11.101 1.00 87.56 323 GLU A CA 1
ATOM 2612 C C . GLU A 1 323 ? 8.408 20.787 9.896 1.00 87.56 323 GLU A C 1
ATOM 2614 O O . GLU A 1 323 ? 9.382 20.058 9.993 1.00 87.56 323 GLU A O 1
ATOM 2619 N N . LEU A 1 324 ? 7.721 20.896 8.758 1.00 89.25 324 LEU A N 1
ATOM 2620 C CA . LEU A 1 324 ? 8.059 20.141 7.552 1.00 89.25 324 LEU A CA 1
ATOM 2621 C C . LEU A 1 324 ? 8.373 21.113 6.411 1.00 89.25 324 LEU A C 1
ATOM 2623 O O . LEU A 1 324 ? 7.468 21.663 5.790 1.00 89.25 324 LEU A O 1
ATOM 2627 N N . ASN A 1 325 ? 9.654 21.352 6.139 1.00 87.69 325 ASN A N 1
ATOM 2628 C CA . ASN A 1 325 ? 10.080 22.312 5.124 1.00 87.69 325 ASN A CA 1
ATOM 2629 C C . ASN A 1 325 ? 9.946 21.733 3.704 1.00 87.69 325 ASN A C 1
ATOM 2631 O O . ASN A 1 325 ? 10.731 20.880 3.302 1.00 87.69 325 ASN A O 1
ATOM 2635 N N . ALA A 1 326 ? 8.981 22.224 2.923 1.00 86.62 326 ALA A N 1
ATOM 2636 C CA . ALA A 1 326 ? 8.727 21.740 1.562 1.00 86.62 326 ALA A CA 1
ATOM 2637 C C . ALA A 1 326 ? 9.901 21.965 0.590 1.00 86.62 326 ALA A C 1
ATOM 2639 O O . ALA A 1 326 ? 10.056 21.208 -0.367 1.00 86.62 326 ALA A O 1
ATOM 2640 N N . GLU A 1 327 ? 10.750 22.968 0.829 1.00 84.25 327 GLU A N 1
ATOM 2641 C CA . GLU A 1 327 ? 11.867 23.287 -0.070 1.00 84.25 327 GLU A CA 1
ATOM 2642 C C . GLU A 1 327 ? 12.984 22.236 -0.052 1.00 84.25 327 GLU A C 1
ATOM 2644 O O . GLU A 1 327 ? 13.786 22.169 -0.984 1.00 84.25 327 GLU A O 1
ATOM 2649 N N . GLU A 1 328 ? 13.012 21.374 0.966 1.00 82.25 328 GLU A N 1
ATOM 2650 C CA . GLU A 1 328 ? 13.957 20.255 1.073 1.00 82.25 328 GLU A CA 1
ATOM 2651 C C . GLU A 1 328 ? 13.594 19.065 0.169 1.00 82.25 328 GLU A C 1
ATOM 2653 O O . GLU A 1 328 ? 14.379 18.122 0.050 1.00 82.25 328 GLU A O 1
ATOM 2658 N N . TYR A 1 329 ? 12.434 19.124 -0.493 1.00 82.38 329 TYR A N 1
ATOM 2659 C CA . TYR A 1 329 ? 11.875 18.053 -1.313 1.00 82.38 329 TYR A CA 1
ATOM 2660 C C . TYR A 1 329 ? 11.832 18.456 -2.786 1.00 82.38 329 TYR A C 1
ATOM 2662 O O . TYR A 1 329 ? 11.602 19.622 -3.136 1.00 82.38 329 TYR A O 1
ATOM 2670 N N . ASP A 1 330 ? 12.046 17.481 -3.665 1.00 75.88 330 ASP A N 1
ATOM 2671 C CA . ASP A 1 330 ? 12.037 17.704 -5.106 1.00 75.88 330 ASP A CA 1
ATOM 2672 C C . ASP A 1 330 ? 10.591 17.869 -5.618 1.00 75.88 330 ASP A C 1
ATOM 2674 O O . ASP A 1 330 ? 9.652 17.223 -5.146 1.00 75.88 330 ASP A O 1
ATOM 2678 N N . ALA A 1 331 ? 10.399 18.784 -6.573 1.00 72.06 331 ALA A N 1
ATOM 2679 C CA . ALA A 1 331 ? 9.103 19.049 -7.195 1.00 72.06 331 ALA A CA 1
ATOM 2680 C C . ALA A 1 331 ? 8.797 17.989 -8.263 1.00 72.06 331 ALA A C 1
ATOM 2682 O O . ALA A 1 331 ? 9.020 18.205 -9.453 1.00 72.06 331 ALA A O 1
ATOM 2683 N N . LEU A 1 332 ? 8.337 16.830 -7.801 1.00 64.75 332 LEU A N 1
ATOM 2684 C CA . LEU A 1 332 ? 7.925 15.688 -8.614 1.00 64.75 332 LEU A CA 1
ATOM 2685 C C . LEU A 1 332 ? 6.392 15.590 -8.557 1.00 64.75 332 LEU A C 1
ATOM 2687 O O . LEU A 1 332 ? 5.799 15.901 -7.531 1.00 64.75 332 LEU A O 1
ATOM 2691 N N . ASP A 1 333 ? 5.727 15.236 -9.654 1.00 64.19 333 ASP A N 1
ATOM 2692 C CA . ASP A 1 333 ? 4.255 15.158 -9.698 1.00 64.19 333 ASP A CA 1
ATOM 2693 C C . ASP A 1 333 ? 3.794 13.718 -9.445 1.00 64.19 333 ASP A C 1
ATOM 2695 O O . ASP A 1 333 ? 3.221 13.070 -10.315 1.00 64.19 333 ASP A O 1
ATOM 2699 N N . TRP A 1 334 ? 4.162 13.184 -8.276 1.00 75.81 334 TRP A N 1
ATOM 2700 C CA . TRP A 1 334 ? 3.886 11.798 -7.904 1.00 75.81 334 TRP A CA 1
ATOM 2701 C C . TRP A 1 334 ? 2.473 11.626 -7.340 1.00 75.81 334 TRP A C 1
ATOM 2703 O O . TRP A 1 334 ? 2.032 12.357 -6.450 1.00 75.81 334 TRP A O 1
ATOM 2713 N N . ASP A 1 335 ? 1.790 10.600 -7.831 1.00 66.88 335 ASP A N 1
ATOM 2714 C CA . ASP A 1 335 ? 0.428 10.209 -7.480 1.00 66.88 335 ASP A CA 1
ATOM 2715 C C . ASP A 1 335 ? 0.318 8.734 -7.046 1.00 66.88 335 ASP A C 1
ATOM 2717 O O . ASP A 1 335 ? -0.745 8.308 -6.572 1.00 66.88 335 ASP A O 1
ATOM 2721 N N . SER A 1 336 ? 1.385 7.940 -7.180 1.00 63.66 336 SER A N 1
ATOM 2722 C CA . SER A 1 336 ? 1.411 6.528 -6.798 1.00 63.66 336 SER A CA 1
ATOM 2723 C C . SER A 1 336 ? 2.745 6.074 -6.190 1.00 63.66 336 SER A C 1
ATOM 2725 O O . SER A 1 336 ? 3.796 6.664 -6.421 1.00 63.66 336 SER A O 1
ATOM 2727 N N . GLU A 1 337 ? 2.704 4.985 -5.406 1.00 53.69 337 GLU A N 1
ATOM 2728 C CA . GLU A 1 337 ? 3.915 4.307 -4.913 1.00 53.69 337 GLU A CA 1
ATOM 2729 C C . GLU A 1 337 ? 4.791 3.828 -6.083 1.00 53.69 337 GLU A C 1
ATOM 2731 O O . GLU A 1 337 ? 6.015 3.878 -5.989 1.00 53.69 337 GLU A O 1
ATOM 2736 N N . LEU A 1 338 ? 4.176 3.438 -7.206 1.00 55.06 338 LEU A N 1
ATOM 2737 C CA . LEU A 1 338 ? 4.906 3.054 -8.407 1.00 55.06 338 LEU A CA 1
ATOM 2738 C C . LEU A 1 338 ? 5.725 4.218 -8.953 1.00 55.06 338 LEU A C 1
ATOM 2740 O O . LEU A 1 338 ? 6.844 3.970 -9.339 1.00 55.06 338 LEU A O 1
ATOM 2744 N N . ASP A 1 339 ? 5.289 5.474 -8.874 1.00 56.12 339 ASP A N 1
ATOM 2745 C CA . ASP A 1 339 ? 6.067 6.612 -9.403 1.00 56.12 339 ASP A CA 1
ATOM 2746 C C . ASP A 1 339 ? 7.400 6.826 -8.648 1.00 56.12 339 ASP A C 1
ATOM 2748 O O . ASP A 1 339 ? 8.321 7.480 -9.140 1.00 56.12 339 ASP A O 1
ATOM 2752 N N . ILE A 1 340 ? 7.497 6.276 -7.432 1.00 53.91 340 ILE A N 1
ATOM 2753 C CA . ILE A 1 340 ? 8.684 6.310 -6.565 1.00 53.91 340 ILE A CA 1
ATOM 2754 C C . ILE A 1 340 ? 9.618 5.137 -6.880 1.0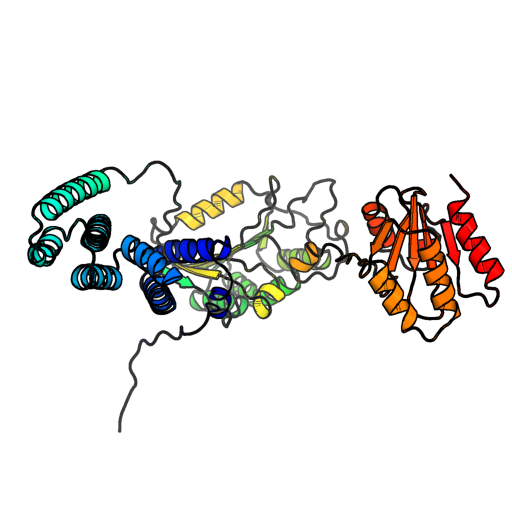0 53.91 340 ILE A C 1
ATOM 2756 O O . ILE A 1 340 ? 10.839 5.268 -6.769 1.00 53.91 340 ILE A O 1
ATOM 2760 N N . TYR A 1 341 ? 9.029 3.991 -7.232 1.00 49.69 341 TYR A N 1
ATOM 2761 C CA . TYR A 1 341 ? 9.719 2.749 -7.590 1.00 49.69 341 TYR A CA 1
ATOM 2762 C C . TYR A 1 341 ? 9.782 2.498 -9.094 1.00 49.69 341 TYR A C 1
ATOM 2764 O O . TYR A 1 341 ? 10.277 1.451 -9.508 1.00 49.69 341 TYR A O 1
ATOM 2772 N N . GLU A 1 342 ? 9.330 3.451 -9.905 1.00 49.47 342 GLU A N 1
ATOM 2773 C CA . GLU A 1 342 ? 9.732 3.637 -11.283 1.00 49.47 342 GLU A CA 1
ATOM 2774 C C . GLU A 1 342 ? 11.227 3.952 -11.202 1.00 49.47 342 GLU A C 1
ATOM 2776 O O . GLU A 1 342 ? 11.694 5.087 -11.330 1.00 49.47 342 GLU A O 1
ATOM 2781 N N . ASP A 1 343 ? 12.011 2.887 -10.993 1.00 41.75 343 ASP A N 1
ATOM 2782 C CA . ASP A 1 343 ? 13.242 2.711 -11.728 1.00 41.75 343 ASP A CA 1
ATOM 2783 C C . ASP A 1 343 ? 12.922 3.252 -13.106 1.00 41.75 343 ASP A C 1
ATOM 2785 O O . ASP A 1 343 ? 11.976 2.789 -13.748 1.00 41.75 343 ASP A O 1
ATOM 2789 N N . ARG A 1 344 ? 13.649 4.291 -13.526 1.00 52.75 344 ARG A N 1
ATOM 2790 C CA . ARG A 1 344 ? 13.657 4.694 -14.929 1.00 52.75 344 ARG A CA 1
ATOM 2791 C C . ARG A 1 344 ? 13.729 3.380 -15.689 1.00 52.75 344 ARG A C 1
ATOM 2793 O O . ARG A 1 344 ? 14.724 2.676 -15.520 1.00 52.75 344 ARG A O 1
ATOM 2800 N N . THR A 1 345 ? 12.663 2.983 -16.379 1.00 50.31 345 THR A N 1
ATOM 2801 C CA . THR A 1 345 ? 12.601 1.674 -17.027 1.00 50.31 345 THR A CA 1
ATOM 2802 C C . THR A 1 345 ? 13.515 1.772 -18.228 1.00 50.31 345 THR A C 1
ATOM 2804 O O . THR A 1 345 ? 13.107 2.105 -19.335 1.00 50.31 345 THR A O 1
ATOM 2807 N N . ILE A 1 346 ? 14.807 1.627 -17.958 1.00 65.38 346 ILE A N 1
ATOM 2808 C CA . ILE A 1 346 ? 15.856 1.645 -18.945 1.00 65.38 346 ILE A CA 1
ATOM 2809 C C . ILE A 1 346 ? 15.771 0.272 -19.596 1.00 65.38 346 ILE A C 1
ATOM 2811 O O . ILE A 1 346 ? 16.343 -0.708 -19.117 1.00 65.38 346 ILE A O 1
ATOM 2815 N N . ASP A 1 347 ? 15.017 0.197 -20.680 1.00 77.81 347 ASP A N 1
ATOM 2816 C CA . ASP A 1 347 ? 14.840 -1.052 -21.396 1.00 77.81 347 ASP A CA 1
ATOM 2817 C C . ASP A 1 347 ? 16.133 -1.386 -22.129 1.00 77.81 347 ASP A C 1
ATOM 2819 O O . ASP A 1 347 ? 16.625 -0.602 -22.945 1.00 77.81 347 ASP A O 1
ATOM 2823 N N . ARG A 1 348 ? 16.707 -2.554 -21.841 1.00 83.25 348 ARG A N 1
ATOM 2824 C CA . ARG A 1 348 ? 17.867 -3.041 -22.585 1.00 83.25 348 ARG A CA 1
ATOM 2825 C C . ARG A 1 348 ? 17.431 -3.428 -23.992 1.00 83.25 348 ARG A C 1
ATOM 2827 O O . ARG A 1 348 ? 16.536 -4.247 -24.158 1.00 83.25 348 ARG A O 1
ATOM 2834 N N . MET A 1 349 ? 18.118 -2.882 -24.986 1.00 87.81 349 MET A N 1
ATOM 2835 C CA . MET A 1 349 ? 17.948 -3.236 -26.389 1.00 87.81 349 MET A CA 1
ATOM 2836 C C . MET A 1 349 ? 19.102 -4.117 -26.862 1.00 87.81 349 MET A C 1
ATOM 2838 O O . MET A 1 349 ? 20.273 -3.879 -26.551 1.00 87.81 349 MET A O 1
ATOM 2842 N N . SER A 1 350 ? 18.778 -5.121 -27.665 1.00 89.44 350 SER A N 1
ATOM 2843 C CA . SER A 1 350 ? 19.751 -5.871 -28.454 1.00 89.44 350 SER A CA 1
ATOM 2844 C C . SER A 1 350 ? 20.217 -5.057 -29.668 1.00 89.44 350 SER A C 1
ATOM 2846 O O . SER A 1 350 ? 19.499 -4.199 -30.186 1.00 89.44 350 SER A O 1
ATOM 2848 N N . GLN A 1 351 ? 21.422 -5.346 -30.173 1.00 89.19 351 GLN A N 1
ATOM 2849 C CA . GLN A 1 351 ? 21.908 -4.712 -31.406 1.00 89.19 351 GLN A CA 1
ATOM 2850 C C . GLN A 1 351 ? 20.998 -5.018 -32.609 1.00 89.19 351 GLN A C 1
ATOM 2852 O O . GLN A 1 351 ? 20.861 -4.176 -33.494 1.00 89.19 351 GLN A O 1
ATOM 2857 N N . ASP A 1 352 ? 20.349 -6.184 -32.640 1.00 90.50 352 ASP A N 1
ATOM 2858 C CA . ASP A 1 352 ? 19.465 -6.579 -33.741 1.00 90.50 352 ASP A CA 1
ATOM 2859 C C . ASP A 1 352 ? 18.152 -5.791 -33.743 1.00 90.50 352 ASP A C 1
ATOM 2861 O O . ASP A 1 352 ? 17.710 -5.344 -34.800 1.00 90.50 352 ASP A O 1
ATOM 2865 N N . GLU A 1 353 ? 17.570 -5.511 -32.574 1.00 88.75 353 GLU A N 1
ATOM 2866 C CA . GLU A 1 353 ? 16.411 -4.611 -32.468 1.00 88.75 353 GLU A CA 1
ATOM 2867 C C . GLU A 1 353 ? 16.742 -3.203 -32.966 1.00 88.75 353 GLU A C 1
ATOM 2869 O O . GLU A 1 353 ? 15.939 -2.578 -33.662 1.00 88.75 353 GLU A O 1
ATOM 2874 N N . VAL A 1 354 ? 17.945 -2.708 -32.660 1.00 91.62 354 VAL A N 1
ATOM 2875 C CA . VAL A 1 354 ? 18.409 -1.407 -33.154 1.00 91.62 354 VAL A CA 1
ATOM 2876 C C . VAL A 1 354 ? 18.604 -1.443 -34.671 1.00 91.62 354 VAL A C 1
ATOM 2878 O O . VAL A 1 354 ? 18.141 -0.531 -35.353 1.00 91.62 354 VAL A O 1
ATOM 2881 N N . ARG A 1 355 ? 19.215 -2.500 -35.227 1.00 93.06 355 ARG A N 1
ATOM 2882 C CA . ARG A 1 355 ? 19.367 -2.679 -36.686 1.00 93.06 355 ARG A CA 1
ATOM 2883 C C . ARG A 1 355 ? 18.021 -2.730 -37.405 1.00 93.06 355 ARG A C 1
ATOM 2885 O O . ARG A 1 355 ? 17.873 -2.091 -38.447 1.00 93.06 355 ARG A O 1
ATOM 2892 N N . ASN A 1 356 ? 17.036 -3.421 -36.834 1.00 92.94 356 ASN A N 1
ATOM 2893 C CA . ASN A 1 356 ? 15.684 -3.478 -37.384 1.00 92.94 356 ASN A CA 1
ATOM 2894 C C . ASN A 1 356 ? 15.054 -2.081 -37.415 1.00 92.94 356 ASN A C 1
ATOM 2896 O O . ASN A 1 356 ? 14.638 -1.635 -38.483 1.00 92.94 356 ASN A O 1
ATOM 2900 N N . LYS A 1 357 ? 15.111 -1.328 -36.306 1.00 91.75 357 LYS A N 1
ATOM 2901 C CA . LYS A 1 357 ? 14.626 0.063 -36.275 1.00 91.75 357 LYS A CA 1
ATOM 2902 C C . LYS A 1 357 ? 15.354 0.970 -37.268 1.00 91.75 357 LYS A C 1
ATOM 2904 O O . LYS A 1 357 ? 14.716 1.785 -37.922 1.00 91.75 357 LYS A O 1
ATOM 2909 N N . ILE A 1 358 ? 16.671 0.820 -37.429 1.00 92.00 358 ILE A N 1
ATOM 2910 C CA . ILE A 1 358 ? 17.448 1.570 -38.433 1.00 92.00 358 ILE A CA 1
ATOM 2911 C C . ILE A 1 358 ? 16.937 1.274 -39.850 1.00 92.00 358 ILE A C 1
ATOM 2913 O O . ILE A 1 358 ? 16.842 2.191 -40.667 1.00 92.00 358 ILE A O 1
ATOM 2917 N N . SER A 1 359 ? 16.605 0.016 -40.151 1.00 91.56 359 SER A N 1
ATOM 2918 C CA . SER A 1 359 ? 16.134 -0.391 -41.481 1.00 91.56 359 SER A CA 1
ATOM 2919 C C . SER A 1 359 ? 14.788 0.236 -41.862 1.00 91.56 359 SER A C 1
ATOM 2921 O O . SER A 1 359 ? 14.550 0.497 -43.040 1.00 91.56 359 SER A O 1
ATOM 2923 N N . GLU A 1 360 ? 13.958 0.545 -40.863 1.00 92.44 360 GLU A N 1
ATOM 2924 C CA . GLU A 1 360 ? 12.640 1.168 -41.020 1.00 92.44 360 GLU A CA 1
ATOM 2925 C C . GLU A 1 360 ? 12.709 2.690 -41.220 1.00 92.44 360 GLU A C 1
ATOM 2927 O O . GLU A 1 360 ? 11.733 3.301 -41.660 1.00 92.44 360 GLU A O 1
ATOM 2932 N N . LEU A 1 361 ? 13.850 3.325 -40.930 1.00 90.12 361 LEU A N 1
ATOM 2933 C CA . LEU A 1 361 ? 14.005 4.766 -41.120 1.00 90.12 361 LEU A CA 1
ATOM 2934 C C . LEU A 1 361 ? 13.976 5.137 -42.609 1.00 90.12 361 LEU A C 1
ATOM 2936 O O . LEU A 1 361 ? 14.423 4.391 -43.479 1.00 90.12 361 LEU A O 1
ATOM 2940 N N . THR A 1 362 ? 13.510 6.343 -42.922 1.00 88.94 362 THR A N 1
ATOM 2941 C CA . THR A 1 362 ? 13.574 6.898 -44.286 1.00 88.94 362 THR A CA 1
ATOM 2942 C C . THR A 1 362 ? 14.724 7.885 -44.472 1.00 88.94 362 THR A C 1
ATOM 2944 O O . THR A 1 362 ? 15.113 8.157 -45.602 1.00 88.94 362 THR A O 1
ATOM 2947 N N . ASP A 1 363 ? 15.258 8.437 -43.381 1.00 88.94 363 ASP A N 1
ATOM 2948 C CA . ASP A 1 363 ? 16.365 9.393 -43.409 1.00 88.94 363 ASP A CA 1
ATOM 2949 C C . ASP A 1 363 ? 17.725 8.678 -43.388 1.00 88.94 363 ASP A C 1
ATOM 2951 O O . ASP A 1 363 ? 18.125 8.087 -42.381 1.00 88.94 363 ASP A O 1
ATOM 2955 N N . GLU A 1 364 ? 18.444 8.762 -44.506 1.00 87.19 364 GLU A N 1
ATOM 2956 C CA . GLU A 1 364 ? 19.754 8.135 -44.697 1.00 87.19 364 GLU A CA 1
ATOM 2957 C C . GLU A 1 364 ? 20.844 8.719 -43.783 1.00 87.19 364 GLU A C 1
ATOM 2959 O O . GLU A 1 364 ? 21.737 7.985 -43.354 1.00 87.19 364 GLU A O 1
ATOM 2964 N N . ASP A 1 365 ? 20.753 9.993 -43.392 1.00 85.00 365 ASP A N 1
ATOM 2965 C CA . ASP A 1 365 ? 21.755 10.614 -42.514 1.00 85.00 365 ASP A CA 1
ATOM 2966 C C . ASP A 1 365 ? 21.612 10.117 -41.067 1.00 85.00 365 ASP A C 1
ATOM 2968 O O . ASP A 1 365 ? 22.603 9.903 -40.357 1.00 85.00 365 ASP A O 1
ATOM 2972 N N . THR A 1 366 ? 20.372 9.912 -40.609 1.00 88.50 366 THR A N 1
ATOM 2973 C CA . THR A 1 366 ? 20.090 9.288 -39.306 1.00 88.50 366 THR A CA 1
ATOM 2974 C C . THR A 1 366 ? 20.545 7.828 -39.294 1.00 88.50 366 THR A C 1
ATOM 2976 O O . THR A 1 366 ? 21.237 7.413 -38.358 1.00 88.50 366 THR A O 1
ATOM 2979 N N . LYS A 1 367 ? 20.258 7.066 -40.362 1.00 91.19 367 LYS A N 1
ATOM 2980 C CA . LYS A 1 367 ? 20.764 5.690 -40.518 1.00 91.19 367 LYS A CA 1
ATOM 2981 C C . LYS A 1 367 ? 22.281 5.634 -40.462 1.00 91.19 367 LYS A C 1
ATOM 2983 O O . LYS A 1 367 ? 22.834 4.760 -39.796 1.00 91.19 367 LYS A O 1
ATOM 2988 N N . PHE A 1 368 ? 22.956 6.547 -41.156 1.00 90.69 368 PHE A N 1
ATOM 2989 C CA . PHE A 1 368 ? 24.411 6.584 -41.202 1.00 90.69 368 PHE A CA 1
ATOM 2990 C C . PHE A 1 368 ? 25.017 6.751 -39.805 1.00 90.69 368 PHE A C 1
ATOM 2992 O O . PHE A 1 368 ? 25.888 5.973 -39.422 1.00 90.69 368 PHE A O 1
ATOM 2999 N N . ARG A 1 369 ? 24.529 7.717 -39.015 1.00 91.06 369 ARG A N 1
ATOM 3000 C CA . ARG A 1 369 ? 25.006 7.949 -37.639 1.00 91.06 369 ARG A CA 1
ATOM 3001 C C . ARG A 1 369 ? 24.776 6.748 -36.730 1.00 91.06 369 ARG A C 1
ATOM 3003 O O . ARG A 1 369 ? 25.705 6.320 -36.055 1.00 91.06 369 ARG A O 1
ATOM 3010 N N . LEU A 1 370 ? 23.564 6.198 -36.732 1.00 92.75 370 LEU A N 1
ATOM 3011 C CA . LEU A 1 370 ? 23.221 5.040 -35.906 1.00 92.75 370 LEU A CA 1
ATOM 3012 C C . LEU A 1 370 ? 24.094 3.823 -36.245 1.00 92.75 370 LEU A C 1
ATOM 3014 O O . LEU A 1 370 ? 24.613 3.172 -35.339 1.00 92.75 370 LEU A O 1
ATOM 3018 N N . ASN A 1 371 ? 24.334 3.564 -37.535 1.00 93.50 371 ASN A N 1
ATOM 3019 C CA . ASN A 1 371 ? 25.260 2.513 -37.959 1.00 93.50 371 ASN A CA 1
ATOM 3020 C C . ASN A 1 371 ? 26.710 2.821 -37.568 1.00 93.50 371 ASN A C 1
ATOM 3022 O O . ASN A 1 371 ? 27.414 1.917 -37.133 1.00 93.50 371 ASN A O 1
ATOM 3026 N N . ALA A 1 372 ? 27.153 4.078 -37.658 1.00 92.88 372 ALA A N 1
ATOM 3027 C CA . ALA A 1 372 ? 28.501 4.467 -37.247 1.00 92.88 372 ALA A CA 1
ATOM 3028 C C . ALA A 1 372 ? 28.750 4.221 -35.750 1.00 92.88 372 ALA A C 1
ATOM 3030 O O . ALA A 1 372 ? 29.862 3.861 -35.383 1.00 92.88 372 ALA A O 1
ATOM 3031 N N . TRP A 1 373 ? 27.737 4.369 -34.891 1.00 95.12 373 TRP A N 1
ATOM 3032 C CA . TRP A 1 373 ? 27.831 3.963 -33.486 1.00 95.12 373 TRP A CA 1
ATOM 3033 C C . TRP A 1 373 ? 27.918 2.437 -33.348 1.00 95.12 373 TRP A C 1
ATOM 3035 O O . TRP A 1 373 ? 28.823 1.934 -32.690 1.00 95.12 373 TRP A O 1
ATOM 3045 N N . LEU A 1 374 ? 27.050 1.687 -34.035 1.00 94.25 374 LEU A N 1
ATOM 3046 C CA . LEU A 1 374 ? 27.079 0.218 -34.012 1.00 94.25 374 LEU A CA 1
ATOM 3047 C C . LEU A 1 374 ? 28.401 -0.383 -34.525 1.00 94.25 374 LEU A C 1
ATOM 3049 O O . LEU A 1 374 ? 28.805 -1.436 -34.041 1.00 94.25 374 LEU A O 1
ATOM 3053 N N . GLU A 1 375 ? 29.092 0.272 -35.465 1.00 93.88 375 GLU A N 1
ATOM 3054 C CA . GLU A 1 375 ? 30.418 -0.151 -35.948 1.00 93.88 375 GLU A CA 1
ATOM 3055 C C . GLU A 1 375 ? 31.485 -0.186 -34.836 1.00 93.88 375 GLU A C 1
ATOM 3057 O O . GLU A 1 375 ? 32.453 -0.938 -34.955 1.00 93.88 375 GLU A O 1
ATOM 3062 N N . HIS A 1 376 ? 31.313 0.590 -33.759 1.00 93.62 376 HIS A N 1
ATOM 3063 C CA . HIS A 1 376 ? 32.208 0.597 -32.591 1.00 93.62 376 HIS A CA 1
ATOM 3064 C C . HIS A 1 376 ? 31.828 -0.433 -31.518 1.00 93.62 376 HIS A C 1
ATOM 3066 O O . HIS A 1 376 ? 32.406 -0.413 -30.433 1.00 93.62 376 HIS A O 1
ATOM 3072 N N . ASP A 1 377 ? 30.878 -1.322 -31.817 1.00 91.81 377 ASP A N 1
ATOM 3073 C CA . ASP A 1 377 ? 30.450 -2.446 -30.977 1.00 91.81 377 ASP A CA 1
ATOM 3074 C C . ASP A 1 377 ? 30.086 -2.041 -29.530 1.00 91.81 377 ASP A C 1
ATOM 3076 O O . ASP A 1 377 ? 30.821 -2.323 -28.577 1.00 91.81 377 ASP A O 1
ATOM 3080 N N . PRO A 1 378 ? 28.961 -1.325 -29.336 1.00 94.69 378 PRO A N 1
ATOM 3081 C CA . PRO A 1 378 ? 28.505 -0.936 -28.006 1.00 94.69 378 PRO A CA 1
ATOM 3082 C C . PRO A 1 378 ? 28.240 -2.170 -27.140 1.00 94.69 378 PRO A C 1
ATOM 3084 O O . PRO A 1 378 ? 27.563 -3.111 -27.562 1.00 94.69 378 PRO A O 1
ATOM 3087 N N . ALA A 1 379 ? 28.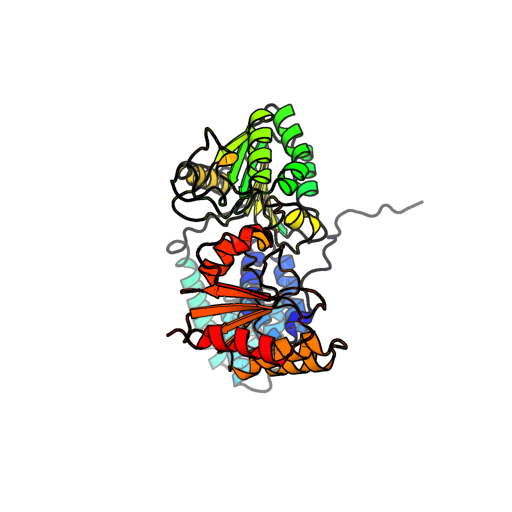723 -2.130 -25.897 1.00 91.19 379 ALA A N 1
ATOM 3088 C CA . ALA A 1 379 ? 28.564 -3.234 -24.951 1.00 91.19 379 ALA A CA 1
ATOM 3089 C C . ALA A 1 379 ? 27.107 -3.377 -24.491 1.00 91.19 379 ALA A C 1
ATOM 3091 O O . ALA A 1 379 ? 26.597 -4.485 -24.311 1.00 91.19 379 ALA A O 1
ATOM 3092 N N . GLU A 1 380 ? 26.437 -2.242 -24.294 1.00 91.50 380 GLU A N 1
ATOM 3093 C CA . GLU A 1 380 ? 25.045 -2.177 -23.868 1.00 91.50 380 GLU A CA 1
ATOM 3094 C C . GLU A 1 380 ? 24.330 -1.046 -24.600 1.00 91.50 380 GLU A C 1
ATOM 3096 O O . GLU A 1 380 ? 24.913 0.009 -24.874 1.00 91.50 380 GLU A O 1
ATOM 3101 N N . ILE A 1 381 ? 23.062 -1.287 -24.925 1.00 94.19 381 ILE A N 1
ATOM 3102 C CA . ILE A 1 381 ? 22.182 -0.309 -25.549 1.00 94.19 381 ILE A CA 1
ATOM 3103 C C . ILE A 1 381 ? 20.902 -0.254 -24.737 1.00 94.19 381 ILE A C 1
ATOM 3105 O O . ILE A 1 381 ? 20.367 -1.290 -24.342 1.00 94.19 381 ILE A O 1
ATOM 3109 N N . PHE A 1 382 ? 20.418 0.955 -24.500 1.00 90.12 382 PHE A N 1
ATOM 3110 C CA . PHE A 1 382 ? 19.270 1.199 -23.650 1.00 90.12 382 PHE A CA 1
ATOM 3111 C C . PHE A 1 382 ? 18.271 2.157 -24.302 1.00 90.12 382 PHE A C 1
ATOM 3113 O O . PHE A 1 382 ? 18.678 3.137 -24.922 1.00 90.12 382 PHE A O 1
ATOM 3120 N N . SER A 1 383 ? 16.976 1.912 -24.125 1.00 87.69 383 SER A N 1
ATOM 3121 C CA . SER A 1 383 ? 15.870 2.818 -24.468 1.00 87.69 383 SER A CA 1
ATOM 3122 C C . SER A 1 383 ? 15.087 3.231 -23.224 1.00 87.69 383 SER A C 1
ATOM 3124 O O . SER A 1 383 ? 15.390 2.780 -22.126 1.00 87.69 383 SER A O 1
ATOM 3126 N N . ASN A 1 384 ? 14.097 4.117 -23.387 1.00 79.06 384 ASN A N 1
ATOM 3127 C CA . ASN A 1 384 ? 13.199 4.549 -22.305 1.00 79.06 384 ASN A CA 1
ATOM 3128 C C . ASN A 1 384 ? 13.942 5.065 -21.059 1.00 79.06 384 ASN A C 1
ATOM 3130 O O . ASN A 1 384 ? 13.518 4.920 -19.922 1.00 79.06 384 ASN A O 1
ATOM 3134 N N . ILE A 1 385 ? 15.052 5.765 -21.297 1.00 78.38 385 ILE A N 1
ATOM 3135 C CA . ILE A 1 385 ? 16.056 6.182 -20.307 1.00 78.38 385 ILE A CA 1
ATOM 3136 C C . ILE A 1 385 ? 15.576 7.146 -19.202 1.00 78.38 385 ILE A C 1
ATOM 3138 O O . ILE A 1 385 ? 16.391 7.628 -18.415 1.00 78.38 385 ILE A O 1
ATOM 3142 N N . GLY A 1 386 ? 14.281 7.469 -19.143 1.00 69.75 386 GLY A N 1
ATOM 3143 C CA . GLY A 1 386 ? 13.680 8.275 -18.076 1.00 69.75 386 GLY A CA 1
ATOM 3144 C C . GLY A 1 386 ? 14.207 9.711 -17.991 1.00 69.75 386 GLY A C 1
ATOM 3145 O O . GLY A 1 386 ? 14.221 10.300 -16.912 1.00 69.75 386 GLY A O 1
ATOM 3146 N N . VAL A 1 387 ? 14.685 10.272 -19.108 1.00 78.44 387 VAL A N 1
ATOM 3147 C CA . VAL A 1 387 ? 15.148 11.665 -19.206 1.00 78.44 387 VAL A CA 1
ATOM 3148 C C . VAL A 1 387 ? 14.133 12.460 -20.036 1.00 78.44 387 VAL A C 1
ATOM 3150 O O . VAL A 1 387 ? 14.122 12.313 -21.260 1.00 78.44 387 VAL A O 1
ATOM 3153 N N . PRO A 1 388 ? 13.298 13.327 -19.425 1.00 74.25 388 PRO A N 1
ATOM 3154 C CA . PRO A 1 388 ? 12.216 14.026 -20.128 1.00 74.25 388 PRO A CA 1
ATOM 3155 C C . PRO A 1 388 ? 12.674 14.844 -21.341 1.00 74.25 388 PRO A C 1
ATOM 3157 O O . PRO A 1 388 ? 11.977 14.930 -22.346 1.00 74.25 388 PRO A O 1
ATOM 3160 N N . SER A 1 389 ? 13.871 15.432 -21.283 1.00 79.94 389 SER A N 1
ATOM 3161 C CA . SER A 1 389 ? 14.427 16.228 -22.384 1.00 79.94 389 SER A CA 1
ATOM 3162 C C . SER A 1 389 ? 15.012 15.390 -23.529 1.00 79.94 389 SER A C 1
ATOM 3164 O O . SER A 1 389 ? 15.337 15.949 -24.579 1.00 79.94 389 SER A O 1
ATOM 3166 N N . LEU A 1 390 ? 15.133 14.073 -23.349 1.00 85.38 390 LEU A N 1
ATOM 3167 C CA . LEU A 1 390 ? 15.637 13.097 -24.317 1.00 85.38 390 LEU A CA 1
ATOM 3168 C C . LEU A 1 390 ? 14.621 11.960 -24.517 1.00 85.38 390 LEU A C 1
ATOM 3170 O O . LEU A 1 390 ? 14.991 10.797 -24.656 1.00 85.38 390 LEU A O 1
ATOM 3174 N N . GLN A 1 391 ? 13.328 12.293 -24.527 1.00 76.25 391 GLN A N 1
ATOM 3175 C CA . GLN A 1 391 ? 12.284 11.351 -24.930 1.00 76.25 391 GLN A CA 1
ATOM 3176 C C . GLN A 1 391 ? 12.596 10.781 -26.320 1.00 76.25 391 GLN A C 1
ATOM 3178 O O . GLN A 1 391 ? 13.043 11.513 -27.204 1.00 76.25 391 GLN A O 1
ATOM 3183 N N . GLU A 1 392 ? 12.394 9.470 -26.483 1.00 77.62 392 GLU A N 1
ATOM 3184 C CA . GLU A 1 392 ? 12.681 8.706 -27.713 1.00 77.62 392 GLU A CA 1
ATOM 3185 C C . GLU A 1 392 ? 14.170 8.579 -28.088 1.00 77.62 392 GLU A C 1
ATOM 3187 O O . GLU A 1 392 ? 14.506 8.093 -29.172 1.00 77.62 392 GLU A O 1
ATOM 3192 N N . TYR A 1 393 ? 15.082 8.990 -27.203 1.00 91.88 393 TYR A N 1
ATOM 3193 C CA . TYR A 1 393 ? 16.500 8.692 -27.365 1.00 91.88 393 TYR A CA 1
ATOM 3194 C C . TYR A 1 393 ? 16.826 7.294 -26.837 1.00 91.88 393 TYR A C 1
ATOM 3196 O O . TYR A 1 393 ? 16.247 6.810 -25.861 1.00 91.88 393 TYR A O 1
ATOM 3204 N N . ILE A 1 394 ? 17.823 6.686 -27.464 1.00 93.75 394 ILE A N 1
ATOM 3205 C CA . ILE A 1 394 ? 18.545 5.526 -26.959 1.00 93.75 394 ILE A CA 1
ATOM 3206 C C . ILE A 1 394 ? 19.921 5.942 -26.459 1.00 93.75 394 ILE A C 1
ATOM 3208 O O . ILE A 1 394 ? 20.435 7.004 -26.817 1.00 93.75 394 ILE A O 1
ATOM 3212 N N . VAL A 1 395 ? 20.535 5.092 -25.645 1.00 95.62 395 VAL A N 1
ATOM 3213 C CA . VAL A 1 395 ? 21.903 5.271 -25.172 1.00 95.62 395 VAL A CA 1
ATOM 3214 C C . VAL A 1 395 ? 22.756 4.091 -25.585 1.00 95.62 395 VAL A C 1
ATOM 3216 O O . VAL A 1 395 ? 22.443 2.956 -25.243 1.00 95.62 395 VAL A O 1
ATOM 3219 N N . PHE A 1 396 ? 23.863 4.377 -26.263 1.00 96.62 396 PHE A N 1
ATOM 3220 C CA . PHE A 1 396 ? 24.948 3.433 -26.498 1.00 96.62 396 PHE A CA 1
ATOM 3221 C C . PHE A 1 396 ? 26.013 3.590 -25.412 1.00 96.62 396 PHE A C 1
ATOM 3223 O O . PHE A 1 396 ? 26.502 4.705 -25.187 1.00 96.62 396 PHE A O 1
ATOM 3230 N N . LEU A 1 397 ? 26.394 2.489 -24.764 1.00 95.38 397 LEU A N 1
ATOM 3231 C CA . LEU A 1 397 ? 27.465 2.467 -23.772 1.00 95.38 397 LEU A CA 1
ATOM 3232 C C . LEU A 1 397 ? 28.721 1.786 -24.306 1.00 95.38 397 LEU A C 1
ATOM 3234 O O . LEU A 1 397 ? 28.692 0.644 -24.769 1.00 95.38 397 LEU A O 1
ATOM 3238 N N . TYR A 1 398 ? 29.847 2.475 -24.130 1.00 94.62 398 TYR A N 1
ATOM 3239 C CA . TYR A 1 398 ? 31.184 1.979 -24.436 1.00 94.62 398 TYR A CA 1
ATOM 3240 C C . TYR A 1 398 ? 32.050 2.039 -23.166 1.00 94.62 398 TYR A C 1
ATOM 3242 O O . TYR A 1 398 ? 32.834 2.981 -22.991 1.00 94.62 398 TYR A O 1
ATOM 3250 N N . PRO A 1 399 ? 31.928 1.050 -22.255 1.00 88.50 399 PRO A N 1
ATOM 3251 C CA . PRO A 1 399 ? 32.615 1.062 -20.963 1.00 88.50 399 PRO A CA 1
ATOM 3252 C C . PRO A 1 399 ? 34.136 1.172 -21.084 1.00 88.50 399 PRO A C 1
ATOM 3254 O O . PRO A 1 399 ? 34.760 1.903 -20.322 1.00 88.50 399 PRO A O 1
ATOM 3257 N N . GLY A 1 400 ? 34.728 0.513 -22.089 1.00 85.69 400 GLY A N 1
ATOM 3258 C CA . GLY A 1 400 ? 36.174 0.550 -22.348 1.00 85.69 400 GLY A CA 1
ATOM 3259 C C . GLY A 1 400 ? 36.729 1.941 -22.675 1.00 85.69 400 GLY A C 1
ATOM 3260 O O . GLY A 1 400 ? 37.936 2.146 -22.584 1.00 85.69 400 GLY A O 1
ATOM 3261 N N . PHE A 1 401 ? 35.854 2.892 -23.009 1.00 88.38 401 PHE A N 1
ATOM 3262 C CA . PHE A 1 401 ? 36.188 4.285 -23.314 1.00 88.38 401 PHE A CA 1
ATOM 3263 C C . PHE A 1 401 ? 35.549 5.270 -22.320 1.00 88.38 401 PHE A C 1
ATOM 3265 O O . PHE A 1 401 ? 35.697 6.483 -22.471 1.00 88.38 401 PHE A O 1
ATOM 3272 N N . GLY A 1 402 ? 34.806 4.770 -21.322 1.00 91.06 402 GLY A N 1
ATOM 3273 C CA . GLY A 1 402 ? 34.018 5.595 -20.404 1.00 91.06 402 GLY A CA 1
ATOM 3274 C C . GLY A 1 402 ? 33.062 6.538 -21.138 1.00 91.06 402 GLY A C 1
ATOM 3275 O O . GLY A 1 402 ? 32.909 7.686 -20.725 1.00 91.06 402 GLY A O 1
ATOM 3276 N N . LEU A 1 403 ? 32.470 6.093 -22.252 1.00 95.38 403 LEU A N 1
ATOM 3277 C CA . LEU A 1 403 ? 31.686 6.925 -23.168 1.00 95.38 403 LEU A CA 1
ATOM 3278 C C . LEU A 1 403 ? 30.223 6.468 -23.239 1.00 95.38 403 LEU A C 1
ATOM 3280 O O . LEU A 1 403 ? 29.940 5.317 -23.568 1.00 95.38 403 LEU A O 1
ATOM 3284 N N . ALA A 1 404 ? 29.302 7.396 -22.982 1.00 96.06 404 ALA A N 1
ATOM 3285 C CA . ALA A 1 404 ? 27.867 7.208 -23.169 1.00 96.06 404 ALA A CA 1
ATOM 3286 C C . ALA A 1 404 ? 27.363 8.160 -24.259 1.00 96.06 404 ALA A C 1
ATOM 3288 O O . ALA A 1 404 ? 27.621 9.367 -24.199 1.00 96.06 404 ALA A O 1
ATOM 3289 N N . VAL A 1 405 ? 26.641 7.627 -25.246 1.00 96.31 405 VAL A N 1
ATOM 3290 C CA . VAL A 1 405 ? 26.112 8.403 -26.375 1.00 96.31 405 VAL A CA 1
ATOM 3291 C C . VAL A 1 405 ? 24.598 8.300 -26.408 1.00 96.31 405 VAL A C 1
ATOM 3293 O O . VAL A 1 405 ? 24.060 7.230 -26.662 1.00 96.31 405 VAL A O 1
ATOM 3296 N N . PHE A 1 406 ? 23.930 9.427 -26.189 1.00 94.88 406 PHE A N 1
ATOM 3297 C CA . PHE A 1 406 ? 22.489 9.581 -26.326 1.00 94.88 406 PHE A CA 1
ATOM 3298 C C . PHE A 1 406 ? 22.183 9.940 -27.778 1.00 94.88 406 PHE A C 1
ATOM 3300 O O . PHE A 1 406 ? 22.607 10.997 -28.256 1.00 94.88 406 PHE A O 1
ATOM 3307 N N . GLU A 1 407 ? 21.443 9.083 -28.468 1.00 94.06 407 GLU A N 1
ATOM 3308 C CA . GLU A 1 407 ? 21.136 9.203 -29.892 1.00 94.06 407 GLU A CA 1
ATOM 3309 C C . GLU A 1 407 ? 19.633 9.034 -30.150 1.00 94.06 407 GLU A C 1
ATOM 3311 O O . GLU A 1 407 ? 18.953 8.312 -29.428 1.00 94.06 407 GLU A O 1
ATOM 3316 N N . SER A 1 408 ? 19.102 9.713 -31.164 1.00 91.75 408 SER A N 1
ATOM 3317 C CA . SER A 1 408 ? 17.679 9.703 -31.507 1.00 91.75 408 SER A CA 1
ATOM 3318 C C . SER A 1 408 ? 17.440 9.036 -32.856 1.00 91.75 408 SER A C 1
ATOM 3320 O O . SER A 1 408 ? 18.206 9.221 -33.799 1.00 91.75 408 SER A O 1
ATOM 3322 N N . PHE A 1 409 ? 16.324 8.317 -32.961 1.00 88.75 409 PHE A N 1
ATOM 3323 C CA . PHE A 1 409 ? 15.810 7.821 -34.240 1.00 88.75 409 PHE A CA 1
ATOM 3324 C C . PHE A 1 409 ? 15.095 8.907 -35.062 1.00 88.75 409 PHE A C 1
ATOM 3326 O O . PHE A 1 409 ? 14.779 8.680 -36.227 1.00 88.75 409 PHE A O 1
ATOM 3333 N N . VAL A 1 410 ? 14.822 10.077 -34.473 1.00 88.06 410 VAL A N 1
ATOM 3334 C CA . VAL A 1 410 ? 14.060 11.151 -35.119 1.00 88.06 410 VAL A CA 1
ATOM 3335 C C . VAL A 1 410 ? 14.996 12.045 -35.945 1.00 88.06 410 VAL A C 1
ATOM 3337 O O . VAL A 1 410 ? 15.925 12.632 -35.379 1.00 88.06 410 VAL A O 1
ATOM 3340 N N . PRO A 1 411 ? 14.742 12.221 -37.255 1.00 85.38 411 PRO A N 1
ATOM 3341 C CA . PRO A 1 411 ? 15.537 13.100 -38.107 1.00 85.38 411 PRO A CA 1
ATOM 3342 C C . PRO A 1 411 ? 15.628 14.534 -37.577 1.00 85.38 411 PRO A C 1
ATOM 3344 O O . PRO A 1 411 ? 14.657 15.101 -37.075 1.00 85.38 411 PRO A O 1
ATOM 3347 N N . GLY A 1 412 ? 16.803 15.147 -37.712 1.00 81.56 412 GLY A N 1
ATOM 3348 C CA . GLY A 1 412 ? 17.060 16.520 -37.262 1.00 81.56 412 GLY A CA 1
ATOM 3349 C C . GLY A 1 412 ? 17.506 16.630 -35.800 1.00 81.56 412 GLY A C 1
ATOM 3350 O O . GLY A 1 412 ? 18.068 17.660 -35.413 1.00 81.56 412 GLY A O 1
ATOM 3351 N N . ASN A 1 413 ? 17.341 15.576 -34.995 1.00 89.00 413 ASN A N 1
ATOM 3352 C CA . ASN A 1 413 ? 17.810 15.565 -33.616 1.00 89.00 413 ASN A CA 1
ATOM 3353 C C . ASN A 1 413 ? 19.338 15.402 -33.521 1.00 89.00 413 ASN A C 1
ATOM 3355 O O . ASN A 1 413 ? 19.988 14.614 -34.216 1.00 89.00 413 ASN A O 1
ATOM 3359 N N . ALA A 1 414 ? 19.936 16.162 -32.602 1.00 90.12 414 ALA A N 1
ATOM 3360 C CA . ALA A 1 414 ? 21.346 16.011 -32.267 1.00 90.12 414 ALA A CA 1
ATOM 3361 C C . ALA A 1 414 ? 21.586 14.793 -31.374 1.00 90.12 414 ALA A C 1
ATOM 3363 O O . ALA A 1 414 ? 20.736 14.486 -30.535 1.00 90.12 414 ALA A O 1
ATOM 3364 N N . TYR A 1 415 ? 22.771 14.192 -31.489 1.00 93.06 415 TYR A N 1
ATOM 3365 C CA . TYR A 1 415 ? 23.303 13.272 -30.484 1.00 93.06 415 TYR A CA 1
ATOM 3366 C C . TYR A 1 415 ? 24.066 14.031 -29.401 1.00 93.06 415 TYR A C 1
ATOM 3368 O O . TYR A 1 415 ? 24.590 15.125 -29.643 1.00 93.06 415 TYR A O 1
ATOM 3376 N N . TYR A 1 416 ? 24.188 13.417 -28.227 1.00 94.25 416 TYR A N 1
ATOM 3377 C CA . TYR A 1 416 ? 24.931 13.954 -27.089 1.00 94.25 416 TYR A CA 1
ATOM 3378 C C . TYR A 1 416 ? 25.866 12.887 -26.524 1.00 94.25 416 TYR A C 1
ATOM 3380 O O . TYR A 1 416 ? 25.427 11.806 -26.145 1.00 94.25 416 TYR A O 1
ATOM 3388 N N . ALA A 1 417 ? 27.155 13.198 -26.452 1.00 94.50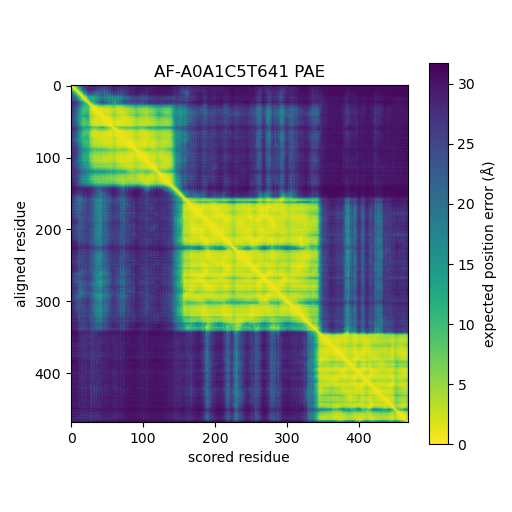 417 ALA A N 1
ATOM 3389 C CA . ALA A 1 417 ? 28.183 12.314 -25.922 1.00 94.50 417 ALA A CA 1
ATOM 3390 C C . ALA A 1 417 ? 28.674 12.819 -24.561 1.00 94.50 417 ALA A C 1
ATOM 3392 O O . ALA A 1 417 ? 28.962 14.010 -24.404 1.00 94.50 417 ALA A O 1
ATOM 3393 N N . PHE A 1 418 ? 28.821 11.907 -23.602 1.00 94.50 418 PHE A N 1
ATOM 3394 C CA . PHE A 1 418 ? 29.283 12.198 -22.246 1.00 94.50 418 PHE A CA 1
ATOM 3395 C C . PHE A 1 418 ? 30.344 11.198 -21.792 1.00 94.50 418 PHE A C 1
ATOM 3397 O O . PHE A 1 418 ? 30.289 10.018 -22.140 1.00 94.50 418 PHE A O 1
ATOM 3404 N N . ARG A 1 419 ? 31.268 11.658 -20.942 1.00 91.50 419 ARG A N 1
ATOM 3405 C CA . ARG A 1 419 ? 32.075 10.762 -20.113 1.00 91.50 419 ARG A CA 1
ATOM 3406 C C . ARG A 1 419 ? 31.206 10.173 -19.008 1.00 91.50 419 ARG A C 1
ATOM 3408 O O . ARG A 1 419 ? 30.407 10.879 -18.395 1.00 91.50 419 ARG A O 1
ATOM 3415 N N . TYR A 1 420 ? 31.409 8.905 -18.692 1.00 90.06 420 TYR A N 1
ATOM 3416 C CA . TYR A 1 420 ? 30.786 8.270 -17.541 1.00 90.06 420 TYR A CA 1
ATOM 3417 C C . TYR A 1 420 ? 31.745 7.291 -16.868 1.00 90.06 420 TYR A C 1
ATOM 3419 O O . TYR A 1 420 ? 32.623 6.714 -17.502 1.00 90.06 420 TYR A O 1
ATOM 3427 N N . THR A 1 421 ? 31.566 7.128 -15.561 1.00 80.00 421 THR A N 1
ATOM 3428 C CA . THR A 1 421 ? 32.223 6.082 -14.763 1.00 80.00 421 THR A CA 1
ATOM 3429 C C . THR A 1 421 ? 31.208 5.036 -14.320 1.00 80.00 421 THR A C 1
ATOM 3431 O O . THR A 1 421 ? 31.467 3.845 -14.384 1.00 80.00 421 THR A O 1
ATOM 3434 N N . GLU A 1 422 ? 30.025 5.496 -13.912 1.00 81.38 422 GLU A N 1
ATOM 3435 C CA . GLU A 1 422 ? 28.862 4.682 -13.574 1.00 81.38 422 GLU A CA 1
ATOM 3436 C C . GLU A 1 422 ? 27.660 5.281 -14.301 1.00 81.38 422 GLU A C 1
ATOM 3438 O O . GLU A 1 422 ? 27.407 6.488 -14.199 1.00 81.38 422 GLU A O 1
ATOM 3443 N N . PHE A 1 423 ? 26.952 4.459 -15.075 1.00 84.81 423 PHE A N 1
ATOM 3444 C CA . PHE A 1 423 ? 25.903 4.941 -15.972 1.00 84.81 423 PHE A CA 1
ATOM 3445 C C . PHE A 1 423 ? 24.731 5.565 -15.203 1.00 84.81 423 PHE A C 1
ATOM 3447 O O . PHE A 1 423 ? 24.286 6.660 -15.541 1.00 84.81 423 PHE A O 1
ATOM 3454 N N . GLU A 1 424 ? 24.323 4.952 -14.092 1.00 79.00 424 GLU A N 1
ATOM 3455 C CA . GLU A 1 424 ? 23.270 5.469 -13.209 1.00 79.00 424 GLU A CA 1
ATOM 3456 C C . GLU A 1 424 ? 23.589 6.872 -12.671 1.00 79.00 424 GLU A C 1
ATOM 3458 O O . GLU A 1 424 ? 22.739 7.766 -12.671 1.00 79.00 424 GLU A O 1
ATOM 3463 N N . LYS A 1 425 ? 24.847 7.116 -12.273 1.00 79.25 425 LYS A N 1
ATOM 3464 C CA . LYS A 1 425 ? 25.291 8.440 -11.810 1.00 79.25 425 LYS A CA 1
ATOM 3465 C C . LYS A 1 425 ? 25.236 9.479 -12.922 1.00 79.25 425 LYS A C 1
ATOM 3467 O O . LYS A 1 425 ? 24.893 10.629 -12.645 1.00 79.25 425 LYS A O 1
ATOM 3472 N N . LEU A 1 426 ? 25.583 9.104 -14.155 1.00 84.81 426 LEU A N 1
ATOM 3473 C CA . LEU A 1 426 ? 25.436 10.000 -15.300 1.00 84.81 426 LEU A CA 1
ATOM 3474 C C . LEU A 1 426 ? 23.956 10.316 -15.535 1.00 84.81 426 LEU A C 1
ATOM 3476 O O . LEU A 1 426 ? 23.609 11.494 -15.595 1.00 84.81 426 LEU A O 1
ATOM 3480 N N . LEU A 1 427 ? 23.093 9.298 -15.592 1.00 82.25 427 LEU A N 1
ATOM 3481 C CA . LEU A 1 427 ? 21.654 9.474 -15.786 1.00 82.25 427 LEU A CA 1
ATOM 3482 C C . LEU A 1 427 ? 21.045 10.402 -14.732 1.00 82.25 427 LEU A C 1
ATOM 3484 O O . LEU A 1 427 ? 20.346 11.346 -15.083 1.00 82.25 427 LEU A O 1
ATOM 3488 N N . ASN A 1 428 ? 21.387 10.217 -13.454 1.00 76.50 428 ASN A N 1
ATOM 3489 C CA . ASN A 1 428 ? 20.910 11.078 -12.365 1.00 76.50 428 ASN A CA 1
ATOM 3490 C C . ASN A 1 428 ? 21.349 12.538 -12.499 1.00 76.50 428 ASN A C 1
ATOM 3492 O O . ASN A 1 428 ? 20.641 13.438 -12.055 1.00 76.50 428 ASN A O 1
ATOM 3496 N N . ARG A 1 429 ? 22.507 12.796 -13.113 1.00 78.69 429 ARG A N 1
ATOM 3497 C CA . ARG A 1 429 ? 22.979 14.163 -13.362 1.00 78.69 429 ARG A CA 1
ATOM 3498 C C . ARG A 1 429 ? 22.298 14.814 -14.555 1.00 78.69 429 ARG A C 1
ATOM 3500 O O . ARG A 1 429 ? 22.230 16.037 -14.586 1.00 78.69 429 ARG A O 1
ATOM 3507 N N . VAL A 1 430 ? 21.865 14.033 -15.545 1.00 81.75 430 VAL A N 1
ATOM 3508 C CA . VAL A 1 430 ? 21.271 14.568 -16.780 1.00 81.75 430 VAL A CA 1
ATOM 3509 C C . VAL A 1 430 ? 19.743 14.568 -16.764 1.00 81.75 430 VAL A C 1
ATOM 3511 O O . VAL A 1 430 ? 19.143 15.309 -17.535 1.00 81.75 430 VAL A O 1
ATOM 3514 N N . SER A 1 431 ? 19.111 13.807 -15.868 1.00 75.25 431 SER A N 1
ATOM 3515 C CA . SER A 1 431 ? 17.658 13.602 -15.826 1.00 75.25 431 SER A CA 1
ATOM 3516 C C . SER A 1 431 ? 16.835 14.871 -15.631 1.00 75.25 431 SER A C 1
ATOM 3518 O O . SER A 1 431 ? 15.740 14.969 -16.169 1.00 75.25 431 SER A O 1
ATOM 3520 N N . SER A 1 432 ? 17.348 15.851 -14.886 1.00 72.62 432 SER A N 1
ATOM 3521 C CA . SER A 1 432 ? 16.670 17.134 -14.647 1.00 72.62 432 SER A CA 1
ATOM 3522 C C . SER A 1 432 ? 17.128 18.250 -15.590 1.00 72.62 432 SER A C 1
ATOM 3524 O O . SER A 1 432 ? 16.653 19.381 -15.488 1.00 72.62 432 SER A O 1
ATOM 3526 N N . LEU A 1 433 ? 18.064 17.963 -16.501 1.00 76.44 433 LEU A N 1
ATOM 3527 C CA . LEU A 1 433 ? 18.649 18.971 -17.377 1.00 76.44 433 LEU A CA 1
ATOM 3528 C C . LEU A 1 433 ? 17.872 19.077 -18.688 1.00 76.44 433 LEU A C 1
ATOM 3530 O O . LEU A 1 433 ? 17.528 18.088 -19.334 1.00 76.44 433 LEU A O 1
ATOM 3534 N N . THR A 1 434 ? 17.672 20.306 -19.150 1.00 81.50 434 THR A N 1
ATOM 3535 C CA . THR A 1 434 ? 17.288 20.578 -20.540 1.00 81.50 434 THR A CA 1
ATOM 3536 C C . THR A 1 434 ? 18.449 20.273 -21.496 1.00 81.50 434 THR A C 1
ATOM 3538 O O . THR A 1 434 ? 19.619 20.310 -21.104 1.00 81.50 434 THR A O 1
ATOM 3541 N N . LYS A 1 435 ? 18.152 20.071 -22.790 1.00 82.38 435 LYS A N 1
ATOM 3542 C CA . LYS A 1 435 ? 19.165 19.861 -23.848 1.00 82.38 435 LYS A CA 1
ATOM 3543 C C . LYS A 1 435 ? 20.258 20.943 -23.869 1.00 82.38 435 LYS A C 1
ATOM 3545 O O . LYS A 1 435 ? 21.399 20.659 -24.221 1.00 82.38 435 LYS A O 1
ATOM 3550 N N . THR A 1 436 ? 19.928 22.181 -23.492 1.00 79.69 436 THR A N 1
ATOM 3551 C CA . THR A 1 436 ? 20.888 23.294 -23.395 1.00 79.69 436 THR A CA 1
ATOM 3552 C C . THR A 1 436 ? 21.760 23.187 -22.146 1.00 79.69 436 THR A C 1
ATOM 3554 O O . THR A 1 436 ? 22.972 23.372 -22.230 1.00 79.69 436 THR A O 1
ATOM 3557 N N . GLN A 1 437 ? 21.173 22.852 -20.994 1.00 75.25 437 GLN A N 1
ATOM 3558 C CA . GLN A 1 437 ? 21.913 22.681 -19.737 1.00 75.25 437 GLN A CA 1
ATOM 3559 C C . GLN A 1 437 ? 22.862 21.478 -19.782 1.00 75.25 437 GLN A C 1
ATOM 3561 O O . GLN A 1 437 ? 23.936 21.525 -19.191 1.00 75.25 437 GLN A O 1
ATOM 3566 N N . MET A 1 438 ? 22.516 20.435 -20.538 1.00 83.75 438 MET A N 1
ATOM 3567 C CA . MET A 1 438 ? 23.384 19.280 -20.782 1.00 83.75 438 MET A CA 1
ATOM 3568 C C . MET A 1 438 ? 24.743 19.658 -21.383 1.00 83.75 438 MET A C 1
ATOM 3570 O O . MET A 1 438 ? 25.742 19.037 -21.040 1.00 83.75 438 MET A O 1
ATOM 3574 N N . LEU A 1 439 ? 24.805 20.702 -22.216 1.00 84.12 439 LEU A N 1
ATOM 3575 C CA . LEU A 1 439 ? 26.058 21.184 -22.816 1.00 84.12 439 LEU A CA 1
ATOM 3576 C C . LEU A 1 439 ? 27.013 21.794 -21.784 1.00 84.12 439 LEU A C 1
ATOM 3578 O O . LEU A 1 439 ? 28.214 21.860 -22.018 1.00 84.12 439 LEU A O 1
ATOM 3582 N N . MET A 1 440 ? 26.467 22.257 -20.659 1.00 76.19 440 MET A N 1
ATOM 3583 C CA . MET A 1 440 ? 27.222 22.853 -19.555 1.00 76.19 440 MET A CA 1
ATOM 3584 C C . MET A 1 440 ? 27.626 21.808 -18.510 1.00 76.19 440 MET A C 1
ATOM 3586 O O . MET A 1 440 ? 28.261 22.142 -17.511 1.00 76.19 440 MET A O 1
ATOM 3590 N N . ASN A 1 441 ? 27.240 20.544 -18.706 1.00 81.69 441 ASN A N 1
ATOM 3591 C CA . ASN A 1 441 ? 27.590 19.466 -17.798 1.00 81.69 441 ASN A CA 1
ATOM 3592 C C . ASN A 1 441 ? 29.097 19.187 -17.876 1.00 81.69 441 ASN A C 1
ATOM 3594 O O . ASN A 1 441 ? 29.659 19.079 -18.961 1.00 81.69 441 ASN A O 1
ATOM 3598 N N . SER A 1 442 ? 29.756 19.008 -16.731 1.00 81.94 442 SER A N 1
ATOM 3599 C CA . SER A 1 442 ? 31.200 18.738 -16.685 1.00 81.94 442 SER A CA 1
ATOM 3600 C C . SER A 1 442 ? 31.606 17.422 -17.356 1.00 81.94 442 SER A C 1
ATOM 3602 O O . SER A 1 442 ? 32.760 17.262 -17.744 1.00 81.94 442 SER A O 1
ATOM 3604 N N . ALA A 1 443 ? 30.672 16.483 -17.500 1.00 85.12 443 ALA A N 1
ATOM 3605 C CA . ALA A 1 443 ? 30.874 15.229 -18.209 1.00 85.12 443 ALA A CA 1
ATOM 3606 C C . ALA A 1 443 ? 30.608 15.333 -19.719 1.00 85.12 443 ALA A C 1
ATOM 3608 O O . ALA A 1 443 ? 30.873 14.375 -20.442 1.00 85.12 443 ALA A O 1
ATOM 3609 N N . PHE A 1 444 ? 30.067 16.449 -20.211 1.00 89.75 444 PHE A N 1
ATOM 3610 C CA . PHE A 1 444 ? 29.738 16.616 -21.623 1.00 89.75 444 PHE A CA 1
ATOM 3611 C C . PHE A 1 444 ? 31.001 16.631 -22.487 1.00 89.75 444 PHE A C 1
ATOM 3613 O O . PHE A 1 444 ? 31.967 17.337 -22.201 1.00 89.75 444 PHE A O 1
ATOM 3620 N N . LEU A 1 445 ? 30.984 15.841 -23.559 1.00 89.00 445 LEU A N 1
ATOM 3621 C CA . LEU A 1 445 ? 32.085 15.743 -24.511 1.00 89.00 445 LEU A CA 1
ATOM 3622 C C . LEU A 1 445 ? 31.766 16.463 -25.807 1.00 89.00 445 LEU A C 1
ATOM 3624 O O . LEU A 1 445 ? 32.579 17.235 -26.313 1.00 89.00 445 LEU A O 1
ATOM 3628 N N . ASN A 1 446 ? 30.617 16.138 -26.396 1.00 88.81 446 ASN A N 1
ATOM 3629 C CA . ASN A 1 446 ? 30.311 16.580 -27.743 1.00 88.81 446 ASN A CA 1
ATOM 3630 C C . ASN A 1 446 ? 28.813 16.505 -28.048 1.00 88.81 446 ASN A C 1
ATOM 3632 O O . ASN A 1 446 ? 28.088 15.671 -27.505 1.00 88.81 446 ASN A O 1
ATOM 3636 N N . ARG A 1 447 ? 28.375 17.352 -28.979 1.00 89.69 447 ARG A N 1
ATOM 3637 C CA . ARG A 1 447 ? 27.056 17.307 -29.612 1.00 89.69 447 ARG A CA 1
ATOM 3638 C C . ARG A 1 447 ? 27.251 17.429 -31.114 1.00 89.69 447 ARG A C 1
ATOM 3640 O O . ARG A 1 447 ? 27.899 18.372 -31.570 1.00 89.69 447 ARG A O 1
ATOM 3647 N N . GLY A 1 448 ? 26.624 16.548 -31.879 1.00 84.31 448 GLY A N 1
ATOM 3648 C CA . GLY A 1 448 ? 26.592 16.649 -33.335 1.00 84.31 448 GLY A CA 1
ATOM 3649 C C . GLY A 1 448 ? 25.172 16.589 -33.875 1.00 84.31 448 GLY A C 1
ATOM 3650 O O . GLY A 1 448 ? 24.302 15.951 -33.293 1.00 84.31 448 GLY A O 1
ATOM 3651 N N . TYR A 1 449 ? 24.956 17.286 -34.985 1.00 80.44 449 TYR A N 1
ATOM 3652 C CA . TYR A 1 449 ? 23.743 17.195 -35.796 1.00 80.44 449 TYR A CA 1
ATOM 3653 C C . TYR A 1 449 ? 24.032 16.366 -37.047 1.00 80.44 449 TYR A C 1
ATOM 3655 O O . TYR A 1 449 ? 25.190 16.049 -37.334 1.00 80.44 449 TYR A O 1
ATOM 3663 N N . HIS A 1 450 ? 22.989 16.074 -37.820 1.00 67.12 450 HIS A N 1
ATOM 3664 C CA . HIS A 1 450 ? 23.147 15.581 -39.185 1.00 67.12 450 HIS A CA 1
ATOM 3665 C C . HIS A 1 450 ? 23.941 16.613 -40.000 1.00 67.12 450 HIS A C 1
ATOM 3667 O O . HIS A 1 450 ? 23.636 17.808 -39.983 1.00 67.12 450 HIS A O 1
ATOM 3673 N N . LEU A 1 451 ? 25.004 16.156 -40.658 1.00 61.06 451 LEU A N 1
ATOM 3674 C CA . LEU A 1 451 ? 25.783 16.939 -41.609 1.00 61.06 451 LEU A CA 1
ATOM 3675 C C . LEU A 1 451 ? 25.675 16.228 -42.953 1.00 61.06 451 LEU A C 1
ATOM 3677 O O . LEU A 1 451 ? 25.843 15.018 -42.997 1.00 61.06 451 LEU A O 1
ATOM 3681 N N . GLN A 1 452 ? 25.534 16.986 -44.040 1.00 58.66 452 GLN A N 1
ATOM 3682 C CA . GLN A 1 452 ? 25.545 16.444 -45.409 1.00 58.66 452 GLN A CA 1
ATOM 3683 C C . GLN A 1 452 ? 26.876 15.750 -45.789 1.00 58.66 452 GLN A C 1
ATOM 3685 O O . GLN A 1 452 ? 26.980 15.132 -46.843 1.00 58.66 452 GLN A O 1
ATOM 3690 N N . ASP A 1 453 ? 27.916 15.878 -44.956 1.00 76.69 453 ASP A N 1
ATOM 3691 C CA . ASP A 1 453 ? 29.254 15.321 -45.168 1.00 76.69 453 ASP A CA 1
ATOM 3692 C C . ASP A 1 453 ? 29.487 14.119 -44.233 1.00 76.69 453 ASP A C 1
ATOM 3694 O O . ASP A 1 453 ? 29.934 14.254 -43.086 1.00 76.69 453 ASP A O 1
ATOM 3698 N N . ASN A 1 454 ? 29.162 12.926 -44.738 1.00 76.94 454 ASN A N 1
ATOM 3699 C CA . ASN A 1 454 ? 29.282 11.657 -44.013 1.00 76.94 454 ASN A CA 1
ATOM 3700 C C . ASN A 1 454 ? 30.725 11.341 -43.587 1.00 76.94 454 ASN A C 1
ATOM 3702 O O . ASN A 1 454 ? 30.935 10.738 -42.532 1.00 76.94 454 ASN A O 1
ATOM 3706 N N . VAL A 1 455 ? 31.728 11.799 -44.347 1.00 78.50 455 VAL A N 1
ATOM 3707 C CA . VAL A 1 455 ? 33.148 11.569 -44.033 1.00 78.50 455 VAL A CA 1
ATOM 3708 C C . VAL A 1 455 ? 33.526 12.310 -42.754 1.00 78.50 455 VAL A C 1
ATOM 3710 O O . VAL A 1 455 ? 33.997 11.694 -41.797 1.00 78.50 455 VAL A O 1
ATOM 3713 N N . LYS A 1 456 ? 33.220 13.609 -42.677 1.00 80.69 456 LYS A N 1
ATOM 3714 C CA . LYS A 1 456 ? 33.500 14.411 -41.472 1.00 8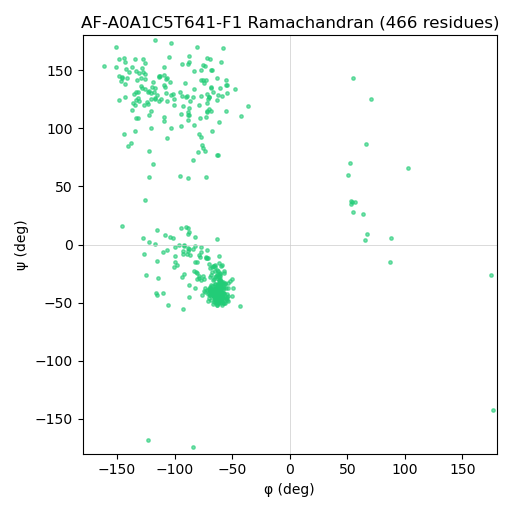0.69 456 LYS A CA 1
ATOM 3715 C C . LYS A 1 456 ? 32.704 13.954 -40.257 1.00 80.69 456 LYS A C 1
ATOM 3717 O O . LYS A 1 456 ? 33.192 14.051 -39.131 1.00 80.69 456 LYS A O 1
ATOM 3722 N N . THR A 1 457 ? 31.476 13.481 -40.462 1.00 81.19 457 THR A N 1
ATOM 3723 C CA . THR A 1 457 ? 30.651 12.935 -39.376 1.00 81.19 457 THR A CA 1
ATOM 3724 C C . THR A 1 457 ? 31.298 11.685 -38.787 1.00 81.19 457 THR A C 1
ATOM 3726 O O . THR A 1 457 ? 31.462 11.605 -37.570 1.00 81.19 457 THR A O 1
ATOM 3729 N N . LYS A 1 458 ? 31.760 10.759 -39.634 1.00 84.88 458 LYS A N 1
ATOM 3730 C CA . LYS A 1 458 ? 32.449 9.541 -39.190 1.00 84.88 458 LYS A CA 1
ATOM 3731 C C . LYS A 1 458 ? 33.779 9.841 -38.503 1.00 84.88 458 LYS A C 1
ATOM 3733 O O . LYS A 1 458 ? 34.059 9.271 -37.454 1.00 84.88 458 LYS A O 1
ATOM 3738 N N . GLU A 1 459 ? 34.564 10.783 -39.021 1.00 85.81 459 GLU A N 1
ATOM 3739 C CA . GLU A 1 459 ? 35.802 11.231 -38.367 1.00 85.81 459 GLU A CA 1
ATOM 3740 C C . GLU A 1 459 ? 35.540 11.794 -36.962 1.00 85.81 459 GLU A C 1
ATOM 3742 O O . GLU A 1 459 ? 36.227 11.421 -36.012 1.00 85.81 459 GLU A O 1
ATOM 3747 N N . LYS A 1 460 ? 34.512 12.640 -36.795 1.00 85.69 460 LYS A N 1
ATOM 3748 C CA . LYS A 1 460 ? 34.130 13.189 -35.481 1.00 85.69 460 LYS A CA 1
ATOM 3749 C C . LYS A 1 460 ? 33.694 12.116 -34.490 1.00 85.69 460 LYS A C 1
ATOM 3751 O O . LYS A 1 460 ? 34.021 12.232 -33.311 1.00 85.69 460 LYS A O 1
ATOM 3756 N N . ILE A 1 461 ? 32.959 11.111 -34.959 1.00 90.00 461 ILE A N 1
ATOM 3757 C CA . ILE A 1 461 ? 32.572 9.950 -34.154 1.00 90.00 461 ILE A CA 1
ATOM 3758 C C . ILE A 1 461 ? 33.827 9.185 -33.725 1.00 90.00 461 ILE A C 1
ATOM 3760 O O . ILE A 1 461 ? 34.050 9.000 -32.533 1.00 90.00 461 ILE A O 1
ATOM 3764 N N . ASN A 1 462 ? 34.704 8.845 -34.671 1.00 90.25 462 ASN A N 1
ATOM 3765 C CA . ASN A 1 462 ? 35.924 8.079 -34.410 1.00 90.25 462 ASN A CA 1
ATOM 3766 C C . ASN A 1 462 ? 36.880 8.782 -33.432 1.00 90.25 462 ASN A C 1
ATOM 3768 O O . ASN A 1 462 ? 37.535 8.121 -32.628 1.00 90.25 462 ASN A O 1
ATOM 3772 N N . LEU A 1 463 ? 36.940 10.118 -33.447 1.00 89.50 463 LEU A N 1
ATOM 3773 C CA . LEU A 1 463 ? 37.760 10.888 -32.506 1.00 89.50 463 LEU A CA 1
ATOM 3774 C C . LEU A 1 463 ? 37.357 10.681 -31.037 1.00 89.50 463 LEU A C 1
ATOM 3776 O O . LEU A 1 463 ? 38.219 10.788 -30.165 1.00 89.50 463 LEU A O 1
ATOM 3780 N N . LEU A 1 464 ? 36.091 10.355 -30.752 1.00 89.50 464 LEU A N 1
ATOM 3781 C CA . LEU A 1 464 ? 35.632 10.066 -29.386 1.00 89.50 464 LEU A CA 1
ATOM 3782 C C . LEU A 1 464 ? 36.202 8.749 -28.838 1.00 89.50 464 LEU A C 1
ATOM 3784 O O . LEU A 1 464 ? 36.273 8.587 -27.625 1.00 89.50 464 LEU A O 1
ATOM 3788 N N . PHE A 1 465 ? 36.660 7.855 -29.717 1.00 89.19 465 PHE A N 1
ATOM 3789 C CA . PHE A 1 465 ? 37.270 6.568 -29.370 1.00 89.19 465 PHE A CA 1
ATOM 3790 C C . PHE A 1 465 ? 38.806 6.596 -29.425 1.00 89.19 465 PHE A C 1
ATOM 3792 O O . PHE A 1 465 ? 39.469 5.662 -28.982 1.00 89.19 465 PHE A O 1
ATOM 3799 N N . ALA A 1 466 ? 39.399 7.671 -29.956 1.00 78.81 466 ALA A N 1
ATOM 3800 C CA . ALA A 1 466 ? 40.849 7.809 -30.099 1.00 78.81 466 ALA A CA 1
ATOM 3801 C C . ALA A 1 466 ? 41.561 8.277 -28.812 1.00 78.81 466 ALA A C 1
ATOM 3803 O O . ALA A 1 466 ? 42.785 8.184 -28.719 1.00 78.81 466 ALA A O 1
ATOM 3804 N N . GLN A 1 467 ? 40.822 8.788 -27.823 1.00 59.81 467 GLN A N 1
ATOM 3805 C CA . GLN A 1 467 ? 41.370 9.209 -26.531 1.00 59.81 467 GLN A CA 1
ATOM 3806 C C . GLN A 1 467 ? 41.245 8.062 -25.519 1.00 59.81 467 GLN A C 1
ATOM 3808 O O . GLN A 1 467 ? 40.157 7.826 -25.001 1.00 59.81 467 GLN A O 1
ATOM 3813 N N . LYS A 1 468 ? 42.351 7.353 -25.261 1.00 48.19 468 LYS A N 1
ATOM 3814 C CA . LYS A 1 468 ? 42.481 6.459 -24.099 1.00 48.19 468 LYS A CA 1
ATOM 3815 C C . LYS A 1 468 ? 42.737 7.247 -22.824 1.00 48.19 468 LYS A C 1
ATOM 3817 O O . LYS A 1 468 ? 43.546 8.201 -22.892 1.00 48.19 468 LYS A O 1
#

Secondary structure (DSSP, 8-state):
---PPPS--------S-TTGGGS-TT-HHHHHHHHHHHHHTTT-HHHHHHHHHHHHTT-HHHHHHHHHHHHHTT-HHHHHHHHHHHHH-SSHHHHHHHHHHHHHH-GGGHHHHHHHHGGGT-HHHHHHHHHHHHHHHHHHTT-SSSS--------SEEEEEPTTS-HHHHHHHHHHHHT-SEEEEEES-B-HHHHHHHHHHHHHHHHTT-EEEEEEGGGTTTTSSSPP-SS-HHHHHHHHHHHHHSSEEEEE--SS-----EEEEE-SSEEEEEEES--BSHHHHHTS---EEEEEEETT-GGG-HHHHHHHHHHHTSEE-S---GGGS------SSHHHH-----EEE-HHHHHHHHHH-S-HHHHHHHHHHHTT--SEEEE--S-GGGTTEEEEEEGGGTEEEEEESSTTPPEEEEE-SSHHHHHHHHTT--HHHHTT-TTEEEEE---S-HHHHHHHHHHTTS--